Protein AF-0000000083413406 (afdb_homodimer)

Nearest PDB structures (foldseek):
  2nq2-assembly1_A  TM=9.320E-01  e=2.002E-16  Haemophilus influenzae
  5b57-assembly1_B  TM=9.297E-01  e=1.608E-15  Burkholderia cenocepacia J2315
  5b57-assembly1_A  TM=9.098E-01  e=1.404E-15  Burkholderia cenocepacia J2315
  5b58-assembly1_B  TM=9.219E-01  e=2.436E-14  Burkholderia cenocepacia J2315
  7lb8-assembly1_B  TM=8.048E-01  e=1.468E-09  Escherichia coli K-12

pLDDT: mean 87.47, std 10.91, range [39.56, 98.38]

Radius of gyration: 26.14 Å; Cα contacts (8 Å, |Δi|>4): 1148; chains: 2; bounding box: 87×70×66 Å

Organism: NCBI:txid2530390

Secondary structure (DSSP, 8-state):
-HHHHHHHHHHHHHHHHHH--SS---HHHHHHHHTT-----HHHHHHIIIIIHHHHHHHHHHHHHHHHHHHHHHHHTT-TT--TTTTTHHHHHHHHHHIIIIISTT-EEETTEEE-HHHHHHHHHHHHHHHHHHHHHHHHHH---HHHHHHHHHHHHHHHHHHHHHHHHTS-HHHHHHHHHHHT--STT--TTTHHHHHHHHHHHHHHHHHTHHHHHHHHT-HHHHHHTT--HHHHHHHHHHHHHHHHHHHHHHH----SHHHHHHHHHHHHH----HHHHHHHHHHHHHHHHHHHHHHHH-STT----GGGTHHHHHHHHHHHHHHHHHHHT-/-HHHHHHHHHHHHHHHHHH--SS---HHHHHHHHTT-----HHHHHHIIIIIHHHHHHHHHHHHHHHHHHHHHHHHTT-TT--TTTTTHHHHHHHHHHIIIIISTT-EEETTEEE-HHHHHHHHHHHHHHHHHHHHHHHHHH---HHHHHHHHHHHHHHHHHHHHHHHHHS-HHHHHHHHHHHT--STT--TTTHHHHHHHHHHHHHHHHHTHHHHHHHHT-HHHHHHTT--HHHHHHHHHHHHHHHHHHHHHHH----SHHHHHHHHHHHHH----HHHHHHHHHHHHHHHHHHHHHHHH-STT----GGGTHHHHHHHHHHHHHHHHHHHT-

Sequence (668 aa):
MRFIILTVTLLLLFVMNLYFGSVAISAADVTDILLGHDGDYGAARFIVTGSRLPQAVTALLAGAGLAVSGLMLQTAFRNPLAGPSILGINSGASLGVAIVMLFLGGTISAGGYSVGGYVAVMAAAFAGSMLIMGLLLLFSSWLKNDLMLLITGIMVGYMTSSVISLLNYMSSADGVHSYVMWGMGNFNGVSLSRLPLFALMTLAGIVMALLLIKPLNIILLGSNYARNLGISMRRVRNLLLLATGLLTAVITAYCGPISFIGLAVPHIARLVFRTDNHRVLMPATLISGAIVALGCNLVCVLPESTILPINAVTPLVGAPVILYVILRERRGRHMRFIILTVTLLLLFVMNLYFGSVAISAADVTDILLGHDGDYGAARFIVTGSRLPQAVTALLAGAGLAVSGLMLQTAFRNPLAGPSILGINSGASLGVAIVMLFLGGTISAGGYSVGGYVAVMAAAFAGSMLIMGLLLLFSSWLKNDLMLLITGIMVGYMTSSVISLLNYMSSADGVHSYVMWGMGNFNGVSLSRLPLFALMTLAGIVMALLLIKPLNIILLGSNYARNLGISMRRVRNLLLLATGLLTAVITAYCGPISFIGLAVPHIARLVFRTDNHRVLMPATLISGAIVALGCNLVCVLPESTILPINAVTPLVGAPVILYVILRERRGRH

Structure (mmCIF, N/CA/C/O backbone):
data_AF-0000000083413406-model_v1
#
loop_
_entity.id
_entity.type
_entity.pdbx_description
1 polymer 'Iron ABC transporter permease'
#
loop_
_atom_site.group_PDB
_atom_site.id
_atom_site.type_symbol
_atom_site.label_atom_id
_atom_site.label_alt_id
_atom_site.label_comp_id
_atom_site.label_asym_id
_atom_site.label_entity_id
_atom_site.label_seq_id
_atom_site.pdbx_PDB_ins_code
_atom_site.Cartn_x
_atom_site.Cartn_y
_atom_site.Cartn_z
_atom_site.occupancy
_atom_site.B_iso_or_equiv
_atom_site.auth_seq_id
_atom_site.auth_comp_id
_atom_site.auth_asym_id
_atom_site.auth_atom_id
_atom_site.pdbx_PDB_model_num
ATOM 1 N N . MET A 1 1 ? 37.656 -0.456 7.191 1 88.81 1 MET A N 1
ATOM 2 C CA . MET A 1 1 ? 37.312 -1.657 7.945 1 88.81 1 MET A CA 1
ATOM 3 C C . MET A 1 1 ? 35.844 -2.035 7.711 1 88.81 1 MET A C 1
ATOM 5 O O . MET A 1 1 ? 35.531 -3.18 7.363 1 88.81 1 MET A O 1
ATOM 9 N N . ARG A 1 2 ? 35.031 -1.144 7.625 1 93.12 2 ARG A N 1
ATOM 10 C CA . ARG A 1 2 ? 33.625 -1.452 7.453 1 93.12 2 ARG A CA 1
ATOM 11 C C . ARG A 1 2 ? 33.344 -2.018 6.062 1 93.12 2 ARG A C 1
ATOM 13 O O . ARG A 1 2 ? 32.594 -2.99 5.918 1 93.12 2 ARG A O 1
ATOM 20 N N . PHE A 1 3 ? 34 -1.474 5.074 1 95.62 3 PHE A N 1
ATOM 21 C CA . PHE A 1 3 ? 33.781 -1.945 3.713 1 95.62 3 PHE A CA 1
ATOM 22 C C . PHE A 1 3 ? 34.344 -3.354 3.533 1 95.62 3 PHE A C 1
ATOM 24 O O . PHE A 1 3 ? 33.781 -4.156 2.779 1 95.62 3 PHE A O 1
ATOM 31 N N . ILE A 1 4 ? 35.375 -3.611 4.219 1 95.81 4 ILE A N 1
ATOM 32 C CA . ILE A 1 4 ? 35.969 -4.945 4.148 1 95.81 4 ILE A CA 1
ATOM 33 C C . ILE A 1 4 ? 35 -5.965 4.75 1 95.81 4 ILE A C 1
ATOM 35 O O . ILE A 1 4 ? 34.781 -7.023 4.16 1 95.81 4 ILE A O 1
ATOM 39 N N . ILE A 1 5 ? 34.438 -5.633 5.828 1 96.06 5 ILE A N 1
ATOM 40 C CA . ILE A 1 5 ? 33.5 -6.516 6.5 1 96.06 5 ILE A CA 1
ATOM 41 C C . ILE A 1 5 ? 32.281 -6.742 5.602 1 96.06 5 ILE A C 1
ATOM 43 O O . ILE A 1 5 ? 31.812 -7.871 5.465 1 96.06 5 ILE A O 1
ATOM 47 N N . LEU A 1 6 ? 31.812 -5.707 5.012 1 96.62 6 LEU A N 1
ATOM 48 C CA . LEU A 1 6 ? 30.656 -5.805 4.125 1 96.62 6 LEU A CA 1
ATOM 49 C C . LEU A 1 6 ? 30.969 -6.691 2.924 1 96.62 6 LEU A C 1
ATOM 51 O O . LEU A 1 6 ? 30.156 -7.535 2.543 1 96.62 6 LEU A O 1
ATOM 55 N N . THR A 1 7 ? 32.156 -6.465 2.389 1 97.06 7 THR A N 1
ATOM 56 C CA . THR A 1 7 ? 32.531 -7.219 1.199 1 97.06 7 THR A CA 1
ATOM 57 C C . THR A 1 7 ? 32.719 -8.695 1.531 1 97.06 7 THR A C 1
ATOM 59 O O . THR A 1 7 ? 32.281 -9.57 0.762 1 97.06 7 THR A O 1
ATOM 62 N N . VAL A 1 8 ? 33.281 -8.992 2.629 1 97.38 8 VAL A N 1
ATOM 63 C CA . VAL A 1 8 ? 33.469 -10.367 3.059 1 97.38 8 VAL A CA 1
ATOM 64 C C . VAL A 1 8 ? 32.125 -11.023 3.316 1 97.38 8 VAL A C 1
ATOM 66 O O . VAL A 1 8 ? 31.906 -12.172 2.926 1 97.38 8 VAL A O 1
ATOM 69 N N . THR A 1 9 ? 31.281 -10.281 3.977 1 97.56 9 THR A N 1
ATOM 70 C CA . THR A 1 9 ? 29.938 -10.789 4.242 1 97.56 9 THR A CA 1
ATOM 71 C C . THR A 1 9 ? 29.188 -11.062 2.938 1 97.56 9 THR A C 1
ATOM 73 O O . THR A 1 9 ? 28.484 -12.062 2.816 1 97.56 9 THR A O 1
ATOM 76 N N . LEU A 1 10 ? 29.328 -10.125 2.014 1 97.88 10 LEU A N 1
ATOM 77 C CA . LEU A 1 10 ? 28.703 -10.273 0.707 1 97.88 10 LEU A CA 1
ATOM 78 C C . LEU A 1 10 ? 29.188 -11.539 0.013 1 97.88 10 LEU A C 1
ATOM 80 O O . LEU A 1 10 ? 28.375 -12.32 -0.5 1 97.88 10 LEU A O 1
ATOM 84 N N . LEU A 1 11 ? 30.484 -11.742 0.019 1 97.62 11 LEU A N 1
ATOM 85 C CA . LEU A 1 11 ? 31.062 -12.906 -0.635 1 97.62 11 LEU A CA 1
ATOM 86 C C . LEU A 1 11 ? 30.625 -14.195 0.058 1 97.62 11 LEU A C 1
ATOM 88 O O . LEU A 1 11 ? 30.312 -15.18 -0.604 1 97.62 11 LEU A O 1
ATOM 92 N N . LEU A 1 12 ? 30.609 -14.172 1.336 1 97.44 12 LEU A N 1
ATOM 93 C CA . LEU A 1 12 ? 30.188 -15.336 2.105 1 97.44 12 LEU A CA 1
ATOM 94 C C . LEU A 1 12 ? 28.734 -15.688 1.805 1 97.44 12 LEU A C 1
ATOM 96 O O . LEU A 1 12 ? 28.422 -16.859 1.598 1 97.44 12 LEU A O 1
ATOM 100 N N . LEU A 1 13 ? 27.906 -14.672 1.796 1 97.31 13 LEU A N 1
ATOM 101 C CA . LEU A 1 13 ? 26.5 -14.914 1.535 1 97.31 13 LEU A CA 1
ATOM 102 C C . LEU A 1 13 ? 26.281 -15.383 0.1 1 97.31 13 LEU A C 1
ATOM 104 O O . LEU A 1 13 ? 25.391 -16.203 -0.163 1 97.31 13 LEU A O 1
ATOM 108 N N . PHE A 1 14 ? 27.062 -14.773 -0.793 1 97.19 14 PHE A N 1
ATOM 109 C CA . PHE A 1 14 ? 26.969 -15.203 -2.184 1 97.19 14 PHE A CA 1
ATOM 110 C C . PHE A 1 14 ? 27.297 -16.688 -2.316 1 97.19 14 PHE A C 1
ATOM 112 O O . PHE A 1 14 ? 26.562 -17.438 -2.963 1 97.19 14 PHE A O 1
ATOM 119 N N . VAL A 1 15 ? 28.344 -17.125 -1.685 1 95.94 15 VAL A N 1
ATOM 120 C CA . VAL A 1 15 ? 28.766 -18.516 -1.721 1 95.94 15 VAL A CA 1
ATOM 121 C C . VAL A 1 15 ? 27.734 -19.391 -1.031 1 95.94 15 VAL A C 1
ATOM 123 O O . VAL A 1 15 ? 27.406 -20.469 -1.52 1 95.94 15 VAL A O 1
ATOM 126 N N . MET A 1 16 ? 27.203 -18.953 0.026 1 95.5 16 MET A N 1
ATOM 127 C CA . MET A 1 16 ? 26.188 -19.719 0.749 1 95.5 16 MET A CA 1
ATOM 128 C C . MET A 1 16 ? 24.969 -19.953 -0.123 1 95.5 16 MET A C 1
ATOM 130 O O . MET A 1 16 ? 24.328 -21 -0.032 1 95.5 16 MET A O 1
ATOM 134 N N . ASN A 1 17 ? 24.641 -18.969 -0.932 1 95.69 17 ASN A N 1
ATOM 135 C CA . ASN A 1 17 ? 23.484 -19.094 -1.818 1 95.69 17 ASN A CA 1
ATOM 136 C C . ASN A 1 17 ? 23.719 -20.141 -2.908 1 95.69 17 ASN A C 1
ATOM 138 O O . ASN A 1 17 ? 22.781 -20.625 -3.533 1 95.69 17 ASN A O 1
ATOM 142 N N . LEU A 1 18 ? 24.984 -20.469 -3.117 1 93.88 18 LEU A N 1
ATOM 143 C CA . LEU A 1 18 ? 25.312 -21.5 -4.094 1 93.88 18 LEU A CA 1
ATOM 144 C C . LEU A 1 18 ? 25.25 -22.875 -3.453 1 93.88 18 LEU A C 1
ATOM 146 O O . LEU A 1 18 ? 25 -23.875 -4.137 1 93.88 18 LEU A O 1
ATOM 150 N N . TYR A 1 19 ? 25.438 -22.938 -2.162 1 92.44 19 TYR A N 1
ATOM 151 C CA . TYR A 1 19 ? 25.516 -24.219 -1.466 1 92.44 19 TYR A CA 1
ATOM 152 C C . TYR A 1 19 ? 24.141 -24.625 -0.941 1 92.44 19 TYR A C 1
ATOM 154 O O . TYR A 1 19 ? 23.859 -25.828 -0.807 1 92.44 19 TYR A O 1
ATOM 162 N N . PHE A 1 20 ? 23.375 -23.625 -0.626 1 89.5 20 PHE A N 1
ATOM 163 C CA . PHE A 1 20 ? 22.062 -23.922 -0.054 1 89.5 20 PHE A CA 1
ATOM 164 C C . PHE A 1 20 ? 20.953 -23.672 -1.066 1 89.5 20 PHE A C 1
ATOM 166 O O . PHE A 1 20 ? 21.016 -22.688 -1.821 1 89.5 20 PHE A O 1
ATOM 173 N N . GLY A 1 21 ? 20.062 -24.625 -1.104 1 85.88 21 GLY A N 1
ATOM 174 C CA . GLY A 1 21 ? 18.906 -24.5 -1.988 1 85.88 21 GLY A CA 1
ATOM 175 C C . GLY A 1 21 ? 17.75 -25.406 -1.595 1 85.88 21 GLY A C 1
ATOM 176 O O . GLY A 1 21 ? 17.781 -26.047 -0.541 1 85.88 21 GLY A O 1
ATOM 177 N N . SER A 1 22 ? 16.734 -25.375 -2.395 1 81.56 22 SER A N 1
ATOM 178 C CA . SER A 1 22 ? 15.523 -26.141 -2.115 1 81.56 22 SER A CA 1
ATOM 179 C C . SER A 1 22 ? 15.781 -27.641 -2.236 1 81.56 22 SER A C 1
ATOM 181 O O . SER A 1 22 ? 15.055 -28.453 -1.659 1 81.56 22 SER A O 1
ATOM 183 N N . VAL A 1 23 ? 16.797 -27.969 -3.033 1 82.38 23 VAL A N 1
ATOM 184 C CA . VAL A 1 23 ? 17.203 -29.375 -3.18 1 82.38 23 VAL A CA 1
ATOM 185 C C . VAL A 1 23 ? 18.547 -29.594 -2.496 1 82.38 23 VAL A C 1
ATOM 187 O O . VAL A 1 23 ? 19.484 -28.828 -2.697 1 82.38 23 VAL A O 1
ATOM 190 N N . ALA A 1 24 ? 18.578 -30.609 -1.731 1 85 24 ALA A N 1
ATOM 191 C CA . ALA A 1 24 ? 19.812 -30.891 -0.989 1 85 24 ALA A CA 1
ATOM 192 C C . ALA A 1 24 ? 20.875 -31.484 -1.897 1 85 24 ALA A C 1
ATOM 194 O O . ALA A 1 24 ? 20.641 -32.5 -2.541 1 85 24 ALA A O 1
ATOM 195 N N . ILE A 1 25 ? 21.906 -30.797 -2.031 1 85.88 25 ILE A N 1
ATOM 196 C CA . ILE A 1 25 ? 23.078 -31.25 -2.756 1 85.88 25 ILE A CA 1
ATOM 197 C C . ILE A 1 25 ? 24.297 -31.219 -1.836 1 85.88 25 ILE A C 1
ATOM 199 O O . ILE A 1 25 ? 24.469 -30.281 -1.06 1 85.88 25 ILE A O 1
ATOM 203 N N . SER A 1 26 ? 25.062 -32.219 -1.855 1 88.62 26 SER A N 1
ATOM 204 C CA . SER A 1 26 ? 26.234 -32.312 -0.99 1 88.62 26 SER A CA 1
ATOM 205 C C . SER A 1 26 ? 27.203 -31.172 -1.288 1 88.62 26 SER A C 1
ATOM 207 O O . SER A 1 26 ? 27.375 -30.766 -2.443 1 88.62 26 SER A O 1
ATOM 209 N N . ALA A 1 27 ? 27.781 -30.703 -0.258 1 90.75 27 ALA A N 1
ATOM 210 C CA . ALA A 1 27 ? 28.734 -29.609 -0.379 1 90.75 27 ALA A CA 1
ATOM 211 C C . ALA A 1 27 ? 29.891 -29.984 -1.302 1 90.75 27 ALA A C 1
ATOM 213 O O . ALA A 1 27 ? 30.391 -29.141 -2.043 1 90.75 27 ALA A O 1
ATOM 214 N N . ALA A 1 28 ? 30.234 -31.188 -1.258 1 88.56 28 ALA A N 1
ATOM 215 C CA . ALA A 1 28 ? 31.328 -31.656 -2.104 1 88.56 28 ALA A CA 1
ATOM 216 C C . ALA A 1 28 ? 30.938 -31.594 -3.58 1 88.56 28 ALA A C 1
ATOM 218 O O . ALA A 1 28 ? 31.75 -31.172 -4.418 1 88.56 28 ALA A O 1
ATOM 219 N N . ASP A 1 29 ? 29.766 -31.984 -3.811 1 88.56 29 ASP A N 1
ATOM 220 C CA . ASP A 1 29 ? 29.281 -31.969 -5.188 1 88.56 29 ASP A CA 1
ATOM 221 C C . ASP A 1 29 ? 29.188 -30.531 -5.715 1 88.56 29 ASP A C 1
ATOM 223 O O . ASP A 1 29 ? 29.562 -30.266 -6.855 1 88.56 29 ASP A O 1
ATOM 227 N N . VAL A 1 30 ? 28.719 -29.641 -4.898 1 91.12 30 VAL A N 1
ATOM 228 C CA . VAL A 1 30 ? 28.594 -28.25 -5.297 1 91.12 30 VAL A CA 1
ATOM 229 C C . VAL A 1 30 ? 29.969 -27.672 -5.613 1 91.12 30 VAL A C 1
ATOM 231 O O . VAL A 1 30 ? 30.141 -26.969 -6.613 1 91.12 30 VAL A O 1
ATOM 234 N N . THR A 1 31 ? 30.938 -27.953 -4.762 1 90.25 31 THR A N 1
ATOM 235 C CA . THR A 1 31 ? 32.281 -27.469 -4.965 1 90.25 31 THR A CA 1
ATOM 236 C C . THR A 1 31 ? 32.875 -28.016 -6.262 1 90.25 31 THR A C 1
ATOM 238 O O . THR A 1 31 ? 33.531 -27.281 -7.012 1 90.25 31 THR A O 1
ATOM 241 N N . ASP A 1 32 ? 32.625 -29.266 -6.5 1 88.88 32 ASP A N 1
ATOM 242 C CA . ASP A 1 32 ? 33.125 -29.906 -7.719 1 88.88 32 ASP A CA 1
ATOM 243 C C . ASP A 1 32 ? 32.5 -29.266 -8.961 1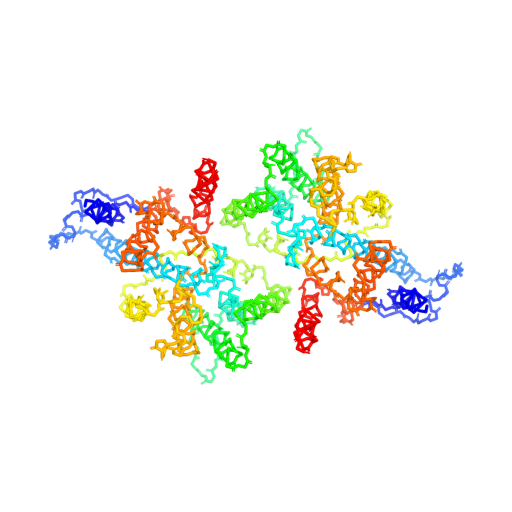 88.88 32 ASP A C 1
ATOM 245 O O . ASP A 1 32 ? 33.188 -29.047 -9.961 1 88.88 32 ASP A O 1
ATOM 249 N N . ILE A 1 33 ? 31.312 -29.062 -8.828 1 87.94 33 ILE A N 1
ATOM 250 C CA . ILE A 1 33 ? 30.578 -28.484 -9.953 1 87.94 33 ILE A CA 1
ATOM 251 C C . ILE A 1 33 ? 31.078 -27.062 -10.227 1 87.94 33 ILE A C 1
ATOM 253 O O . ILE A 1 33 ? 31.297 -26.688 -11.375 1 87.94 33 ILE A O 1
ATOM 257 N N . LEU A 1 34 ? 31.297 -26.312 -9.203 1 87.25 34 LEU A N 1
ATOM 258 C CA . LEU A 1 34 ? 31.719 -24.922 -9.336 1 87.25 34 LEU A CA 1
ATOM 259 C C . LEU A 1 34 ? 33.156 -24.828 -9.844 1 87.25 34 LEU A C 1
ATOM 261 O O . LEU A 1 34 ? 33.5 -23.875 -10.547 1 87.25 34 LEU A O 1
ATOM 265 N N . LEU A 1 35 ? 33.906 -25.781 -9.477 1 87.25 35 LEU A N 1
ATOM 266 C CA . LEU A 1 35 ? 35.281 -25.797 -9.914 1 87.25 35 LEU A CA 1
ATOM 267 C C . LEU A 1 35 ? 35.406 -26.375 -11.32 1 87.25 35 LEU A C 1
ATOM 269 O O . LEU A 1 35 ? 36.5 -26.359 -11.914 1 87.25 35 LEU A O 1
ATOM 273 N N . GLY A 1 36 ? 34.375 -26.812 -11.906 1 80.81 36 GLY A N 1
ATOM 274 C CA . GLY A 1 36 ? 34.375 -27.281 -13.281 1 80.81 36 GLY A CA 1
ATOM 275 C C . GLY A 1 36 ? 34.75 -28.734 -13.438 1 80.81 36 GLY A C 1
ATOM 276 O O . GLY A 1 36 ? 35.188 -29.156 -14.516 1 80.81 36 GLY A O 1
ATOM 277 N N . HIS A 1 37 ? 34.781 -29.406 -12.32 1 79.06 37 HIS A N 1
ATOM 278 C CA . HIS A 1 37 ? 35.188 -30.812 -12.43 1 79.06 37 HIS A CA 1
ATOM 279 C C . HIS A 1 37 ? 34.156 -31.609 -13.242 1 79.06 37 HIS A C 1
ATOM 281 O O . HIS A 1 37 ? 32.969 -31.328 -13.188 1 79.06 37 HIS A O 1
ATOM 287 N N . ASP A 1 38 ? 34.719 -32.406 -14.141 1 69.88 38 ASP A N 1
ATOM 288 C CA . ASP A 1 38 ? 33.938 -33.188 -15.109 1 69.88 38 ASP A CA 1
ATOM 289 C C . ASP A 1 38 ? 33.344 -34.438 -14.461 1 69.88 38 ASP A C 1
ATOM 291 O O . ASP A 1 38 ? 34.031 -35.25 -13.875 1 69.88 38 ASP A O 1
ATOM 295 N N . GLY A 1 39 ? 32.406 -34.312 -13.594 1 69.88 39 GLY A N 1
ATOM 296 C CA . GLY A 1 39 ? 31.719 -35.469 -13.094 1 69.88 39 GLY A CA 1
ATOM 297 C C . GLY A 1 39 ? 30.266 -35.531 -13.484 1 69.88 39 GLY A C 1
ATOM 298 O O . GLY A 1 39 ? 29.734 -34.594 -14.094 1 69.88 39 GLY A O 1
ATOM 299 N N . ASP A 1 40 ? 29.688 -36.75 -13.508 1 71.12 40 ASP A N 1
ATOM 300 C CA . ASP A 1 40 ? 28.281 -36.938 -13.836 1 71.12 40 ASP A CA 1
ATOM 301 C C . ASP A 1 40 ? 27.375 -36.438 -12.719 1 71.12 40 ASP A C 1
ATOM 303 O O . ASP A 1 40 ? 27.016 -37.188 -11.82 1 71.12 40 ASP A O 1
ATOM 307 N N . TYR A 1 41 ? 27.297 -35.156 -12.672 1 77.5 41 TYR A N 1
ATOM 308 C CA . TYR A 1 41 ? 26.516 -34.562 -11.602 1 77.5 41 TYR A CA 1
ATOM 309 C C . TYR A 1 41 ? 25.062 -34.344 -12.047 1 77.5 41 TYR A C 1
ATOM 311 O O . TYR A 1 41 ? 24.234 -33.906 -11.258 1 77.5 41 TYR A O 1
ATOM 319 N N . GLY A 1 42 ? 24.797 -34.844 -13.305 1 79.06 42 GLY A N 1
ATOM 320 C CA . GLY A 1 42 ? 23.453 -34.844 -13.859 1 79.06 42 GLY A CA 1
ATOM 321 C C . GLY A 1 42 ? 22.625 -33.656 -13.453 1 79.06 42 GLY A C 1
ATOM 322 O O . GLY A 1 42 ? 23.016 -32.5 -13.742 1 79.06 42 GLY A O 1
ATOM 323 N N . ALA A 1 43 ? 21.609 -33.906 -12.656 1 82.69 43 ALA A N 1
ATOM 324 C CA . ALA A 1 43 ? 20.594 -32.938 -12.211 1 82.69 43 ALA A CA 1
ATOM 325 C C . ALA A 1 43 ? 21.203 -31.906 -11.273 1 82.69 43 ALA A C 1
ATOM 327 O O . ALA A 1 43 ? 20.781 -30.75 -11.281 1 82.69 43 ALA A O 1
ATOM 328 N N . ALA A 1 44 ? 22.266 -32.312 -10.602 1 86.38 44 ALA A N 1
ATOM 329 C CA . ALA A 1 44 ? 22.875 -31.406 -9.625 1 86.38 44 ALA A CA 1
ATOM 330 C C . ALA A 1 44 ? 23.594 -30.25 -10.312 1 86.38 44 ALA A C 1
ATOM 332 O O . ALA A 1 44 ? 23.531 -29.109 -9.828 1 86.38 44 ALA A O 1
ATOM 333 N N . ARG A 1 45 ? 24.234 -30.516 -11.391 1 86.44 45 ARG A N 1
ATOM 334 C CA . ARG A 1 45 ? 24.906 -29.469 -12.133 1 86.44 45 ARG A CA 1
ATOM 335 C C . ARG A 1 45 ? 23.922 -28.453 -12.688 1 86.44 45 ARG A C 1
ATOM 337 O O . ARG A 1 45 ? 24.156 -27.25 -12.633 1 86.44 45 ARG A O 1
ATOM 344 N N . PHE A 1 46 ? 22.859 -29 -13.125 1 85.25 46 PHE A N 1
ATOM 345 C CA . PHE A 1 46 ? 21.828 -28.125 -13.672 1 85.25 46 PHE A CA 1
ATOM 346 C C . PHE A 1 46 ? 21.219 -27.25 -12.578 1 85.25 46 PHE A C 1
ATOM 348 O O . PHE A 1 46 ? 20.938 -26.078 -12.797 1 85.25 46 PHE A O 1
ATOM 355 N N . ILE A 1 47 ? 21.078 -27.781 -11.469 1 88.44 47 ILE A N 1
ATOM 356 C CA . ILE A 1 47 ? 20.469 -27.047 -10.359 1 88.44 47 ILE A CA 1
ATOM 357 C C . ILE A 1 47 ? 21.422 -25.953 -9.883 1 88.44 47 ILE A C 1
ATOM 359 O O . ILE A 1 47 ? 21 -24.797 -9.711 1 88.44 47 ILE A O 1
ATOM 363 N N . VAL A 1 48 ? 22.641 -26.234 -9.734 1 90.25 48 VAL A N 1
ATOM 364 C CA . VAL A 1 48 ? 23.609 -25.297 -9.188 1 90.25 48 VAL A CA 1
ATOM 365 C C . VAL A 1 48 ? 23.891 -24.188 -10.203 1 90.25 48 VAL A C 1
ATOM 367 O O . VAL A 1 48 ? 23.828 -23 -9.883 1 90.25 48 VAL A O 1
ATOM 370 N N . THR A 1 49 ? 24.141 -24.5 -11.422 1 87.69 49 THR A N 1
ATOM 371 C CA . THR A 1 49 ? 24.516 -23.516 -12.438 1 87.69 49 THR A CA 1
ATOM 372 C C . THR A 1 49 ? 23.281 -22.906 -13.086 1 87.69 49 THR A C 1
ATOM 374 O O . THR A 1 49 ? 23.312 -21.75 -13.508 1 87.69 49 THR A O 1
ATOM 377 N N . GLY A 1 50 ? 22.234 -23.672 -13.156 1 87.62 50 GLY A N 1
ATOM 378 C CA . GLY A 1 50 ? 21.047 -23.219 -13.875 1 87.62 50 GLY A CA 1
ATOM 379 C C . GLY A 1 50 ? 20.031 -22.547 -12.977 1 87.62 50 GLY A C 1
ATOM 380 O O . GLY A 1 50 ? 19.172 -21.797 -13.453 1 87.62 50 GLY A O 1
ATOM 381 N N . SER A 1 51 ? 20.109 -22.75 -11.75 1 89.44 51 SER A N 1
ATOM 382 C CA . SER A 1 51 ? 19.078 -22.203 -10.867 1 89.44 51 SER A CA 1
ATOM 383 C C . SER A 1 51 ? 19.703 -21.406 -9.727 1 89.44 51 SER A C 1
ATOM 385 O O . SER A 1 51 ? 19.516 -20.188 -9.633 1 89.44 51 SER A O 1
ATOM 387 N N . ARG A 1 52 ? 20.656 -22 -9.016 1 93.5 52 ARG A N 1
ATOM 388 C CA . ARG A 1 52 ? 21.188 -21.344 -7.824 1 93.5 52 ARG A CA 1
ATOM 389 C C . ARG A 1 52 ? 22.062 -20.156 -8.195 1 93.5 52 ARG A C 1
ATOM 391 O O . ARG A 1 52 ? 21.969 -19.094 -7.57 1 93.5 52 ARG A O 1
ATOM 398 N N . LEU A 1 53 ? 22.875 -20.359 -9.211 1 94.12 53 LEU A N 1
ATOM 399 C CA . LEU A 1 53 ? 23.781 -19.281 -9.609 1 94.12 53 LEU A CA 1
ATOM 400 C C . LEU A 1 53 ? 23 -18.078 -10.133 1 94.12 53 LEU A C 1
ATOM 402 O O . LEU A 1 53 ? 23.188 -16.969 -9.656 1 94.12 53 LEU A O 1
ATOM 406 N N . PRO A 1 54 ? 22.094 -18.297 -11.125 1 95.25 54 PRO A N 1
ATOM 407 C CA . PRO A 1 54 ? 21.312 -17.156 -11.586 1 95.25 54 PRO A CA 1
ATOM 408 C C . PRO A 1 54 ? 20.5 -16.5 -10.461 1 95.25 54 PRO A C 1
ATOM 410 O O . PRO A 1 54 ? 20.375 -15.281 -10.422 1 95.25 54 PRO A O 1
ATOM 413 N N . GLN A 1 55 ? 19.984 -17.312 -9.672 1 95.62 55 GLN A N 1
ATOM 414 C CA . GLN A 1 55 ? 19.203 -16.812 -8.547 1 95.62 55 GLN A CA 1
ATOM 415 C C . GLN A 1 55 ? 20.047 -15.945 -7.621 1 95.62 55 GLN A C 1
ATOM 417 O O . GLN A 1 55 ? 19.609 -14.883 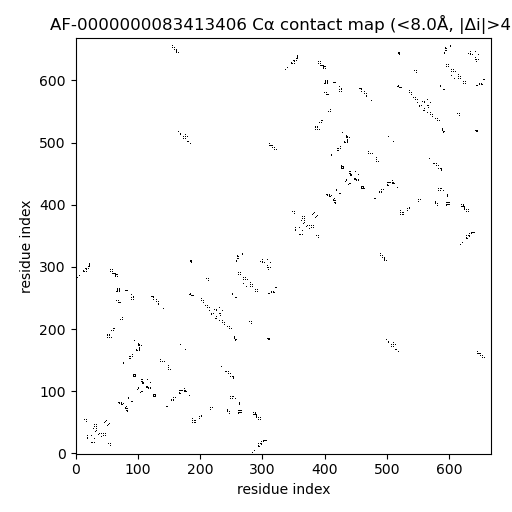-7.18 1 95.62 55 GLN A O 1
ATOM 422 N N . ALA A 1 56 ? 21.234 -16.359 -7.344 1 96.62 56 ALA A N 1
ATOM 423 C CA . ALA A 1 56 ? 22.141 -15.617 -6.477 1 96.62 56 ALA A CA 1
ATOM 424 C C . ALA A 1 56 ? 22.547 -14.297 -7.121 1 96.62 56 ALA A C 1
ATOM 426 O O . ALA A 1 56 ? 22.562 -13.25 -6.457 1 96.62 56 ALA A O 1
ATOM 427 N N . VAL A 1 57 ? 22.844 -14.336 -8.344 1 97.5 57 VAL A N 1
ATOM 428 C CA . VAL A 1 57 ? 23.234 -13.125 -9.055 1 97.5 57 VAL A CA 1
ATOM 429 C C . VAL A 1 57 ? 22.062 -12.156 -9.141 1 97.5 57 VAL A C 1
ATOM 431 O O . VAL A 1 57 ? 22.234 -10.953 -8.969 1 97.5 57 VAL A O 1
ATOM 434 N N . THR A 1 58 ? 20.938 -12.695 -9.406 1 97.69 58 THR A N 1
ATOM 435 C CA . THR A 1 58 ? 19.734 -11.883 -9.477 1 97.69 58 THR A CA 1
ATOM 436 C C . THR A 1 58 ? 19.469 -11.195 -8.141 1 97.69 58 THR A C 1
ATOM 438 O O . THR A 1 58 ? 19.203 -9.992 -8.094 1 97.69 58 THR A O 1
ATOM 441 N N . ALA A 1 59 ? 19.547 -11.945 -7.086 1 97.94 59 ALA A N 1
ATOM 442 C CA . ALA A 1 59 ? 19.344 -11.391 -5.754 1 97.94 59 ALA A CA 1
ATOM 443 C C . ALA A 1 59 ? 20.344 -10.281 -5.457 1 97.94 59 ALA A C 1
ATOM 445 O O . ALA A 1 59 ? 19.984 -9.219 -4.945 1 97.94 59 ALA A O 1
ATOM 446 N N . LEU A 1 60 ? 21.547 -10.539 -5.809 1 98.19 60 LEU A N 1
ATOM 447 C CA . LEU A 1 60 ? 22.625 -9.594 -5.582 1 98.19 60 LEU A CA 1
ATOM 448 C C . LEU A 1 60 ? 22.359 -8.273 -6.312 1 98.19 60 LEU A C 1
ATOM 450 O O . LEU A 1 60 ? 22.375 -7.207 -5.699 1 98.19 60 LEU A O 1
ATOM 454 N N . LEU A 1 61 ? 22.062 -8.375 -7.531 1 98.38 61 LEU A N 1
ATOM 455 C CA . LEU A 1 61 ? 21.875 -7.184 -8.359 1 98.38 61 LEU A CA 1
ATOM 456 C C . LEU A 1 61 ? 20.562 -6.48 -8.016 1 98.38 61 LEU A C 1
ATOM 458 O O . LEU A 1 61 ? 20.516 -5.25 -7.961 1 98.38 61 LEU A O 1
ATOM 462 N N . ALA A 1 62 ? 19.5 -7.266 -7.828 1 97.81 62 ALA A N 1
ATOM 463 C CA . ALA A 1 62 ? 18.219 -6.688 -7.469 1 97.81 62 ALA A CA 1
ATOM 464 C C . ALA A 1 62 ? 18.297 -5.949 -6.137 1 97.81 62 ALA A C 1
ATOM 466 O O . ALA A 1 62 ? 17.797 -4.828 -6.012 1 97.81 62 ALA A O 1
ATOM 467 N N . GLY A 1 63 ? 18.953 -6.57 -5.184 1 97.75 63 GLY A N 1
ATOM 468 C CA . GLY A 1 63 ? 19.125 -5.938 -3.889 1 97.75 63 GLY A CA 1
ATOM 469 C C . GLY A 1 63 ? 19.906 -4.641 -3.959 1 97.75 63 GLY A C 1
ATOM 470 O O . GLY A 1 63 ? 19.516 -3.633 -3.375 1 97.75 63 GLY A O 1
ATOM 471 N N . ALA A 1 64 ? 20.969 -4.727 -4.664 1 98.12 64 ALA A N 1
ATOM 472 C CA . ALA A 1 64 ? 21.797 -3.539 -4.848 1 98.12 64 ALA A CA 1
ATOM 473 C C . ALA A 1 64 ? 21.016 -2.43 -5.547 1 98.12 64 ALA A C 1
ATOM 475 O O . ALA A 1 64 ? 21.031 -1.278 -5.105 1 98.12 64 ALA A O 1
ATOM 476 N N . GLY A 1 65 ? 20.359 -2.822 -6.602 1 97.62 65 GLY A N 1
ATOM 477 C CA . GLY A 1 65 ? 19.609 -1.853 -7.383 1 97.62 65 GLY A CA 1
ATOM 478 C C . GLY A 1 65 ? 18.5 -1.195 -6.602 1 97.62 65 GLY A C 1
ATOM 479 O O . GLY A 1 65 ? 18.344 0.027 -6.633 1 97.62 65 GLY A O 1
ATOM 480 N N . LEU A 1 66 ? 17.719 -1.954 -5.91 1 96.12 66 LEU A N 1
ATOM 481 C CA . LEU A 1 66 ? 16.609 -1.422 -5.133 1 96.12 66 LEU A CA 1
ATOM 482 C C . LEU A 1 66 ? 17.109 -0.538 -3.996 1 96.12 66 LEU A C 1
ATOM 484 O O . LEU A 1 66 ? 16.516 0.501 -3.703 1 96.12 66 LEU A O 1
ATOM 488 N N . ALA A 1 67 ? 18.172 -0.943 -3.383 1 96.81 67 ALA A N 1
ATOM 489 C CA . ALA A 1 67 ? 18.719 -0.182 -2.27 1 96.81 67 ALA A CA 1
ATOM 490 C C . ALA A 1 67 ? 19.188 1.199 -2.727 1 96.81 67 ALA A C 1
ATOM 492 O O . ALA A 1 67 ? 18.891 2.207 -2.08 1 96.81 67 ALA A O 1
ATOM 493 N N . VAL A 1 68 ? 19.859 1.229 -3.795 1 96.75 68 VAL A N 1
ATOM 494 C CA . VAL A 1 68 ? 20.375 2.506 -4.281 1 96.75 68 VAL A CA 1
ATOM 495 C C . VAL A 1 68 ? 19.203 3.381 -4.75 1 96.75 68 VAL A C 1
ATOM 497 O O . VAL A 1 68 ? 19.25 4.605 -4.598 1 96.75 68 VAL A O 1
ATOM 500 N N . SER A 1 69 ? 18.219 2.754 -5.363 1 95.56 69 SER A N 1
ATOM 501 C CA . SER A 1 69 ? 17.031 3.498 -5.746 1 95.56 69 SER A CA 1
ATOM 502 C C . SER A 1 69 ? 16.375 4.152 -4.535 1 95.56 69 SER A C 1
ATOM 504 O O . SER A 1 69 ? 16.016 5.328 -4.574 1 95.56 69 SER A O 1
ATOM 506 N N . GLY A 1 70 ? 16.266 3.379 -3.521 1 93.56 70 GLY A N 1
ATOM 507 C CA . GLY A 1 70 ? 15.719 3.92 -2.287 1 93.56 70 GLY A CA 1
ATOM 508 C C . GLY A 1 70 ? 16.531 5.086 -1.737 1 93.56 70 GLY A C 1
ATOM 509 O O . GLY A 1 70 ? 15.953 6.105 -1.348 1 93.56 70 GLY A O 1
ATOM 510 N N . LEU A 1 71 ? 17.812 4.965 -1.69 1 94.94 71 LEU A N 1
ATOM 511 C CA . LEU A 1 71 ? 18.688 6.008 -1.183 1 94.94 71 LEU A CA 1
ATOM 512 C C . LEU A 1 71 ? 18.516 7.297 -1.978 1 94.94 71 LEU A C 1
ATOM 514 O O . LEU A 1 71 ? 18.406 8.383 -1.396 1 94.94 71 LEU A O 1
ATOM 518 N N . MET A 1 72 ? 18.5 7.148 -3.266 1 94.38 72 MET A N 1
ATOM 519 C CA . MET A 1 72 ? 18.375 8.32 -4.133 1 94.38 72 MET A CA 1
ATOM 520 C C . MET A 1 72 ? 17.047 9.023 -3.902 1 94.38 72 MET A C 1
ATOM 522 O O . MET A 1 72 ? 17 10.25 -3.805 1 94.38 72 MET A O 1
ATOM 526 N N . LEU A 1 73 ? 16.047 8.25 -3.777 1 90.56 73 LEU A N 1
ATOM 527 C CA . LEU A 1 73 ? 14.719 8.828 -3.594 1 90.56 73 LEU A CA 1
ATOM 528 C C . LEU A 1 73 ? 14.594 9.492 -2.227 1 90.56 73 LEU A C 1
ATOM 530 O O . LEU A 1 73 ? 14.023 10.578 -2.105 1 90.56 73 LEU A O 1
ATOM 534 N N . GLN A 1 74 ? 15.094 8.844 -1.228 1 88.5 74 GLN A N 1
ATOM 535 C CA . GLN A 1 74 ? 15.078 9.43 0.11 1 88.5 74 GLN A CA 1
ATOM 536 C C . GLN A 1 74 ? 15.828 10.758 0.143 1 88.5 74 GLN A C 1
ATOM 538 O O . GLN A 1 74 ? 15.406 11.695 0.817 1 88.5 74 GLN A O 1
ATOM 543 N N . THR A 1 75 ? 16.906 10.82 -0.521 1 89.19 75 THR A N 1
ATOM 544 C CA . THR A 1 75 ? 17.719 12.039 -0.565 1 89.19 75 THR A CA 1
ATOM 545 C C . THR A 1 75 ? 17.016 13.117 -1.385 1 89.19 75 THR A C 1
ATOM 547 O O . THR A 1 75 ? 16.906 14.266 -0.941 1 89.19 75 THR A O 1
ATOM 550 N N . ALA A 1 76 ? 16.578 12.734 -2.502 1 85.81 76 ALA A N 1
ATOM 551 C CA . ALA A 1 76 ? 15.961 13.695 -3.416 1 85.81 76 ALA A CA 1
ATOM 552 C C . ALA A 1 76 ? 14.695 14.297 -2.811 1 85.81 76 ALA A C 1
ATOM 554 O O . ALA A 1 76 ? 14.43 15.492 -2.973 1 85.81 76 ALA A O 1
ATOM 555 N N . PHE A 1 77 ? 13.938 13.523 -2.117 1 81.06 77 PHE A N 1
ATOM 556 C CA . PHE A 1 77 ? 12.656 13.992 -1.591 1 81.06 77 PHE A CA 1
ATOM 557 C C . PHE A 1 77 ? 12.789 14.391 -0.126 1 81.06 77 PHE A C 1
ATOM 559 O O . PHE A 1 77 ? 11.82 14.82 0.498 1 81.06 77 PHE A O 1
ATOM 566 N N . ARG A 1 78 ? 13.93 14.266 0.393 1 83.31 78 ARG A N 1
ATOM 567 C CA . ARG A 1 78 ? 14.172 14.578 1.797 1 83.31 78 ARG A CA 1
ATOM 568 C C . ARG A 1 78 ? 13.125 13.93 2.693 1 83.31 78 ARG A C 1
ATOM 570 O O . ARG A 1 78 ? 12.562 14.586 3.574 1 83.31 78 ARG A O 1
ATOM 577 N N . ASN A 1 79 ? 12.828 12.711 2.354 1 78.81 79 ASN A N 1
ATOM 578 C CA . ASN A 1 79 ? 11.836 11.906 3.051 1 78.81 79 ASN A CA 1
ATOM 579 C C . ASN A 1 79 ? 12.359 10.5 3.336 1 78.81 79 ASN A C 1
ATOM 581 O O . ASN A 1 79 ? 12.555 9.703 2.414 1 78.81 79 ASN A O 1
ATOM 585 N N . PRO A 1 80 ? 12.555 10.234 4.531 1 79.31 80 PRO A N 1
ATOM 586 C CA . PRO A 1 80 ? 13.133 8.938 4.879 1 79.31 80 PRO A CA 1
ATOM 587 C C . PRO A 1 80 ? 12.195 7.77 4.555 1 79.31 80 PRO A C 1
ATOM 589 O O . PRO A 1 80 ? 12.633 6.617 4.531 1 79.31 80 PRO A O 1
ATOM 592 N N . LEU A 1 81 ? 10.953 8.07 4.27 1 73.38 81 LEU A N 1
ATOM 593 C CA . LEU A 1 81 ? 10 7.004 3.988 1 73.38 81 LEU A CA 1
ATOM 594 C C . LEU A 1 81 ? 9.781 6.848 2.486 1 73.38 81 LEU A C 1
ATOM 596 O O . LEU A 1 81 ? 8.938 6.055 2.055 1 73.38 81 LEU A O 1
ATOM 600 N N . ALA A 1 82 ? 10.617 7.578 1.759 1 78.19 82 ALA A N 1
ATOM 601 C CA . ALA A 1 82 ? 10.484 7.484 0.308 1 78.19 82 ALA A CA 1
ATOM 602 C C . ALA A 1 82 ? 11.109 6.199 -0.221 1 78.19 82 ALA A C 1
ATOM 604 O O . ALA A 1 82 ? 12.18 5.789 0.237 1 78.19 82 ALA A O 1
ATOM 605 N N . GLY A 1 83 ? 10.344 5.402 -1.045 1 78.75 83 GLY A N 1
ATOM 606 C CA . GLY A 1 83 ? 10.836 4.203 -1.706 1 78.75 83 GLY A CA 1
ATOM 607 C C . GLY A 1 83 ? 10.32 4.051 -3.125 1 78.75 83 GLY A C 1
ATOM 608 O O . GLY A 1 83 ? 9.461 4.82 -3.562 1 78.75 83 GLY A O 1
ATOM 609 N N . PRO A 1 84 ? 10.953 3.154 -3.795 1 74.88 84 PRO A N 1
ATOM 610 C CA . PRO A 1 84 ? 10.578 2.971 -5.199 1 74.88 84 PRO A CA 1
ATOM 611 C C . PRO A 1 84 ? 9.102 2.629 -5.371 1 74.88 84 PRO A C 1
ATOM 613 O O . PRO A 1 84 ? 8.523 2.891 -6.43 1 74.88 84 PRO A O 1
ATOM 616 N N . SER A 1 85 ? 8.555 2.146 -4.367 1 72.12 85 SER A N 1
ATOM 617 C CA . SER A 1 85 ? 7.156 1.738 -4.449 1 72.12 85 SER A CA 1
ATOM 618 C C . SER A 1 85 ? 6.223 2.941 -4.363 1 72.12 85 SER A C 1
ATOM 620 O O . SER A 1 85 ? 5.082 2.885 -4.828 1 72.12 85 SER A O 1
ATOM 622 N N . ILE A 1 86 ? 6.715 3.99 -3.852 1 66.69 86 ILE A N 1
ATOM 623 C CA . ILE A 1 86 ? 5.859 5.137 -3.564 1 66.69 86 ILE A CA 1
ATOM 624 C C . ILE A 1 86 ? 5.629 5.941 -4.84 1 66.69 86 ILE A C 1
ATOM 626 O O . ILE A 1 86 ? 4.602 6.605 -4.984 1 66.69 86 ILE A O 1
ATOM 630 N N . LEU A 1 87 ? 6.516 5.883 -5.832 1 75.5 87 LEU A N 1
ATOM 631 C CA . LEU A 1 87 ? 6.395 6.688 -7.039 1 75.5 87 LEU A CA 1
ATOM 632 C C . LEU A 1 87 ? 5.441 6.035 -8.039 1 75.5 87 LEU A C 1
ATOM 634 O O . LEU A 1 87 ? 5.184 6.586 -9.109 1 75.5 87 LEU A O 1
ATOM 638 N N . GLY A 1 88 ? 4.902 4.938 -7.66 1 80.12 88 GLY A N 1
ATOM 639 C CA . GLY A 1 88 ? 3.898 4.332 -8.523 1 80.12 88 GLY A CA 1
ATOM 640 C C . GLY A 1 88 ? 4.496 3.455 -9.609 1 80.12 88 GLY A C 1
ATOM 641 O O . GLY A 1 88 ? 3.768 2.893 -10.43 1 80.12 88 GLY A O 1
ATOM 642 N N . ILE A 1 89 ? 5.781 3.367 -9.68 1 85.81 89 ILE A N 1
ATOM 643 C CA . ILE A 1 89 ? 6.422 2.572 -10.719 1 85.81 89 ILE A CA 1
ATOM 644 C C . ILE A 1 89 ? 6.023 1.105 -10.57 1 85.81 89 ILE A C 1
ATOM 646 O O . ILE A 1 89 ? 5.68 0.446 -11.555 1 85.81 89 ILE A O 1
ATOM 650 N N . ASN A 1 90 ? 5.988 0.613 -9.359 1 89.94 90 ASN A N 1
ATOM 651 C CA . ASN A 1 90 ? 5.535 -0.75 -9.102 1 89.94 90 ASN A CA 1
ATOM 652 C C . ASN A 1 90 ? 4.074 -0.936 -9.492 1 89.94 90 ASN A C 1
ATOM 654 O O . ASN A 1 90 ? 3.686 -2 -9.977 1 89.94 90 ASN A O 1
ATOM 658 N N . SER A 1 91 ? 3.316 0.13 -9.258 1 91.06 91 SER A N 1
ATOM 659 C CA . SER A 1 91 ? 1.91 0.074 -9.641 1 91.06 91 SER A CA 1
ATOM 660 C C . SER A 1 91 ? 1.759 -0.042 -11.156 1 91.06 91 SER A C 1
ATOM 662 O O . SER A 1 91 ? 0.854 -0.721 -11.648 1 91.06 91 SER A O 1
ATOM 664 N N . GLY A 1 92 ? 2.635 0.687 -11.836 1 93.25 92 GLY A N 1
ATOM 665 C CA . GLY A 1 92 ? 2.639 0.556 -13.281 1 93.25 92 GLY A CA 1
ATOM 666 C C . GLY A 1 92 ? 2.943 -0.854 -13.75 1 93.25 92 GLY A C 1
ATOM 667 O O . GLY A 1 92 ? 2.283 -1.367 -14.656 1 93.25 92 GLY A O 1
ATOM 668 N N . ALA A 1 93 ? 3.932 -1.417 -13.156 1 94.06 93 ALA A N 1
ATOM 669 C CA . ALA A 1 93 ? 4.266 -2.803 -13.469 1 94.06 93 ALA A CA 1
ATOM 670 C C . ALA A 1 93 ? 3.09 -3.732 -13.188 1 94.06 93 ALA A C 1
ATOM 672 O O . ALA A 1 93 ? 2.75 -4.582 -14.016 1 94.06 93 ALA A O 1
ATOM 673 N N . SER A 1 94 ? 2.49 -3.557 -12.07 1 94.31 94 SER A N 1
ATOM 674 C CA . SER A 1 94 ? 1.352 -4.379 -11.672 1 94.31 94 SER A CA 1
ATOM 675 C C . SER A 1 94 ? 0.194 -4.234 -12.656 1 94.31 94 SER A C 1
ATOM 677 O O . SER A 1 94 ? -0.498 -5.211 -12.953 1 94.31 94 SER A O 1
ATOM 679 N N . LEU A 1 95 ? 0.029 -3.035 -13.078 1 95.06 95 LEU A N 1
ATOM 680 C CA . LEU A 1 95 ? -1.03 -2.805 -14.055 1 95.06 95 LEU A CA 1
ATOM 681 C C . LEU A 1 95 ? -0.74 -3.545 -15.359 1 95.06 95 LEU A C 1
ATOM 683 O O . LEU A 1 95 ? -1.625 -4.195 -15.914 1 95.06 95 LEU A O 1
ATOM 687 N N . GLY A 1 96 ? 0.458 -3.371 -15.836 1 94.56 96 GLY A N 1
ATOM 688 C CA . GLY A 1 96 ? 0.845 -4.102 -17.031 1 94.56 96 GLY A CA 1
ATOM 689 C C . GLY A 1 96 ? 0.607 -5.594 -16.922 1 94.56 96 GLY A C 1
ATOM 690 O O . GLY A 1 96 ? 0.043 -6.207 -17.828 1 94.56 96 GLY A O 1
ATOM 691 N N . VAL A 1 97 ? 0.987 -6.176 -15.828 1 93.06 97 VAL A N 1
ATOM 692 C CA . VAL A 1 97 ? 0.841 -7.609 -15.594 1 93.06 97 VAL A CA 1
ATOM 693 C C . VAL A 1 97 ? -0.638 -7.961 -15.469 1 93.06 97 VAL A C 1
ATOM 695 O O . VAL A 1 97 ? -1.081 -8.992 -15.977 1 93.06 97 VAL A O 1
ATOM 698 N N . ALA A 1 98 ? -1.381 -7.129 -14.805 1 94.25 98 ALA A N 1
ATOM 699 C CA . ALA A 1 98 ? -2.812 -7.363 -14.633 1 94.25 98 ALA A CA 1
ATOM 700 C C . ALA A 1 98 ? -3.521 -7.418 -15.984 1 94.25 98 ALA A C 1
ATOM 702 O O . ALA A 1 98 ? -4.402 -8.258 -16.203 1 94.25 98 ALA A O 1
ATOM 703 N N . ILE A 1 99 ? -3.152 -6.559 -16.875 1 92.94 99 ILE A N 1
ATOM 704 C CA . ILE A 1 99 ? -3.771 -6.523 -18.203 1 92.94 99 ILE A CA 1
ATOM 705 C C . ILE A 1 99 ? -3.504 -7.84 -18.922 1 92.94 99 ILE A C 1
ATOM 707 O O . ILE A 1 99 ? -4.41 -8.414 -19.531 1 92.94 99 ILE A O 1
ATOM 711 N N . VAL A 1 100 ? -2.309 -8.367 -18.797 1 89.38 100 VAL A N 1
ATOM 712 C CA . VAL A 1 100 ? -1.92 -9.578 -19.516 1 89.38 100 VAL A CA 1
ATOM 713 C C . VAL A 1 100 ? -2.496 -10.805 -18.828 1 89.38 100 VAL A C 1
ATOM 715 O O . VAL A 1 100 ? -3.078 -11.68 -19.469 1 89.38 100 VAL A O 1
ATOM 718 N N . MET A 1 101 ? -2.432 -10.93 -17.516 1 88.12 101 MET A N 1
ATOM 719 C CA . MET A 1 101 ? -2.789 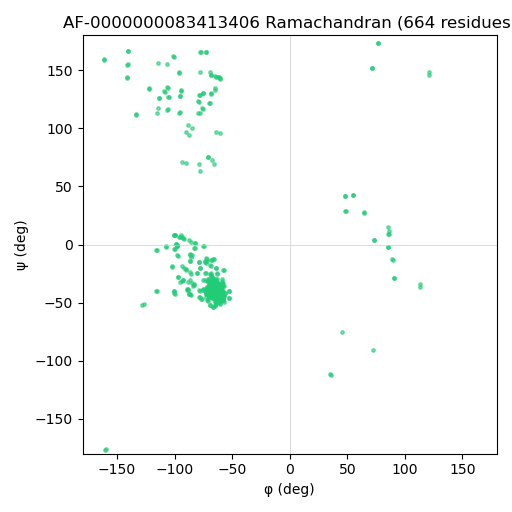-12.141 -16.766 1 88.12 101 MET A CA 1
ATOM 720 C C . MET A 1 101 ? -4.293 -12.203 -16.531 1 88.12 101 MET A C 1
ATOM 722 O O . MET A 1 101 ? -4.883 -13.289 -16.547 1 88.12 101 MET A O 1
ATOM 726 N N . LEU A 1 102 ? -4.871 -11.07 -16.344 1 88.31 102 LEU A N 1
ATOM 727 C CA . LEU A 1 102 ? -6.266 -11.062 -15.93 1 88.31 102 LEU A CA 1
ATOM 728 C C . LEU A 1 102 ? -7.191 -10.789 -17.109 1 88.31 102 LEU A C 1
ATOM 730 O O . LEU A 1 102 ? -8.266 -11.375 -17.203 1 88.31 102 LEU A O 1
ATOM 734 N N . PHE A 1 103 ? -6.82 -9.883 -17.922 1 82.38 103 PHE A N 1
ATOM 735 C CA . PHE A 1 103 ? -7.695 -9.508 -19.016 1 82.38 103 PHE A CA 1
ATOM 736 C C . PHE A 1 103 ? -7.469 -10.414 -20.219 1 82.38 103 PHE A C 1
ATOM 738 O O . PHE A 1 103 ? -8.43 -10.898 -20.828 1 82.38 103 PHE A O 1
ATOM 745 N N . LEU A 1 104 ? -6.148 -10.719 -20.547 1 77.25 104 LEU A N 1
ATOM 746 C CA . LEU A 1 104 ? -5.836 -11.445 -21.781 1 77.25 104 LEU A CA 1
ATOM 747 C C . LEU A 1 104 ? -5.605 -12.922 -21.5 1 77.25 104 LEU A C 1
ATOM 749 O O . LEU A 1 104 ? -5.34 -13.703 -22.406 1 77.25 104 LEU A O 1
ATOM 753 N N . GLY A 1 105 ? -5.891 -13.328 -20.25 1 71.31 105 GLY A N 1
ATOM 754 C CA . GLY A 1 105 ? -5.773 -14.734 -19.891 1 71.31 105 GLY A CA 1
ATOM 755 C C . GLY A 1 105 ? -4.348 -15.25 -19.969 1 71.31 105 GLY A C 1
ATOM 756 O O . GLY A 1 105 ? -4.125 -16.422 -20.25 1 71.31 105 GLY A O 1
ATOM 757 N N . GLY A 1 106 ? -3.393 -14.414 -19.797 1 65.88 106 GLY A N 1
ATOM 758 C CA . GLY A 1 106 ? -1.999 -14.82 -19.703 1 65.88 106 GLY A CA 1
ATOM 759 C C . GLY A 1 106 ? -1.309 -14.859 -21.062 1 65.88 106 GLY A C 1
ATOM 760 O O . GLY A 1 106 ? -0.097 -15.078 -21.141 1 65.88 106 GLY A O 1
ATOM 761 N N . THR A 1 107 ? -2.049 -14.805 -22.172 1 63.88 107 THR A N 1
ATOM 762 C CA . THR A 1 107 ? -1.458 -14.867 -23.5 1 63.88 107 THR A CA 1
ATOM 763 C C . THR A 1 107 ? -1.678 -13.562 -24.25 1 63.88 107 THR A C 1
ATOM 765 O O . THR A 1 107 ? -2.725 -12.922 -24.109 1 63.88 107 THR A O 1
ATOM 768 N N . ILE A 1 108 ? -0.631 -12.828 -24.531 1 54.81 108 ILE A N 1
ATOM 769 C CA . ILE A 1 108 ? -0.807 -11.68 -25.406 1 54.81 108 ILE A CA 1
ATOM 770 C C . ILE A 1 108 ? -0.713 -12.125 -26.859 1 54.81 108 ILE A C 1
ATOM 772 O O . ILE A 1 108 ? 0.271 -12.758 -27.266 1 54.81 108 ILE A O 1
ATOM 776 N N . SER A 1 109 ? -1.815 -12.312 -27.594 1 48.59 109 SER A N 1
ATOM 777 C CA . SER A 1 109 ? -1.754 -12.625 -29.016 1 48.59 109 SER A CA 1
ATOM 778 C C . SER A 1 109 ? -1.772 -11.359 -29.875 1 48.59 109 SER A C 1
ATOM 780 O O . SER A 1 109 ? -2.748 -10.609 -29.844 1 48.59 109 SER A O 1
ATOM 782 N N . ALA A 1 110 ? -0.807 -10.617 -29.891 1 42.06 110 ALA A N 1
ATOM 783 C CA . ALA A 1 110 ? -0.901 -9.5 -30.828 1 42.06 110 ALA A CA 1
ATOM 784 C C . ALA A 1 110 ? -0.238 -9.844 -32.156 1 42.06 110 ALA A C 1
ATOM 786 O O . ALA A 1 110 ? 0.942 -10.195 -32.188 1 42.06 110 ALA A O 1
ATOM 787 N N . GLY A 1 111 ? -0.994 -9.547 -33.375 1 39.56 111 GLY A N 1
ATOM 788 C CA . GLY A 1 111 ? -0.592 -9.562 -34.781 1 39.56 111 GLY A CA 1
ATOM 789 C C . GLY A 1 111 ? 0.14 -10.828 -35.188 1 39.56 111 GLY A C 1
ATOM 790 O O . GLY A 1 111 ? 1.086 -10.781 -35.969 1 39.56 111 GLY A O 1
ATOM 791 N N . GLY A 1 112 ? -0.007 -11.914 -34.688 1 42.56 112 GLY A N 1
ATOM 792 C CA . GLY A 1 112 ? 0.559 -13.172 -35.125 1 42.56 112 GLY A CA 1
ATOM 793 C C . GLY A 1 112 ? 1.564 -13.758 -34.156 1 42.56 112 GLY A C 1
ATOM 794 O O . GLY A 1 112 ? 1.996 -14.898 -34.312 1 42.56 112 GLY A O 1
ATOM 795 N N . TYR A 1 113 ? 2.369 -12.945 -33.5 1 42.44 113 TYR A N 1
ATOM 796 C CA . TYR A 1 113 ? 3.41 -13.5 -32.625 1 42.44 113 TYR A CA 1
ATOM 797 C C . TYR A 1 113 ? 2.875 -13.758 -31.219 1 42.44 113 TYR A C 1
ATOM 799 O O . TYR A 1 113 ? 2.248 -12.883 -30.625 1 42.44 113 TYR A O 1
ATOM 807 N N . SER A 1 114 ? 2.439 -14.898 -30.922 1 48.25 114 SER A N 1
ATOM 808 C CA . SER A 1 114 ? 2.018 -15.352 -29.609 1 48.25 114 SER A CA 1
ATOM 809 C C . SER A 1 114 ? 3.191 -15.398 -28.641 1 48.25 114 SER A C 1
ATOM 811 O O . SER A 1 114 ? 4.164 -16.125 -28.859 1 48.25 114 SER A O 1
ATOM 813 N N . VAL A 1 115 ? 3.748 -14.312 -28.219 1 51.5 115 VAL A N 1
ATOM 814 C CA . VAL A 1 115 ? 4.773 -14.367 -27.172 1 51.5 115 VAL A CA 1
ATOM 815 C C . VAL A 1 115 ? 4.184 -14.969 -25.906 1 51.5 115 VAL A C 1
ATOM 817 O O . VAL A 1 115 ? 3.223 -14.438 -25.344 1 51.5 115 VAL A O 1
ATOM 820 N N . GLY A 1 116 ? 4.312 -16.109 -25.672 1 57.66 116 GLY A N 1
ATOM 821 C CA . GLY A 1 116 ? 3.746 -16.938 -24.609 1 57.66 116 GLY A CA 1
ATOM 822 C C . GLY A 1 116 ? 4.305 -16.609 -23.234 1 57.66 116 GLY A C 1
ATOM 823 O O . GLY A 1 116 ? 5.383 -16.031 -23.125 1 57.66 116 GLY A O 1
ATOM 824 N N . GLY A 1 117 ? 3.598 -16.734 -22.031 1 73.88 117 GLY A N 1
ATOM 825 C CA . GLY A 1 117 ? 3.387 -16.875 -20.609 1 73.88 117 GLY A CA 1
ATOM 826 C C . GLY A 1 117 ? 4.254 -15.945 -19.781 1 73.88 117 GLY A C 1
ATOM 827 O O . GLY A 1 117 ? 3.797 -14.891 -19.344 1 73.88 117 GLY A O 1
ATOM 828 N N . TYR A 1 118 ? 5.582 -16.328 -19.703 1 78.12 118 TYR A N 1
ATOM 829 C CA . TYR A 1 118 ? 6.473 -15.633 -18.781 1 78.12 118 TYR A CA 1
ATOM 830 C C . TYR A 1 118 ? 7.023 -14.359 -19.406 1 78.12 118 TYR A C 1
ATOM 832 O O . TYR A 1 118 ? 7.07 -13.312 -18.766 1 78.12 118 TYR A O 1
ATOM 840 N N . VAL A 1 119 ? 7.305 -14.344 -20.75 1 83 119 VAL A N 1
ATOM 841 C CA . VAL A 1 119 ? 7.887 -13.203 -21.453 1 83 119 VAL A CA 1
ATOM 842 C C . VAL A 1 119 ? 6.848 -12.094 -21.578 1 83 119 VAL A C 1
ATOM 844 O O . VAL A 1 119 ? 7.176 -10.906 -21.469 1 83 119 VAL A O 1
ATOM 847 N N . ALA A 1 120 ? 5.668 -12.531 -21.812 1 85.81 120 ALA A N 1
ATOM 848 C CA . ALA A 1 120 ? 4.59 -11.555 -21.922 1 85.81 120 ALA A CA 1
ATOM 849 C C . ALA A 1 120 ? 4.402 -10.797 -20.625 1 85.81 120 ALA A C 1
ATOM 851 O O . ALA A 1 120 ? 4.234 -9.57 -20.625 1 85.81 120 ALA A O 1
ATOM 852 N N . VAL A 1 121 ? 4.461 -11.539 -19.625 1 88.62 121 VAL A N 1
ATOM 853 C CA . VAL A 1 121 ? 4.277 -10.938 -18.297 1 88.62 121 VAL A CA 1
ATOM 854 C C . VAL A 1 121 ? 5.438 -9.992 -18 1 88.62 121 VAL A C 1
ATOM 856 O O . VAL A 1 121 ? 5.223 -8.875 -17.531 1 88.62 121 VAL A O 1
ATOM 859 N N . MET A 1 122 ? 6.641 -10.391 -18.344 1 91.12 122 MET A N 1
ATOM 860 C CA . MET A 1 122 ? 7.828 -9.57 -18.109 1 91.12 122 MET A CA 1
ATOM 861 C C . MET A 1 122 ? 7.781 -8.289 -18.938 1 91.12 122 MET A C 1
ATOM 863 O O . MET A 1 122 ? 8.039 -7.203 -18.422 1 91.12 122 MET A O 1
ATOM 867 N N . ALA A 1 123 ? 7.422 -8.414 -20.109 1 91.19 123 ALA A N 1
ATOM 868 C CA . ALA A 1 123 ? 7.336 -7.27 -21.016 1 91.19 123 ALA A CA 1
ATOM 869 C C . ALA A 1 123 ? 6.242 -6.305 -20.562 1 91.19 123 ALA A C 1
ATOM 871 O O . ALA A 1 123 ? 6.422 -5.086 -20.625 1 91.19 123 ALA A O 1
ATOM 872 N N . ALA A 1 124 ? 5.195 -6.875 -20.156 1 93.19 124 ALA A N 1
ATOM 873 C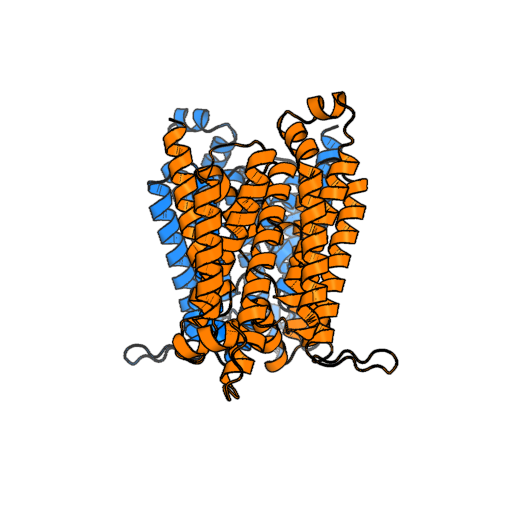 CA . ALA A 1 124 ? 4.082 -6.051 -19.688 1 93.19 124 ALA A CA 1
ATOM 874 C C . ALA A 1 124 ? 4.457 -5.281 -18.438 1 93.19 124 ALA A C 1
ATOM 876 O O . ALA A 1 124 ? 4.141 -4.098 -18.297 1 93.19 124 ALA A O 1
ATOM 877 N N . ALA A 1 125 ? 5.059 -6.012 -17.531 1 93.56 125 ALA A N 1
ATOM 878 C CA . ALA A 1 125 ? 5.504 -5.359 -16.312 1 93.56 125 ALA A CA 1
ATOM 879 C C . ALA A 1 125 ? 6.473 -4.223 -16.609 1 93.56 125 ALA A C 1
ATOM 881 O O . ALA A 1 125 ? 6.352 -3.127 -16.047 1 93.56 125 ALA A O 1
ATOM 882 N N . PHE A 1 126 ? 7.398 -4.473 -17.484 1 93.81 126 PHE A N 1
ATOM 883 C CA . PHE A 1 126 ? 8.391 -3.473 -17.844 1 93.81 126 PHE A CA 1
ATOM 884 C C . PHE A 1 126 ? 7.727 -2.289 -18.547 1 93.81 126 PHE A C 1
ATOM 886 O O . PHE A 1 126 ? 7.977 -1.135 -18.188 1 93.81 126 PHE A O 1
ATOM 893 N N . ALA A 1 127 ? 6.879 -2.609 -19.469 1 94.44 127 ALA A N 1
ATOM 894 C CA . ALA A 1 127 ? 6.191 -1.562 -20.219 1 94.44 127 ALA A CA 1
ATOM 895 C C . ALA A 1 127 ? 5.32 -0.712 -19.297 1 94.44 127 ALA A C 1
ATOM 897 O O . ALA A 1 127 ? 5.312 0.517 -19.391 1 94.44 127 ALA A O 1
ATOM 898 N N . GLY A 1 128 ? 4.602 -1.352 -18.484 1 94.56 128 GLY A N 1
ATOM 899 C CA . GLY A 1 128 ? 3.779 -0.625 -17.531 1 94.56 128 GLY A CA 1
ATOM 900 C C . GLY A 1 128 ? 4.582 0.286 -16.625 1 94.56 128 GLY A C 1
ATOM 901 O O . GLY A 1 128 ? 4.207 1.439 -16.406 1 94.56 128 GLY A O 1
ATOM 902 N N . SER A 1 129 ? 5.664 -0.225 -16.125 1 93.44 129 SER A N 1
ATOM 903 C CA . SER A 1 129 ? 6.535 0.575 -15.273 1 93.44 129 SER A CA 1
ATOM 904 C C . SER A 1 129 ? 7.109 1.767 -16.031 1 93.44 129 SER A C 1
ATOM 906 O O . SER A 1 129 ? 7.156 2.881 -15.508 1 93.44 129 SER A O 1
ATOM 908 N N . MET A 1 130 ? 7.48 1.509 -17.219 1 91.88 130 MET A N 1
ATOM 909 C CA . MET A 1 130 ? 8.07 2.566 -18.031 1 91.88 130 MET A CA 1
ATOM 910 C C . MET A 1 130 ? 7.031 3.633 -18.375 1 91.88 130 MET A C 1
ATOM 912 O O . MET A 1 130 ? 7.363 4.816 -18.469 1 91.88 130 MET A O 1
ATOM 916 N N . LEU A 1 131 ? 5.898 3.199 -18.531 1 93.75 131 LEU A N 1
ATOM 917 C CA . LEU A 1 131 ? 4.82 4.145 -18.812 1 93.75 131 LEU A CA 1
ATOM 918 C C . LEU A 1 131 ? 4.617 5.098 -17.641 1 93.75 131 LEU A C 1
ATOM 920 O O . LEU A 1 131 ? 4.535 6.312 -17.828 1 93.75 131 LEU A O 1
ATOM 924 N N . ILE A 1 132 ? 4.555 4.578 -16.453 1 91.38 132 ILE A N 1
ATOM 925 C CA . ILE A 1 132 ? 4.355 5.41 -15.273 1 91.38 132 ILE A CA 1
ATOM 926 C C . ILE A 1 132 ? 5.582 6.289 -15.047 1 91.38 132 ILE A C 1
ATOM 928 O O . ILE A 1 132 ? 5.453 7.469 -14.711 1 91.38 132 ILE A O 1
ATOM 932 N N . MET A 1 133 ? 6.762 5.715 -15.297 1 89.81 133 MET A N 1
ATOM 933 C CA . MET A 1 133 ? 7.98 6.512 -15.211 1 89.81 133 MET A CA 1
ATOM 934 C C . MET A 1 133 ? 7.945 7.672 -16.203 1 89.81 133 MET A C 1
ATOM 936 O O . MET A 1 133 ? 8.312 8.797 -15.859 1 89.81 133 MET A O 1
ATOM 940 N N . GLY A 1 134 ? 7.551 7.363 -17.391 1 91.12 134 GLY A N 1
ATOM 941 C CA . GLY A 1 134 ? 7.422 8.398 -18.406 1 91.12 134 GLY A CA 1
ATOM 942 C C . GLY A 1 134 ? 6.441 9.492 -18.016 1 91.12 134 GLY A C 1
ATOM 943 O O . GLY A 1 134 ? 6.715 10.68 -18.203 1 91.12 134 GLY A O 1
ATOM 944 N N . LEU A 1 135 ? 5.348 9.117 -17.469 1 90.38 135 LEU A N 1
ATOM 945 C CA . LEU A 1 135 ? 4.355 10.07 -16.984 1 90.38 135 LEU A CA 1
ATOM 946 C C . LEU A 1 135 ? 4.93 10.953 -15.883 1 90.38 135 LEU A C 1
ATOM 948 O O . LEU A 1 135 ? 4.711 12.172 -15.875 1 90.38 135 LEU A O 1
ATOM 952 N N . LEU A 1 136 ? 5.637 10.367 -14.992 1 87.44 136 LEU A N 1
ATOM 953 C CA . LEU A 1 136 ? 6.234 11.117 -13.898 1 87.44 136 LEU A CA 1
ATOM 954 C C . LEU A 1 136 ? 7.285 12.102 -14.422 1 87.44 136 LEU A C 1
ATOM 956 O O . LEU A 1 136 ? 7.406 13.211 -13.914 1 87.44 136 LEU A O 1
ATOM 960 N N . LEU A 1 137 ? 8.016 11.656 -15.438 1 87.62 137 LEU A N 1
ATOM 961 C CA . LEU A 1 137 ? 9 12.547 -16.047 1 87.62 137 LEU A CA 1
ATOM 962 C C . LEU A 1 137 ? 8.32 13.734 -16.703 1 87.62 137 LEU A C 1
ATOM 964 O O . LEU A 1 137 ? 8.812 14.867 -16.625 1 87.62 137 LEU A O 1
ATOM 968 N N . LEU A 1 138 ? 7.258 13.398 -17.344 1 88.06 138 LEU A N 1
ATOM 969 C CA . LEU A 1 138 ? 6.492 14.469 -17.984 1 88.06 138 LEU A CA 1
ATOM 970 C C . LEU A 1 138 ? 5.984 15.461 -16.938 1 88.06 138 LEU A C 1
ATOM 972 O O . LEU A 1 138 ? 6.082 16.672 -17.141 1 88.06 138 LEU A O 1
ATOM 976 N N . PHE A 1 139 ? 5.465 14.953 -15.859 1 85.25 139 PHE A N 1
ATOM 977 C CA . PHE A 1 139 ? 4.938 15.812 -14.805 1 85.25 139 PHE A CA 1
ATOM 978 C C . PHE A 1 139 ? 6.062 16.547 -14.086 1 85.25 139 PHE A C 1
ATOM 980 O O . PHE A 1 139 ? 5.867 17.656 -13.578 1 85.25 139 PHE A O 1
ATOM 987 N N . SER A 1 140 ? 7.195 15.883 -13.969 1 83.44 140 SER A N 1
ATOM 988 C CA . SER A 1 140 ? 8.344 16.484 -13.281 1 83.44 140 SER A CA 1
ATOM 989 C C . SER A 1 140 ? 8.766 17.781 -13.953 1 83.44 140 SER A C 1
ATOM 991 O O . SER A 1 140 ? 9.289 18.688 -13.297 1 83.44 140 SER A O 1
ATOM 993 N N . SER A 1 141 ? 8.555 17.891 -15.25 1 81.75 141 SER A N 1
ATOM 994 C CA . SER A 1 141 ? 8.914 19.094 -15.984 1 81.75 141 SER A CA 1
ATOM 995 C C . SER A 1 141 ? 7.949 20.234 -15.68 1 81.75 141 SER A C 1
ATOM 997 O O . SER A 1 141 ? 8.312 21.406 -15.797 1 81.75 141 SER A O 1
ATOM 999 N N . TRP A 1 142 ? 6.859 19.797 -15.305 1 80.75 142 TRP A N 1
ATOM 1000 C CA . TRP A 1 142 ? 5.828 20.797 -15.07 1 80.75 142 TRP A CA 1
ATOM 1001 C C . TRP A 1 142 ? 5.746 21.156 -13.594 1 80.75 142 TRP A C 1
ATOM 1003 O O . TRP A 1 142 ? 5.359 22.281 -13.242 1 80.75 142 TRP A O 1
ATOM 1013 N N . LEU A 1 143 ? 6.098 20.25 -12.781 1 77.81 143 LEU A N 1
ATOM 1014 C CA . LEU A 1 143 ? 5.953 20.438 -11.344 1 77.81 143 LEU A CA 1
ATOM 1015 C C . LEU A 1 143 ? 7.258 20.953 -10.734 1 77.81 143 LEU A C 1
ATOM 1017 O O . LEU A 1 143 ? 8.336 20.438 -11.039 1 77.81 143 LEU A O 1
ATOM 1021 N N . LYS A 1 144 ? 7.191 22.016 -10 1 71.69 144 LYS A N 1
ATOM 1022 C CA . LYS A 1 144 ? 8.391 22.625 -9.43 1 71.69 144 LYS A CA 1
ATOM 1023 C C . LYS A 1 144 ? 8.688 22.047 -8.047 1 71.69 144 LYS A C 1
ATOM 1025 O O . LYS A 1 144 ? 9.82 22.125 -7.562 1 71.69 144 LYS A O 1
ATOM 1030 N N . ASN A 1 145 ? 7.715 21.484 -7.418 1 76.75 145 ASN A N 1
ATOM 1031 C CA . ASN A 1 145 ? 7.859 21.031 -6.039 1 76.75 145 ASN A CA 1
ATOM 1032 C C . ASN A 1 145 ? 7.965 19.5 -5.965 1 76.75 145 ASN A C 1
ATOM 1034 O O . ASN A 1 145 ? 7.129 18.797 -6.52 1 76.75 145 ASN A O 1
ATOM 1038 N N . ASP A 1 146 ? 9 18.984 -5.312 1 77.19 146 ASP A N 1
ATOM 1039 C CA . ASP A 1 146 ? 9.258 17.547 -5.152 1 77.19 146 ASP A CA 1
ATOM 1040 C C . ASP A 1 146 ? 8.086 16.859 -4.453 1 77.19 146 ASP A C 1
ATOM 1042 O O . ASP A 1 146 ? 7.75 15.719 -4.781 1 77.19 146 ASP A O 1
ATOM 1046 N N . LEU A 1 147 ? 7.5 17.609 -3.604 1 74.12 147 LEU A N 1
ATOM 1047 C CA . LEU A 1 147 ? 6.375 17.031 -2.871 1 74.12 147 LEU A CA 1
ATOM 1048 C C . LEU A 1 147 ? 5.199 16.766 -3.805 1 74.12 147 LEU A C 1
ATOM 1050 O O . LEU A 1 147 ? 4.508 15.758 -3.668 1 74.12 147 LEU A O 1
ATOM 1054 N N . MET A 1 148 ? 5.031 17.625 -4.707 1 80.69 148 MET A N 1
ATOM 1055 C CA . MET A 1 148 ? 3.938 17.453 -5.664 1 80.69 148 MET A CA 1
ATOM 1056 C C . MET A 1 148 ? 4.176 16.25 -6.559 1 80.69 148 MET A C 1
ATOM 1058 O O . MET A 1 148 ? 3.229 15.555 -6.941 1 80.69 148 MET A O 1
ATOM 1062 N N . LEU A 1 149 ? 5.379 16.109 -6.867 1 81.75 149 LEU A N 1
ATOM 1063 C CA . LEU A 1 149 ? 5.715 14.945 -7.684 1 81.75 149 LEU A CA 1
ATOM 1064 C C . LEU A 1 149 ? 5.441 13.648 -6.926 1 81.75 149 LEU A C 1
ATOM 1066 O O . LEU A 1 149 ? 4.918 12.688 -7.5 1 81.75 149 LEU A O 1
ATOM 1070 N N . LEU A 1 150 ? 5.781 13.68 -5.664 1 80.06 150 LEU A N 1
ATOM 1071 C CA . LEU A 1 150 ? 5.523 12.516 -4.82 1 80.06 150 LEU A CA 1
ATOM 1072 C C . LEU A 1 150 ? 4.027 12.227 -4.738 1 80.06 150 LEU A C 1
ATOM 1074 O O . LEU A 1 150 ? 3.604 11.078 -4.891 1 80.06 150 LEU A O 1
ATOM 1078 N N . ILE A 1 151 ? 3.244 13.227 -4.551 1 79.56 151 ILE A N 1
ATOM 1079 C CA . ILE A 1 151 ? 1.797 13.094 -4.438 1 79.56 151 ILE A CA 1
ATOM 1080 C C . ILE A 1 151 ? 1.222 12.578 -5.754 1 79.56 151 ILE A C 1
ATOM 1082 O O . ILE A 1 151 ? 0.338 11.719 -5.762 1 79.56 151 ILE A O 1
ATOM 1086 N N . THR A 1 152 ? 1.741 13.109 -6.801 1 83.94 152 THR A N 1
ATOM 1087 C CA . THR A 1 152 ? 1.298 12.648 -8.117 1 83.94 152 THR A CA 1
ATOM 1088 C C . THR A 1 152 ? 1.559 11.156 -8.281 1 83.94 152 THR A C 1
ATOM 1090 O O . THR A 1 152 ? 0.706 10.422 -8.789 1 83.94 152 THR A O 1
ATOM 1093 N N . GLY A 1 153 ? 2.723 10.742 -7.906 1 84.19 153 GLY A N 1
ATOM 1094 C CA . GLY A 1 153 ? 3.041 9.328 -7.961 1 84.19 153 GLY A CA 1
ATOM 1095 C C . GLY A 1 153 ? 2.084 8.469 -7.156 1 84.19 153 GLY A C 1
ATOM 1096 O O . GLY A 1 153 ? 1.605 7.441 -7.645 1 84.19 153 GLY A O 1
ATOM 1097 N N . ILE A 1 154 ? 1.768 8.898 -5.984 1 82.62 154 ILE A N 1
ATOM 1098 C CA . ILE A 1 154 ? 0.855 8.172 -5.105 1 82.62 154 ILE A CA 1
ATOM 1099 C C . ILE A 1 154 ? -0.53 8.102 -5.742 1 82.62 154 ILE A C 1
ATOM 1101 O O . ILE A 1 154 ? -1.171 7.051 -5.738 1 82.62 154 ILE A O 1
ATOM 1105 N N . MET A 1 155 ? -1.02 9.195 -6.297 1 85.5 155 MET A N 1
ATOM 1106 C CA . MET A 1 155 ? -2.338 9.25 -6.926 1 85.5 155 MET A CA 1
ATOM 1107 C C . MET A 1 155 ? -2.41 8.312 -8.125 1 85.5 155 MET A C 1
ATOM 1109 O O . MET A 1 155 ? -3.414 7.625 -8.32 1 85.5 155 MET A O 1
ATOM 1113 N N . VAL A 1 156 ? -1.344 8.375 -8.875 1 86.56 156 VAL A N 1
ATOM 1114 C CA . VAL A 1 156 ? -1.287 7.473 -10.016 1 86.56 156 VAL A CA 1
ATOM 1115 C C . VAL A 1 156 ? -1.337 6.023 -9.539 1 86.56 156 VAL A C 1
ATOM 1117 O O . VAL A 1 156 ? -1.99 5.184 -10.156 1 86.56 156 VAL A O 1
ATOM 1120 N N . GLY A 1 157 ? -0.639 5.75 -8.492 1 88.62 157 GLY A N 1
ATOM 1121 C CA . GLY A 1 157 ? -0.687 4.426 -7.895 1 88.62 157 GLY A CA 1
ATOM 1122 C C . GLY A 1 157 ? -2.09 3.994 -7.512 1 88.62 157 GLY A C 1
ATOM 1123 O O . GLY A 1 157 ? -2.494 2.863 -7.789 1 88.62 157 GLY A O 1
ATOM 1124 N N . TYR A 1 158 ? -2.846 4.871 -6.965 1 85.12 158 TYR A N 1
ATOM 1125 C CA . TYR A 1 158 ? -4.215 4.57 -6.559 1 85.12 158 TYR A CA 1
ATOM 1126 C C . TYR A 1 158 ? -5.105 4.336 -7.777 1 85.12 158 TYR A C 1
ATOM 1128 O O . TYR A 1 158 ? -5.961 3.449 -7.762 1 85.12 158 TYR A O 1
ATOM 1136 N N . MET A 1 159 ? -4.906 5.133 -8.766 1 89.5 159 MET A N 1
ATOM 1137 C CA . MET A 1 159 ? -5.695 4.973 -9.984 1 89.5 159 MET A CA 1
ATOM 1138 C C . MET A 1 159 ? -5.426 3.615 -10.633 1 89.5 159 MET A C 1
ATOM 1140 O O . MET A 1 159 ? -6.359 2.934 -11.062 1 89.5 159 MET A O 1
ATOM 1144 N N . THR A 1 160 ? -4.188 3.326 -10.719 1 91.44 160 THR A N 1
ATOM 1145 C CA . THR A 1 160 ? -3.828 2.027 -11.273 1 91.44 160 THR A CA 1
ATOM 1146 C C . THR A 1 160 ? -4.41 0.896 -10.438 1 91.44 160 THR A C 1
ATOM 1148 O O . THR A 1 160 ? -4.859 -0.118 -10.977 1 91.44 160 THR A O 1
ATOM 1151 N N . SER A 1 161 ? -4.402 1.058 -9.148 1 90.19 161 SER A N 1
ATOM 1152 C CA . SER A 1 161 ? -4.945 0.042 -8.258 1 90.19 161 SER A CA 1
ATOM 1153 C C . SER A 1 161 ? -6.441 -0.151 -8.484 1 90.19 161 SER A C 1
ATOM 1155 O O . SER A 1 161 ? -6.957 -1.261 -8.344 1 90.19 161 SER A O 1
ATOM 1157 N N . SER A 1 162 ? -7.098 0.946 -8.812 1 92.94 162 SER A N 1
ATOM 1158 C CA . SER A 1 162 ? -8.523 0.878 -9.125 1 92.94 162 SER A CA 1
ATOM 1159 C C . SER A 1 162 ? -8.773 0.029 -10.367 1 92.94 162 SER A C 1
ATOM 1161 O O . SER A 1 162 ? -9.664 -0.824 -10.375 1 92.94 162 SER A O 1
ATOM 1163 N N . VAL A 1 163 ? -7.988 0.217 -11.359 1 93.31 163 VAL A N 1
ATOM 1164 C CA . VAL A 1 163 ? -8.117 -0.543 -12.602 1 93.31 163 VAL A CA 1
ATOM 1165 C C . VAL A 1 163 ? -7.805 -2.016 -12.336 1 93.31 163 VAL A C 1
ATOM 1167 O O . VAL A 1 163 ? -8.508 -2.902 -12.828 1 93.31 163 VAL A O 1
ATOM 1170 N N . ILE A 1 164 ? -6.785 -2.219 -11.547 1 93.81 164 ILE A N 1
ATOM 1171 C CA . ILE A 1 164 ? -6.391 -3.58 -11.203 1 93.81 164 ILE A CA 1
ATOM 1172 C C . ILE A 1 164 ? -7.52 -4.266 -10.438 1 93.81 164 ILE A C 1
ATOM 1174 O O . ILE A 1 164 ? -7.801 -5.445 -10.656 1 93.81 164 ILE A O 1
ATOM 1178 N N . SER A 1 165 ? -8.164 -3.512 -9.594 1 92.69 165 SER A N 1
ATOM 1179 C CA . SER A 1 165 ? -9.305 -4.047 -8.852 1 92.69 165 SER A CA 1
ATOM 1180 C C . SER A 1 165 ? -10.414 -4.484 -9.797 1 92.69 165 SER A C 1
ATOM 1182 O O . SER A 1 165 ? -10.992 -5.562 -9.625 1 92.69 165 SER A O 1
ATOM 1184 N N . LEU A 1 166 ? -10.703 -3.723 -10.773 1 91.81 166 LEU A N 1
ATOM 1185 C CA . LEU A 1 166 ? -11.727 -4.043 -11.758 1 91.81 166 LEU A CA 1
ATOM 1186 C C . LEU A 1 166 ? -11.344 -5.277 -12.562 1 91.81 166 LEU A C 1
ATOM 1188 O O . LEU A 1 166 ? -12.172 -6.16 -12.797 1 91.81 166 LEU A O 1
ATOM 1192 N N . LEU A 1 167 ? -10.086 -5.352 -12.945 1 92.75 167 LEU A N 1
ATOM 1193 C CA . LEU A 1 167 ? -9.609 -6.496 -13.711 1 92.75 167 LEU A CA 1
ATOM 1194 C C . LEU A 1 167 ? -9.68 -7.777 -12.883 1 92.75 167 LEU A C 1
ATOM 1196 O O . LEU A 1 167 ? -10.062 -8.828 -13.391 1 92.75 167 LEU A O 1
ATOM 1200 N N . ASN A 1 168 ? -9.289 -7.691 -11.625 1 92.44 168 ASN A N 1
ATOM 1201 C CA . ASN A 1 168 ? -9.391 -8.836 -10.727 1 92.44 168 ASN A CA 1
ATOM 1202 C C . ASN A 1 168 ? -10.836 -9.32 -10.602 1 92.44 168 ASN A C 1
ATOM 1204 O O . ASN A 1 168 ? -11.094 -10.523 -10.602 1 92.44 168 ASN A O 1
ATOM 1208 N N . TYR A 1 169 ? -11.719 -8.336 -10.531 1 89.75 169 TYR A N 1
ATOM 1209 C CA . TYR A 1 169 ? -13.133 -8.641 -10.344 1 89.75 169 TYR A CA 1
ATOM 1210 C C . TYR A 1 169 ? -13.688 -9.414 -11.531 1 89.75 169 TYR A C 1
ATOM 1212 O O . TYR A 1 169 ? -14.547 -10.289 -11.359 1 89.75 169 TYR A O 1
ATOM 1220 N N . MET A 1 170 ? -13.164 -9.219 -12.695 1 90.19 170 MET A N 1
ATOM 1221 C CA . MET A 1 170 ? -13.68 -9.805 -13.922 1 90.19 170 MET A CA 1
ATOM 1222 C C . MET A 1 170 ? -12.898 -11.062 -14.297 1 90.19 170 MET A C 1
ATOM 1224 O O . MET A 1 170 ? -13.203 -11.719 -15.289 1 90.19 170 MET A O 1
ATOM 1228 N N . SER A 1 171 ? -11.922 -11.422 -13.516 1 90.56 171 SER A N 1
ATOM 1229 C CA . SER A 1 171 ? -11.016 -12.5 -13.898 1 90.56 171 SER A CA 1
ATOM 1230 C C . SER A 1 171 ? -11.383 -13.805 -13.195 1 90.56 171 SER A C 1
ATOM 1232 O O . SER A 1 171 ? -12.133 -13.797 -12.219 1 90.56 171 SER A O 1
ATOM 1234 N N . SER A 1 172 ? -10.906 -14.867 -13.719 1 90.19 172 SER A N 1
ATOM 1235 C CA . SER A 1 172 ? -11.086 -16.188 -13.117 1 90.19 172 SER A CA 1
ATOM 1236 C C . SER A 1 172 ? -10.234 -16.344 -11.867 1 90.19 172 SER A C 1
ATOM 1238 O O . SER A 1 172 ? -9.297 -15.578 -11.641 1 90.19 172 SER A O 1
ATOM 1240 N N . ALA A 1 173 ? -10.555 -17.359 -11.117 1 90.44 173 ALA A N 1
ATOM 1241 C CA . ALA A 1 173 ? -9.797 -17.641 -9.898 1 90.44 173 ALA A CA 1
ATOM 1242 C C . ALA A 1 173 ? -8.336 -17.938 -10.219 1 90.44 173 ALA A C 1
ATOM 1244 O O . ALA A 1 173 ? -7.438 -17.5 -9.5 1 90.44 173 ALA A O 1
ATOM 1245 N N . ASP A 1 174 ? -8.109 -18.641 -11.297 1 89.75 174 ASP A N 1
ATOM 1246 C CA . ASP A 1 174 ? -6.742 -18.984 -11.664 1 89.75 174 ASP A CA 1
ATOM 1247 C C . ASP A 1 174 ? -5.957 -17.75 -12.086 1 89.75 174 ASP A C 1
ATOM 1249 O O . ASP A 1 174 ? -4.77 -17.625 -11.773 1 89.75 174 ASP A O 1
ATOM 1253 N N . GLY A 1 175 ? -6.641 -16.906 -12.805 1 89.88 175 GLY A N 1
ATOM 1254 C CA . GLY A 1 175 ? -5.996 -15.656 -13.188 1 89.88 175 GLY A CA 1
ATOM 1255 C C . GLY A 1 175 ? -5.598 -14.805 -12 1 89.88 175 GLY A C 1
ATOM 1256 O O . GLY A 1 175 ? -4.465 -14.32 -11.93 1 89.88 175 GLY A O 1
ATOM 1257 N N . VAL A 1 176 ? -6.508 -14.727 -11.086 1 91 176 VAL A N 1
ATOM 1258 C CA . VAL A 1 176 ? -6.254 -13.93 -9.891 1 91 176 VAL A CA 1
ATOM 1259 C C . VAL A 1 176 ? -5.133 -14.57 -9.078 1 91 176 VAL A C 1
ATOM 1261 O O . VAL A 1 176 ? -4.25 -13.875 -8.562 1 91 176 VAL A O 1
ATOM 1264 N N . HIS A 1 177 ? -5.18 -15.828 -8.977 1 91.25 177 HIS A N 1
ATOM 1265 C CA . HIS A 1 177 ? -4.148 -16.547 -8.242 1 91.25 177 HIS A CA 1
ATOM 1266 C C . HIS A 1 177 ? -2.77 -16.297 -8.844 1 91.25 177 HIS A C 1
ATOM 1268 O O . HIS A 1 177 ? -1.819 -15.984 -8.125 1 91.25 177 HIS A O 1
ATOM 1274 N N . SER A 1 178 ? -2.715 -16.391 -10.164 1 90.12 178 SER A N 1
ATOM 1275 C CA . SER A 1 178 ? -1.443 -16.188 -10.844 1 90.12 178 SER A CA 1
ATOM 1276 C C . SER A 1 178 ? -0.939 -14.758 -10.648 1 90.12 178 SER A C 1
ATOM 1278 O O . SER A 1 178 ? 0.259 -14.539 -10.453 1 90.12 178 SER A O 1
ATOM 1280 N N . TYR A 1 179 ? -1.794 -13.859 -10.664 1 91.38 179 TYR A N 1
ATOM 1281 C CA . TYR A 1 179 ? -1.435 -12.461 -10.477 1 91.38 179 TYR A CA 1
ATOM 1282 C C . TYR A 1 179 ? -0.903 -12.219 -9.062 1 91.38 179 TYR A C 1
ATOM 1284 O O . TYR A 1 179 ? 0.102 -11.523 -8.883 1 91.38 179 TYR A O 1
ATOM 1292 N N . VAL A 1 180 ? -1.604 -12.797 -8.148 1 91.62 180 VAL A N 1
ATOM 1293 C CA . VAL A 1 180 ? -1.203 -12.633 -6.75 1 91.62 180 VAL A CA 1
ATOM 1294 C C . VAL A 1 180 ? 0.154 -13.289 -6.52 1 91.62 180 VAL A C 1
ATOM 1296 O O . VAL A 1 180 ? 1.012 -12.734 -5.828 1 91.62 180 VAL A O 1
ATOM 1299 N N . MET A 1 181 ? 0.365 -14.445 -7.105 1 90.88 181 MET A N 1
ATOM 1300 C CA . MET A 1 181 ? 1.644 -15.133 -6.961 1 90.88 181 MET A CA 1
ATOM 1301 C C . MET A 1 181 ? 2.779 -14.312 -7.555 1 90.88 181 MET A C 1
ATOM 1303 O O . MET A 1 181 ? 3.852 -14.203 -6.961 1 90.88 181 MET A O 1
ATOM 1307 N N . TRP A 1 182 ? 2.523 -13.711 -8.664 1 89.62 182 TRP A N 1
ATOM 1308 C CA . TRP A 1 182 ? 3.518 -12.828 -9.273 1 89.62 182 TRP A CA 1
ATOM 1309 C C . TRP A 1 182 ? 3.85 -11.664 -8.352 1 89.62 182 TRP A C 1
ATOM 1311 O O . TRP A 1 182 ? 5.016 -11.289 -8.203 1 89.62 182 TRP A O 1
ATOM 1321 N N . GLY A 1 183 ? 2.879 -11.141 -7.734 1 92.5 183 GLY A N 1
ATOM 1322 C CA . GLY A 1 183 ? 3.027 -9.969 -6.887 1 92.5 183 GLY A CA 1
ATOM 1323 C C . GLY A 1 183 ? 3.846 -10.234 -5.637 1 92.5 183 GLY A C 1
ATOM 1324 O O . GLY A 1 183 ? 4.301 -9.297 -4.973 1 92.5 183 GLY A O 1
ATOM 1325 N N . MET A 1 184 ? 4.07 -11.438 -5.34 1 93.38 184 MET A N 1
ATOM 1326 C CA . MET A 1 184 ? 4.824 -11.773 -4.137 1 93.38 184 MET A CA 1
ATOM 1327 C C . MET A 1 184 ? 6.32 -11.773 -4.414 1 93.38 184 MET A C 1
ATOM 1329 O O . MET A 1 184 ? 7.129 -11.742 -3.486 1 93.38 184 MET A O 1
ATOM 1333 N N . GLY A 1 185 ? 6.699 -11.766 -5.648 1 91.44 185 GLY A N 1
ATOM 1334 C CA . GLY A 1 185 ? 8.086 -11.609 -6.059 1 91.44 185 GLY A CA 1
ATOM 1335 C C . GLY A 1 185 ? 8.938 -12.836 -5.766 1 91.44 185 GLY A C 1
ATOM 1336 O O . GLY A 1 185 ? 8.625 -13.609 -4.859 1 91.44 185 GLY A O 1
ATOM 1337 N N . ASN A 1 186 ? 9.93 -13.062 -6.504 1 92 186 ASN A N 1
ATOM 1338 C CA . ASN A 1 186 ? 10.914 -14.117 -6.316 1 92 186 ASN A CA 1
ATOM 1339 C C . ASN A 1 186 ? 12.195 -13.836 -7.086 1 92 186 ASN A C 1
ATOM 1341 O O . ASN A 1 186 ? 12.219 -12.977 -7.973 1 92 186 ASN A O 1
ATOM 1345 N N . PHE A 1 187 ? 13.289 -14.469 -6.68 1 94.19 187 PHE A N 1
ATOM 1346 C CA . PHE A 1 187 ? 14.562 -14.281 -7.359 1 94.19 187 PHE A CA 1
ATOM 1347 C C . PHE A 1 187 ? 14.844 -15.438 -8.312 1 94.19 187 PHE A C 1
ATOM 1349 O O . PHE A 1 187 ? 15.859 -15.438 -9.016 1 94.19 187 PHE A O 1
ATOM 1356 N N . ASN A 1 188 ? 14.016 -16.422 -8.344 1 88.5 188 ASN A N 1
ATOM 1357 C CA . ASN A 1 188 ? 14.281 -17.625 -9.125 1 88.5 188 ASN A CA 1
ATOM 1358 C C . ASN A 1 188 ? 13.656 -17.547 -10.516 1 88.5 188 ASN A C 1
ATOM 1360 O O . ASN A 1 188 ? 13.711 -18.5 -11.289 1 88.5 188 ASN A O 1
ATOM 1364 N N . GLY A 1 189 ? 13.125 -16.422 -10.844 1 84.69 189 GLY A N 1
ATOM 1365 C CA . GLY A 1 189 ? 12.438 -16.281 -12.117 1 84.69 189 GLY A CA 1
ATOM 1366 C C . GLY A 1 189 ? 13.367 -15.945 -13.273 1 84.69 189 GLY A C 1
ATOM 1367 O O . GLY A 1 189 ? 12.969 -16 -14.438 1 84.69 189 GLY A O 1
ATOM 1368 N N . VAL A 1 190 ? 14.625 -15.633 -12.984 1 88.69 190 VAL A N 1
ATOM 1369 C CA . VAL A 1 190 ? 15.562 -15.242 -14.031 1 88.69 190 VAL A CA 1
ATOM 1370 C C . VAL A 1 190 ? 16.391 -16.438 -14.469 1 88.69 190 VAL A C 1
ATOM 1372 O O . VAL A 1 190 ? 17.203 -16.953 -13.695 1 88.69 190 VAL A O 1
ATOM 1375 N N . SER A 1 191 ? 16.172 -16.844 -15.688 1 88.5 191 SER A N 1
ATOM 1376 C CA . SER A 1 191 ? 16.938 -17.969 -16.234 1 88.5 191 SER A CA 1
ATOM 1377 C C . SER A 1 191 ? 18.344 -17.531 -16.641 1 88.5 191 SER A C 1
ATOM 1379 O O . SER A 1 191 ? 18.641 -16.344 -16.719 1 88.5 191 SER A O 1
ATOM 1381 N N . LEU A 1 192 ? 19.156 -18.516 -16.844 1 90.38 192 LEU A N 1
ATOM 1382 C CA . LEU A 1 192 ? 20.531 -18.266 -17.25 1 90.38 192 LEU A CA 1
ATOM 1383 C C . LEU A 1 192 ? 20.578 -17.516 -18.578 1 90.38 192 LEU A C 1
ATOM 1385 O O . LEU A 1 192 ? 21.453 -16.672 -18.781 1 90.38 192 LEU A O 1
ATOM 1389 N N . SER A 1 193 ? 19.641 -17.812 -19.422 1 90.12 193 SER A N 1
ATOM 1390 C CA . SER A 1 193 ? 19.594 -17.188 -20.734 1 90.12 193 SER A CA 1
ATOM 1391 C C . SER A 1 193 ? 19.219 -15.719 -20.641 1 90.12 193 SER A C 1
ATOM 1393 O O . SER A 1 193 ? 19.672 -14.898 -21.438 1 90.12 193 SER A O 1
ATOM 1395 N N . ARG A 1 194 ? 18.438 -15.352 -19.641 1 91.69 194 ARG A N 1
ATOM 1396 C CA . ARG A 1 194 ? 17.938 -13.984 -19.516 1 91.69 194 ARG A CA 1
ATOM 1397 C C . ARG A 1 194 ? 18.781 -13.18 -18.547 1 91.69 194 ARG A C 1
ATOM 1399 O O . ARG A 1 194 ? 18.672 -11.961 -18.469 1 91.69 194 ARG A O 1
ATOM 1406 N N . LEU A 1 195 ? 19.672 -13.82 -17.859 1 95.38 195 LEU A N 1
ATOM 1407 C CA . LEU A 1 195 ? 20.469 -13.211 -16.812 1 95.38 195 LEU A CA 1
ATOM 1408 C C . LEU A 1 195 ? 21.359 -12.102 -17.375 1 95.38 195 LEU A C 1
ATOM 1410 O O . LEU A 1 195 ? 21.469 -11.031 -16.781 1 95.38 195 LEU A O 1
ATOM 1414 N N . PRO A 1 196 ? 21.953 -12.297 -18.547 1 95.94 196 PRO A N 1
ATOM 1415 C CA . PRO A 1 196 ? 22.828 -11.227 -19.047 1 95.94 196 PRO A CA 1
ATOM 1416 C C . PRO A 1 196 ? 22.062 -9.938 -19.344 1 95.94 196 PRO A C 1
ATOM 1418 O O . PRO A 1 196 ? 22.562 -8.844 -19.047 1 95.94 196 PRO A O 1
ATOM 1421 N N . LEU A 1 197 ? 20.938 -10.055 -19.906 1 94.62 197 LEU A N 1
ATOM 1422 C CA . LEU A 1 197 ? 20.141 -8.867 -20.172 1 94.62 197 LEU A CA 1
ATOM 1423 C C . LEU A 1 197 ? 19.703 -8.195 -18.891 1 94.62 197 LEU A C 1
ATOM 1425 O O . LEU A 1 197 ? 19.766 -6.969 -18.766 1 94.62 197 LEU A O 1
ATOM 1429 N N . PHE A 1 198 ? 19.266 -9.008 -17.984 1 96.44 198 PHE A N 1
ATOM 1430 C CA . PHE A 1 198 ? 18.906 -8.492 -16.672 1 96.44 198 PHE A CA 1
ATOM 1431 C C . PHE A 1 198 ? 20.078 -7.766 -16.031 1 96.44 198 PHE A C 1
ATOM 1433 O O . PHE A 1 198 ? 19.922 -6.652 -15.523 1 96.44 198 PHE A O 1
ATOM 1440 N N . ALA A 1 199 ? 21.172 -8.383 -16.031 1 98 199 ALA A N 1
ATOM 1441 C CA . ALA A 1 199 ? 22.375 -7.824 -15.422 1 98 199 ALA A CA 1
ATOM 1442 C C . ALA A 1 199 ? 22.797 -6.527 -16.109 1 98 199 ALA A C 1
ATOM 1444 O O . ALA A 1 199 ? 23.141 -5.547 -15.445 1 98 199 ALA A O 1
ATOM 1445 N N . LEU A 1 200 ? 22.734 -6.516 -17.344 1 97.81 200 LEU A N 1
ATOM 1446 C CA . LEU A 1 200 ? 23.141 -5.348 -18.109 1 97.81 200 LEU A CA 1
ATOM 1447 C C . LEU A 1 200 ? 22.266 -4.145 -17.797 1 97.81 200 LEU A C 1
ATOM 1449 O O . LEU A 1 200 ? 22.766 -3.045 -17.547 1 97.81 200 LEU A O 1
ATOM 1453 N N . MET A 1 201 ? 21.016 -4.375 -17.797 1 97 201 MET A N 1
ATOM 1454 C CA . MET A 1 201 ? 20.078 -3.283 -17.531 1 97 201 MET A CA 1
ATOM 1455 C C . MET A 1 201 ? 20.203 -2.801 -16.094 1 97 201 MET A C 1
ATOM 1457 O O . MET A 1 201 ? 20.156 -1.599 -15.828 1 97 201 MET A O 1
ATOM 1461 N N . THR A 1 202 ? 20.312 -3.701 -15.211 1 97.94 202 THR A N 1
ATOM 1462 C CA . THR A 1 202 ? 20.438 -3.34 -13.805 1 97.94 202 THR A CA 1
ATOM 1463 C C . THR A 1 202 ? 21.75 -2.6 -13.562 1 97.94 202 THR A C 1
ATOM 1465 O O . THR A 1 202 ? 21.781 -1.59 -12.852 1 97.94 202 THR A O 1
ATOM 1468 N N . LEU A 1 203 ? 22.828 -3.105 -14.156 1 98.25 203 LEU A N 1
ATOM 1469 C CA . LEU A 1 203 ? 24.125 -2.457 -14.008 1 98.25 203 LEU A CA 1
ATOM 1470 C C . LEU A 1 203 ? 24.109 -1.06 -14.617 1 98.25 203 LEU A C 1
ATOM 1472 O O . LEU A 1 203 ? 24.75 -0.141 -14.102 1 98.25 203 LEU A O 1
ATOM 1476 N N . ALA A 1 204 ? 23.422 -0.96 -15.719 1 97.75 204 ALA A N 1
ATOM 1477 C CA . ALA A 1 204 ? 23.266 0.361 -16.328 1 97.75 204 ALA A CA 1
ATOM 1478 C C . ALA A 1 204 ? 22.609 1.338 -15.359 1 97.75 204 ALA A C 1
ATOM 1480 O O . ALA A 1 204 ? 23.047 2.484 -15.227 1 97.75 204 ALA A O 1
ATOM 1481 N N . GLY A 1 205 ? 21.531 0.87 -14.719 1 97.31 205 GLY A N 1
ATOM 1482 C CA . GLY A 1 205 ? 20.875 1.696 -13.719 1 97.31 205 GLY A CA 1
ATOM 1483 C C . GLY A 1 205 ? 21.781 2.033 -12.539 1 97.31 205 GLY A C 1
ATOM 1484 O O . GLY A 1 205 ? 21.766 3.162 -12.047 1 97.31 205 GLY A O 1
ATOM 1485 N N . ILE A 1 206 ? 22.562 1.104 -12.109 1 97.94 206 ILE A N 1
ATOM 1486 C CA . ILE A 1 206 ? 23.469 1.309 -10.992 1 97.94 206 ILE A CA 1
ATOM 1487 C C . ILE A 1 206 ? 24.547 2.324 -11.375 1 97.94 206 ILE A C 1
ATOM 1489 O O . ILE A 1 206 ? 24.891 3.199 -10.578 1 97.94 206 ILE A O 1
ATOM 1493 N N . VAL A 1 207 ? 25.047 2.189 -12.562 1 97.56 207 VAL A N 1
ATOM 1494 C CA . VAL A 1 207 ? 26.062 3.125 -13.039 1 97.56 207 VAL A CA 1
ATOM 1495 C C . VAL A 1 207 ? 25.484 4.539 -13.078 1 97.56 207 VAL A C 1
ATOM 1497 O O . VAL A 1 207 ? 26.141 5.496 -12.656 1 97.56 207 VAL A O 1
ATOM 1500 N N . MET A 1 208 ? 24.297 4.652 -13.547 1 96.38 208 MET A N 1
ATOM 1501 C CA . MET A 1 208 ? 23.625 5.953 -13.555 1 96.38 208 MET A CA 1
ATOM 1502 C C . MET A 1 208 ? 23.484 6.5 -12.133 1 96.38 208 MET A C 1
ATOM 1504 O O . MET A 1 208 ? 23.656 7.703 -11.914 1 96.38 208 MET A O 1
ATOM 1508 N N . ALA A 1 209 ? 23.172 5.617 -11.25 1 96.44 209 ALA A N 1
ATOM 1509 C CA . ALA A 1 209 ? 23.047 6.02 -9.852 1 96.44 209 ALA A CA 1
ATOM 1510 C C . ALA A 1 209 ? 24.375 6.531 -9.305 1 96.44 209 ALA A C 1
ATOM 1512 O O . ALA A 1 209 ? 24.406 7.531 -8.586 1 96.44 209 ALA A O 1
ATOM 1513 N N . LEU A 1 210 ? 25.453 5.871 -9.672 1 96.44 210 LEU A N 1
ATOM 1514 C CA . LEU A 1 210 ? 26.781 6.242 -9.188 1 96.44 210 LEU A CA 1
ATOM 1515 C C . LEU A 1 210 ? 27.203 7.598 -9.75 1 96.44 210 LEU A C 1
ATOM 1517 O O . LEU A 1 210 ? 27.922 8.344 -9.086 1 96.44 210 LEU A O 1
ATOM 1521 N N . LEU A 1 211 ? 26.719 7.938 -10.883 1 94.75 211 LEU A N 1
ATOM 1522 C CA . LEU A 1 211 ? 27.062 9.211 -11.508 1 94.75 211 LEU A CA 1
ATOM 1523 C C . LEU A 1 211 ? 26.359 10.367 -10.789 1 94.75 211 LEU A C 1
ATOM 1525 O O . LEU A 1 211 ? 26.734 11.523 -10.961 1 94.75 211 LEU A O 1
ATOM 1529 N N . LEU A 1 212 ? 25.391 10.062 -9.984 1 95.62 212 LEU A N 1
ATOM 1530 C CA . LEU A 1 212 ? 24.609 11.094 -9.32 1 95.62 212 LEU A CA 1
ATOM 1531 C C . LEU A 1 212 ? 25.156 11.367 -7.918 1 95.62 212 LEU A C 1
ATOM 1533 O O . LEU A 1 212 ? 24.578 12.148 -7.168 1 95.62 212 LEU A O 1
ATOM 1537 N N . ILE A 1 213 ? 26.266 10.781 -7.543 1 96.5 213 ILE A N 1
ATOM 1538 C CA . ILE A 1 213 ? 26.859 10.922 -6.215 1 96.5 213 ILE A CA 1
ATOM 1539 C C . ILE A 1 213 ? 27.156 12.391 -5.934 1 96.5 213 ILE A C 1
ATOM 1541 O O . ILE A 1 213 ? 26.734 12.93 -4.902 1 96.5 213 ILE A O 1
ATOM 1545 N N . LYS A 1 214 ? 27.766 13.102 -6.832 1 94 214 LYS A N 1
ATOM 1546 C CA . LYS A 1 214 ? 28.172 14.484 -6.625 1 94 214 LYS A CA 1
ATOM 1547 C C . LYS A 1 214 ? 26.953 15.414 -6.539 1 94 214 LYS A C 1
ATOM 1549 O O . LYS A 1 214 ? 26.797 16.141 -5.562 1 94 214 LYS A O 1
ATOM 1554 N N . PRO A 1 215 ? 26.109 15.32 -7.52 1 93 215 PRO A N 1
ATOM 1555 C CA . PRO A 1 215 ? 24.938 16.188 -7.418 1 93 215 PRO A CA 1
ATOM 1556 C C . PRO A 1 215 ? 24.094 15.922 -6.164 1 93 215 PRO A C 1
ATOM 1558 O O . PRO A 1 215 ? 23.531 16.844 -5.586 1 93 215 PRO A O 1
ATOM 1561 N N . LEU A 1 216 ? 23.953 14.703 -5.727 1 93.38 216 LEU A N 1
ATOM 1562 C CA . LEU A 1 216 ? 23.172 14.375 -4.543 1 93.38 216 LEU A CA 1
ATOM 1563 C C . LEU A 1 216 ? 23.797 14.961 -3.289 1 93.38 216 LEU A C 1
ATOM 1565 O O . LEU A 1 216 ? 23.094 15.422 -2.389 1 93.38 216 LEU A O 1
ATOM 1569 N N . ASN A 1 217 ? 25.062 14.984 -3.252 1 93.56 217 ASN A N 1
ATOM 1570 C CA . ASN A 1 217 ? 25.766 15.602 -2.125 1 93.56 217 ASN A CA 1
ATOM 1571 C C . ASN A 1 217 ? 25.547 17.109 -2.092 1 93.56 217 ASN A C 1
ATOM 1573 O O . ASN A 1 217 ? 25.422 17.703 -1.019 1 93.56 217 ASN A O 1
ATOM 1577 N N . ILE A 1 218 ? 25.469 17.625 -3.234 1 90.31 218 ILE A N 1
ATOM 1578 C CA . ILE A 1 218 ? 25.281 19.078 -3.32 1 90.31 218 ILE A CA 1
ATOM 1579 C C . ILE A 1 218 ? 23.875 19.438 -2.887 1 90.31 218 ILE A C 1
ATOM 1581 O O . ILE A 1 218 ? 23.656 20.453 -2.221 1 90.31 218 ILE A O 1
ATOM 1585 N N . ILE A 1 219 ? 22.938 18.609 -3.211 1 87.31 219 ILE A N 1
ATOM 1586 C CA . ILE A 1 219 ? 21.547 18.844 -2.842 1 87.31 219 ILE A CA 1
ATOM 1587 C C . ILE A 1 219 ? 21.406 18.812 -1.323 1 87.31 219 ILE A C 1
ATOM 1589 O O . ILE A 1 219 ? 20.594 19.547 -0.75 1 87.31 219 ILE A O 1
ATOM 1593 N N . LEU A 1 220 ? 22.188 18 -0.664 1 86.44 220 LEU A N 1
ATOM 1594 C CA . LEU A 1 220 ? 22.141 17.891 0.791 1 86.44 220 LEU A CA 1
ATOM 1595 C C . LEU A 1 220 ? 22.547 19.219 1.447 1 86.44 220 LEU A C 1
ATOM 1597 O O . LEU A 1 220 ? 22.172 19.484 2.592 1 86.44 220 LEU A O 1
ATOM 1601 N N . LEU A 1 221 ? 23.219 20 0.686 1 83.81 221 LEU A N 1
ATOM 1602 C CA . LEU A 1 221 ? 23.672 21.297 1.218 1 83.81 221 LEU A CA 1
ATOM 1603 C C . LEU A 1 221 ? 22.594 22.359 1.034 1 83.81 221 LEU A C 1
ATOM 1605 O O . LEU A 1 221 ? 22.703 23.453 1.598 1 83.81 221 LEU A O 1
ATOM 1609 N N . GLY A 1 222 ? 21.594 22.078 0.348 1 81.62 222 GLY A N 1
ATOM 1610 C CA . GLY A 1 222 ? 20.484 23 0.165 1 81.62 222 GLY A CA 1
ATOM 1611 C C . GLY A 1 222 ? 20.234 23.344 -1.29 1 81.62 222 GLY A C 1
ATOM 1612 O O . GLY A 1 222 ? 21.156 23.375 -2.1 1 81.62 222 GLY A O 1
ATOM 1613 N N . SER A 1 223 ? 18.984 23.578 -1.581 1 77.12 223 SER A N 1
ATOM 1614 C CA . SER A 1 223 ? 18.594 23.859 -2.959 1 77.12 223 SER A CA 1
ATOM 1615 C C . SER A 1 223 ? 19.219 25.156 -3.461 1 77.12 223 SER A C 1
ATOM 1617 O O . SER A 1 223 ? 19.656 25.234 -4.613 1 77.12 223 SER A O 1
ATOM 1619 N N . ASN A 1 224 ? 19.25 26.109 -2.584 1 80.06 224 ASN A N 1
ATOM 1620 C CA . ASN A 1 224 ? 19.828 27.391 -2.969 1 80.06 224 ASN A CA 1
ATOM 1621 C C . ASN A 1 224 ? 21.328 27.266 -3.254 1 80.06 224 ASN A C 1
ATOM 1623 O O . ASN A 1 224 ? 21.828 27.844 -4.219 1 80.06 224 ASN A O 1
ATOM 1627 N N . TYR A 1 225 ? 21.906 26.516 -2.402 1 83 225 TYR A N 1
ATOM 1628 C CA . TYR A 1 225 ? 23.344 26.281 -2.584 1 83 225 TYR A CA 1
ATOM 1629 C C . TYR A 1 225 ? 23.609 25.547 -3.895 1 83 225 TYR A C 1
ATOM 1631 O O . TYR A 1 225 ? 24.531 25.906 -4.629 1 83 225 TYR A O 1
ATOM 1639 N N . ALA A 1 226 ? 22.828 24.641 -4.18 1 83.5 226 ALA A N 1
ATOM 1640 C CA . ALA A 1 226 ? 22.984 23.859 -5.402 1 83.5 226 ALA A CA 1
ATOM 1641 C C . ALA A 1 226 ? 22.797 24.734 -6.641 1 83.5 226 ALA A C 1
ATOM 1643 O O . ALA A 1 226 ? 23.578 24.641 -7.59 1 83.5 226 ALA A O 1
ATOM 1644 N N . ARG A 1 227 ? 21.781 25.531 -6.586 1 83 227 ARG A N 1
ATOM 1645 C CA . ARG A 1 227 ? 21.531 26.438 -7.703 1 83 227 ARG A CA 1
ATOM 1646 C C . ARG A 1 227 ? 22.703 27.375 -7.926 1 83 227 ARG A C 1
ATOM 1648 O O . ARG A 1 227 ? 23.047 27.688 -9.07 1 83 227 ARG A O 1
ATOM 1655 N N . ASN A 1 228 ? 23.297 27.781 -6.902 1 85 228 ASN A N 1
ATOM 1656 C CA . ASN A 1 228 ? 24.422 28.688 -6.98 1 85 228 ASN A CA 1
ATOM 1657 C C . ASN A 1 228 ? 25.641 28.031 -7.617 1 85 228 ASN A C 1
ATOM 1659 O O . ASN A 1 228 ? 26.453 28.688 -8.258 1 85 228 ASN A O 1
ATOM 1663 N N . LEU A 1 229 ? 25.766 26.766 -7.496 1 88.56 229 LEU A N 1
ATOM 1664 C CA . LEU A 1 229 ? 26.875 26.031 -8.062 1 88.56 229 LEU A CA 1
ATOM 1665 C C . LEU A 1 229 ? 26.594 25.609 -9.5 1 88.56 229 LEU A C 1
ATOM 1667 O O . LEU A 1 229 ? 27.391 24.922 -10.125 1 88.56 229 LEU A O 1
ATOM 1671 N N . GLY A 1 230 ? 25.422 26.047 -10.031 1 84.62 230 GLY A N 1
ATOM 1672 C CA . GLY A 1 230 ? 25.078 25.797 -11.43 1 84.62 230 GLY A CA 1
ATOM 1673 C C . GLY A 1 230 ? 24.438 24.453 -11.656 1 84.62 230 GLY A C 1
ATOM 1674 O O . GLY A 1 230 ? 24.328 23.984 -12.797 1 84.62 230 GLY A O 1
ATOM 1675 N N . ILE A 1 231 ? 24.125 23.812 -10.688 1 84.81 231 ILE A N 1
ATOM 1676 C CA . ILE A 1 231 ? 23.484 22.516 -10.844 1 84.81 231 ILE A CA 1
ATOM 1677 C C . ILE A 1 231 ? 22 22.703 -11.156 1 84.81 231 ILE A C 1
ATOM 1679 O O . ILE A 1 231 ? 21.297 23.438 -10.453 1 84.81 231 ILE A O 1
ATOM 1683 N N . SER A 1 232 ? 21.609 22.125 -12.273 1 87 232 SER A N 1
ATOM 1684 C CA . SER A 1 232 ? 20.188 22.172 -12.633 1 87 232 SER A CA 1
ATOM 1685 C C . SER A 1 232 ? 19.391 21.125 -11.859 1 87 232 SER A C 1
ATOM 1687 O O . SER A 1 232 ? 19.547 19.922 -12.102 1 87 232 SER A O 1
ATOM 1689 N N . MET A 1 233 ? 18.594 21.625 -11.062 1 84.19 233 MET A N 1
ATOM 1690 C CA . MET A 1 233 ? 17.766 20.734 -10.25 1 84.19 233 MET A CA 1
ATOM 1691 C C . MET A 1 233 ? 16.859 19.891 -11.133 1 84.19 233 MET A C 1
ATOM 1693 O O . MET A 1 233 ? 16.609 18.719 -10.828 1 84.19 233 MET A O 1
ATOM 1697 N N . ARG A 1 234 ? 16.484 20.484 -12.133 1 84.5 234 ARG A N 1
ATOM 1698 C CA . ARG A 1 234 ? 15.625 19.766 -13.062 1 84.5 234 ARG A CA 1
ATOM 1699 C C . ARG A 1 234 ? 16.359 18.578 -13.695 1 84.5 234 ARG A C 1
ATOM 1701 O O . ARG A 1 234 ? 15.805 17.484 -13.812 1 84.5 234 ARG A O 1
ATOM 1708 N N . ARG A 1 235 ? 17.5 18.781 -14.086 1 87.94 235 ARG A N 1
ATOM 1709 C CA . ARG A 1 235 ? 18.297 17.719 -14.711 1 87.94 235 ARG A CA 1
ATOM 1710 C C . ARG A 1 235 ? 18.594 16.609 -13.719 1 87.94 235 ARG A C 1
ATOM 1712 O O . ARG A 1 235 ? 18.531 15.43 -14.062 1 87.94 235 ARG A O 1
ATOM 1719 N N . VAL A 1 236 ? 18.969 16.984 -12.539 1 89.25 236 VAL A N 1
ATOM 1720 C CA . VAL A 1 236 ? 19.281 16.016 -11.508 1 89.25 236 VAL A CA 1
ATOM 1721 C C . VAL A 1 236 ? 18.031 15.172 -11.195 1 89.25 236 VAL A C 1
ATOM 1723 O O . VAL A 1 236 ? 18.109 13.945 -11.102 1 89.25 236 VAL A O 1
ATOM 1726 N N . ARG A 1 237 ? 16.969 15.828 -11.086 1 87.81 237 ARG A N 1
ATOM 1727 C CA . ARG A 1 237 ? 15.711 15.156 -10.805 1 87.81 237 ARG A CA 1
ATOM 1728 C C . ARG A 1 237 ? 15.359 14.164 -11.906 1 87.81 237 ARG A C 1
ATOM 1730 O O . ARG A 1 237 ? 14.961 13.031 -11.633 1 87.81 237 ARG A O 1
ATOM 1737 N N . ASN A 1 238 ? 15.492 14.586 -13.125 1 89.12 238 ASN A N 1
ATOM 1738 C CA . ASN A 1 238 ? 15.172 13.727 -14.258 1 89.12 238 ASN A CA 1
ATOM 1739 C C . ASN A 1 238 ? 16.109 12.516 -14.312 1 89.12 238 ASN A C 1
ATOM 1741 O O . ASN A 1 238 ? 15.664 11.398 -14.602 1 89.12 238 ASN A O 1
ATOM 1745 N N . LEU A 1 239 ? 17.328 12.773 -14.062 1 92.06 239 LEU A N 1
ATOM 1746 C CA . LEU A 1 239 ? 18.297 11.68 -14.078 1 92.06 239 LEU A CA 1
ATOM 1747 C C . LEU A 1 239 ? 18.016 10.695 -12.945 1 92.06 239 LEU A C 1
ATOM 1749 O O . LEU A 1 239 ? 18.188 9.484 -13.109 1 92.06 239 LEU A O 1
ATOM 1753 N N . LEU A 1 240 ? 17.656 11.25 -11.883 1 91.88 240 LEU A N 1
ATOM 1754 C CA . LEU A 1 240 ? 17.297 10.422 -10.742 1 91.88 240 LEU A CA 1
ATOM 1755 C C . LEU A 1 240 ? 16.094 9.539 -11.062 1 91.88 240 LEU A C 1
ATOM 1757 O O . LEU A 1 240 ? 16.109 8.336 -10.773 1 91.88 240 LEU A O 1
ATOM 1761 N N . LEU A 1 241 ? 15.117 10.148 -11.656 1 89.56 241 LEU A N 1
ATOM 1762 C CA . LEU A 1 241 ? 13.914 9.414 -12.023 1 89.56 241 LEU A CA 1
ATOM 1763 C C . LEU A 1 241 ? 14.227 8.344 -13.062 1 89.56 241 LEU A C 1
ATOM 1765 O O . LEU A 1 241 ? 13.68 7.238 -13 1 89.56 241 LEU A O 1
ATOM 1769 N N . LEU A 1 242 ? 15.086 8.664 -13.922 1 92.81 242 LEU A N 1
ATOM 1770 C CA . LEU A 1 242 ? 15.469 7.703 -14.961 1 92.81 242 LEU A CA 1
ATOM 1771 C C . LEU A 1 242 ? 16.203 6.516 -14.352 1 92.81 242 LEU A C 1
ATOM 1773 O O . LEU A 1 242 ? 15.93 5.363 -14.688 1 92.81 242 LEU A O 1
ATOM 1777 N N . ALA A 1 243 ? 17.141 6.809 -13.484 1 94.94 243 ALA A N 1
ATOM 1778 C CA . ALA A 1 243 ? 17.922 5.75 -12.844 1 94.94 243 ALA A CA 1
ATOM 1779 C C . ALA A 1 243 ? 17.031 4.863 -11.977 1 94.94 243 ALA A C 1
ATOM 1781 O O . ALA A 1 243 ? 17.047 3.637 -12.109 1 94.94 243 ALA A O 1
ATOM 1782 N N . THR A 1 244 ? 16.281 5.48 -11.141 1 93.06 244 THR A N 1
ATOM 1783 C CA . THR A 1 244 ? 15.406 4.73 -10.234 1 93.06 244 THR A CA 1
ATOM 1784 C C . THR A 1 244 ? 14.312 4.008 -11.008 1 93.06 244 THR A C 1
ATOM 1786 O O . THR A 1 244 ? 13.961 2.875 -10.68 1 93.06 244 THR A O 1
ATOM 1789 N N . GLY A 1 245 ? 13.781 4.715 -11.977 1 92.69 245 GLY A N 1
ATOM 1790 C CA . GLY A 1 245 ? 12.758 4.105 -12.805 1 92.69 245 GLY A CA 1
ATOM 1791 C C . GLY A 1 245 ? 13.234 2.875 -13.547 1 92.69 245 GLY A C 1
ATOM 1792 O O . GLY A 1 245 ? 12.547 1.853 -13.578 1 92.69 245 GLY A O 1
ATOM 1793 N N . LEU A 1 246 ? 14.398 2.996 -14.109 1 94.44 246 LEU A N 1
ATOM 1794 C CA . LEU A 1 246 ? 14.969 1.872 -14.852 1 94.44 246 LEU A CA 1
ATOM 1795 C C . LEU A 1 246 ? 15.242 0.696 -13.914 1 94.44 246 LEU A C 1
ATOM 1797 O O . LEU A 1 246 ? 14.883 -0.442 -14.227 1 94.44 246 LEU A O 1
ATOM 1801 N N . LEU A 1 247 ? 15.859 0.984 -12.852 1 96.5 247 LEU A N 1
ATOM 1802 C CA . LEU A 1 247 ? 16.188 -0.057 -11.891 1 96.5 247 LEU A CA 1
ATOM 1803 C C . LEU A 1 247 ? 14.93 -0.752 -11.383 1 96.5 247 LEU A C 1
ATOM 1805 O O . LEU A 1 247 ? 14.852 -1.982 -11.391 1 96.5 247 LEU A O 1
ATOM 1809 N N . THR A 1 248 ? 13.938 0.012 -11.016 1 93.88 248 THR A N 1
ATOM 1810 C CA . THR A 1 248 ? 12.703 -0.547 -10.477 1 93.88 248 THR A CA 1
ATOM 1811 C C . THR A 1 248 ? 11.945 -1.314 -11.547 1 93.88 248 THR A C 1
ATOM 1813 O O . THR A 1 248 ? 11.406 -2.393 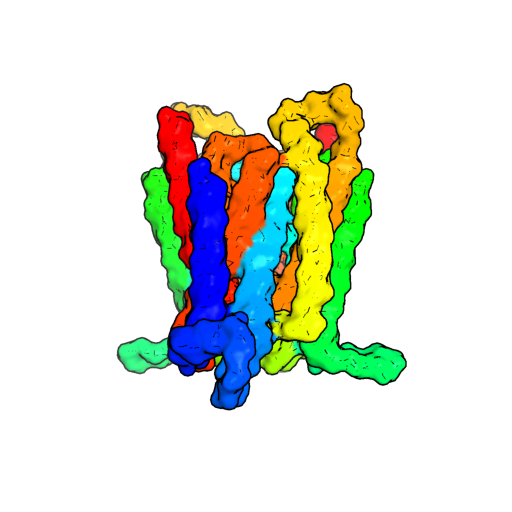-11.289 1 93.88 248 THR A O 1
ATOM 1816 N N . ALA A 1 249 ? 11.953 -0.774 -12.727 1 94.12 249 ALA A N 1
ATOM 1817 C CA . ALA A 1 249 ? 11.227 -1.403 -13.828 1 94.12 249 ALA A CA 1
ATOM 1818 C C . ALA A 1 249 ? 11.828 -2.762 -14.18 1 94.12 249 ALA A C 1
ATOM 1820 O O . ALA A 1 249 ? 11.102 -3.756 -14.289 1 94.12 249 ALA A O 1
ATOM 1821 N N . VAL A 1 250 ? 13.125 -2.762 -14.297 1 95.38 250 VAL A N 1
ATOM 1822 C CA . VAL A 1 250 ? 13.805 -3.988 -14.703 1 95.38 250 VAL A CA 1
ATOM 1823 C C . VAL A 1 250 ? 13.672 -5.039 -13.602 1 95.38 250 VAL A C 1
ATOM 1825 O O . VAL A 1 250 ? 13.328 -6.191 -13.867 1 95.38 250 VAL A O 1
ATOM 1828 N N . ILE A 1 251 ? 13.891 -4.68 -12.398 1 96.31 251 ILE A N 1
ATOM 1829 C CA . ILE A 1 251 ? 13.852 -5.621 -11.281 1 96.31 251 ILE A CA 1
ATOM 1830 C C . ILE A 1 251 ? 12.43 -6.129 -11.086 1 96.31 251 ILE A C 1
ATOM 1832 O O . ILE A 1 251 ? 12.211 -7.332 -10.906 1 96.31 251 ILE A O 1
ATOM 1836 N N . THR A 1 252 ? 11.469 -5.246 -11.156 1 94 252 THR A N 1
ATOM 1837 C CA . THR A 1 252 ? 10.078 -5.652 -10.977 1 94 252 THR A CA 1
ATOM 1838 C C . THR A 1 252 ? 9.625 -6.539 -12.133 1 94 252 THR A C 1
ATOM 1840 O O . THR A 1 252 ? 8.852 -7.477 -11.93 1 94 252 THR A O 1
ATOM 1843 N N . ALA A 1 253 ? 10.094 -6.25 -13.289 1 93.5 253 ALA A N 1
ATOM 1844 C CA . ALA A 1 253 ? 9.711 -7.035 -14.461 1 93.5 253 ALA A CA 1
ATOM 1845 C C . ALA A 1 253 ? 10.203 -8.477 -14.336 1 93.5 253 ALA A C 1
ATOM 1847 O O . ALA A 1 253 ? 9.477 -9.414 -14.68 1 93.5 253 ALA A O 1
ATOM 1848 N N . TYR A 1 254 ? 11.383 -8.617 -13.781 1 94 254 TYR A N 1
ATOM 1849 C CA . TYR A 1 254 ? 11.984 -9.945 -13.734 1 94 254 TYR A CA 1
ATOM 1850 C C . TYR A 1 254 ? 11.664 -10.648 -12.422 1 94 254 TYR A C 1
ATOM 1852 O O . TYR A 1 254 ? 11.555 -11.875 -12.375 1 94 254 TYR A O 1
ATOM 1860 N N . CYS A 1 255 ? 11.516 -9.906 -11.352 1 94.81 255 CYS A N 1
ATOM 1861 C CA . CYS A 1 255 ? 11.43 -10.523 -10.031 1 94.81 255 CYS A CA 1
ATOM 1862 C C . CYS A 1 255 ? 10.062 -10.266 -9.398 1 94.81 255 CYS A C 1
ATOM 1864 O O . CYS A 1 255 ? 9.742 -10.836 -8.359 1 94.81 255 CYS A O 1
ATOM 1866 N N . GLY A 1 256 ? 9.227 -9.453 -10.094 1 92.81 256 GLY A N 1
ATOM 1867 C CA . GLY A 1 256 ? 8.055 -8.938 -9.398 1 92.81 256 GLY A CA 1
ATOM 1868 C C . GLY A 1 256 ? 8.383 -7.812 -8.438 1 92.81 256 GLY A C 1
ATOM 1869 O O . GLY A 1 256 ? 9.555 -7.488 -8.227 1 92.81 256 GLY A O 1
ATOM 1870 N N . PRO A 1 257 ? 7.336 -7.215 -7.887 1 92.19 257 PRO A N 1
ATOM 1871 C CA . PRO A 1 257 ? 7.594 -6.152 -6.914 1 92.19 257 PRO A CA 1
ATOM 1872 C C . PRO A 1 257 ? 8.211 -6.672 -5.621 1 92.19 257 PRO A C 1
ATOM 1874 O O . PRO A 1 257 ? 7.781 -7.703 -5.098 1 92.19 257 PRO A O 1
ATOM 1877 N N . ILE A 1 258 ? 9.273 -6.047 -5.219 1 92.81 258 ILE A N 1
ATOM 1878 C CA . ILE A 1 258 ? 9.93 -6.402 -3.967 1 92.81 258 ILE A CA 1
ATOM 1879 C C . ILE A 1 258 ? 9.797 -5.258 -2.965 1 92.81 258 ILE A C 1
ATOM 1881 O O . ILE A 1 258 ? 10.172 -4.121 -3.258 1 92.81 258 ILE A O 1
ATOM 1885 N N . SER A 1 259 ? 9.289 -5.609 -1.841 1 86.5 259 SER A N 1
ATOM 1886 C CA . SER A 1 259 ? 9 -4.586 -0.844 1 86.5 259 SER A CA 1
ATOM 1887 C C . SER A 1 259 ? 10.133 -4.457 0.167 1 86.5 259 SER A C 1
ATOM 1889 O O . SER A 1 259 ? 10.875 -5.414 0.395 1 86.5 259 SER A O 1
ATOM 1891 N N . PHE A 1 260 ? 10.359 -3.246 0.684 1 85.94 260 PHE A N 1
ATOM 1892 C CA . PHE A 1 260 ? 11.031 -2.947 1.944 1 85.94 260 PHE A CA 1
ATOM 1893 C C . PHE A 1 260 ? 12.531 -2.773 1.732 1 85.94 260 PHE A C 1
ATOM 1895 O O . PHE A 1 260 ? 13.188 -2.055 2.484 1 85.94 260 PHE A O 1
ATOM 1902 N N . ILE A 1 261 ? 13.125 -3.457 0.694 1 91.12 261 ILE A N 1
ATOM 1903 C CA . ILE A 1 261 ? 14.57 -3.371 0.533 1 91.12 261 ILE A CA 1
ATOM 1904 C C . ILE A 1 261 ? 14.969 -1.921 0.273 1 91.12 261 ILE A C 1
ATOM 1906 O O . ILE A 1 261 ? 15.867 -1.392 0.934 1 91.12 261 ILE A O 1
ATOM 1910 N N . GLY A 1 262 ? 14.32 -1.317 -0.623 1 90.69 262 GLY A N 1
ATOM 1911 C CA . GLY A 1 262 ? 14.617 0.064 -0.965 1 90.69 262 GLY A CA 1
ATOM 1912 C C . GLY A 1 262 ? 14.375 1.028 0.18 1 90.69 262 GLY A C 1
ATOM 1913 O O . GLY A 1 262 ? 15.016 2.076 0.266 1 90.69 262 GLY A O 1
ATOM 1914 N N . LEU A 1 263 ? 13.539 0.689 1.062 1 85.94 263 LEU A N 1
ATOM 1915 C CA . LEU A 1 263 ? 13.188 1.547 2.189 1 85.94 263 LEU A CA 1
ATOM 1916 C C . LEU A 1 263 ? 14.148 1.333 3.354 1 85.94 263 LEU A C 1
ATOM 1918 O O . LEU A 1 263 ? 14.625 2.299 3.959 1 85.94 263 LEU A O 1
ATOM 1922 N N . ALA A 1 264 ? 14.516 0.16 3.674 1 88 264 ALA A N 1
ATOM 1923 C CA . ALA A 1 264 ? 15.195 -0.207 4.91 1 88 264 ALA A CA 1
ATOM 1924 C C . ALA A 1 264 ? 16.703 -0.1 4.754 1 88 264 ALA A C 1
ATOM 1926 O O . ALA A 1 264 ? 17.406 0.343 5.672 1 88 264 ALA A O 1
ATOM 1927 N N . VAL A 1 265 ? 17.234 -0.461 3.615 1 93.31 265 VAL A N 1
ATOM 1928 C CA . VAL A 1 265 ? 18.672 -0.673 3.447 1 93.31 265 VAL A CA 1
ATOM 1929 C C . VAL A 1 265 ? 19.406 0.657 3.58 1 93.31 265 VAL A C 1
ATOM 1931 O O . VAL A 1 265 ? 20.453 0.728 4.219 1 93.31 265 VAL A O 1
ATOM 1934 N N . PRO A 1 266 ? 18.844 1.719 2.957 1 92.12 266 PRO A N 1
ATOM 1935 C CA . PRO A 1 266 ? 19.531 2.994 3.152 1 92.12 266 PRO A CA 1
ATOM 1936 C C . PRO A 1 266 ? 19.672 3.375 4.625 1 92.12 266 PRO A C 1
ATOM 1938 O O . PRO A 1 266 ? 20.688 3.938 5.035 1 92.12 266 PRO A O 1
ATOM 1941 N N . HIS A 1 267 ? 18.703 3.057 5.395 1 86.75 267 HIS A N 1
ATOM 1942 C CA . HIS A 1 267 ? 18.75 3.34 6.824 1 86.75 267 HIS A CA 1
ATOM 1943 C C . HIS A 1 267 ? 19.812 2.492 7.52 1 86.75 267 HIS A C 1
ATOM 1945 O O . HIS A 1 267 ? 20.516 2.975 8.414 1 86.75 267 HIS A O 1
ATOM 1951 N N . ILE A 1 268 ? 19.891 1.313 7.117 1 88.75 268 ILE A N 1
ATOM 1952 C CA . ILE A 1 268 ? 20.906 0.424 7.672 1 88.75 268 ILE A CA 1
ATOM 1953 C C . ILE A 1 268 ? 22.297 0.962 7.344 1 88.75 268 ILE A C 1
ATOM 1955 O O . ILE A 1 268 ? 23.172 1.017 8.211 1 88.75 268 ILE A O 1
ATOM 1959 N N . ALA A 1 269 ? 22.469 1.344 6.137 1 93.06 269 ALA A N 1
ATOM 1960 C CA . ALA A 1 269 ? 23.75 1.873 5.699 1 93.06 269 ALA A CA 1
ATOM 1961 C C . ALA A 1 269 ? 24.125 3.135 6.473 1 93.06 269 ALA A C 1
ATOM 1963 O O . ALA A 1 269 ? 25.266 3.311 6.879 1 93.06 269 ALA A O 1
ATOM 1964 N N . ARG A 1 270 ? 23.172 3.986 6.664 1 88.94 270 ARG A N 1
ATOM 1965 C CA . ARG A 1 270 ? 23.422 5.207 7.426 1 88.94 270 ARG A CA 1
ATOM 1966 C C . ARG A 1 270 ? 23.797 4.891 8.867 1 88.94 270 ARG A C 1
ATOM 1968 O O . ARG A 1 270 ? 24.641 5.578 9.453 1 88.94 270 ARG A O 1
ATOM 1975 N N . LEU A 1 271 ? 23.172 3.93 9.398 1 84.94 271 LEU A N 1
ATOM 1976 C CA . LEU A 1 271 ? 23.453 3.541 10.773 1 84.94 271 LEU A CA 1
ATOM 1977 C C . LEU A 1 271 ? 24.859 2.961 10.898 1 84.94 271 LEU A C 1
ATOM 1979 O O . LEU A 1 271 ? 25.547 3.186 11.906 1 84.94 271 LEU A O 1
ATOM 1983 N N . VAL A 1 272 ? 25.234 2.213 9.969 1 89.06 272 VAL A N 1
ATOM 1984 C CA . VAL A 1 272 ? 26.516 1.519 10.023 1 89.06 272 VAL A CA 1
ATOM 1985 C C . VAL A 1 272 ? 27.641 2.504 9.742 1 89.06 272 VAL A C 1
ATOM 1987 O O . VAL A 1 272 ? 28.688 2.473 10.414 1 89.06 272 VAL A O 1
ATOM 1990 N N . PHE A 1 273 ? 27.438 3.404 8.844 1 93.75 273 PHE A N 1
ATOM 1991 C CA . PHE A 1 273 ? 28.531 4.273 8.422 1 93.75 273 PHE A CA 1
ATOM 1992 C C . PHE A 1 273 ? 28.406 5.652 9.055 1 93.75 273 PHE A C 1
ATOM 1994 O O . PHE A 1 273 ? 29.359 6.422 9.086 1 93.75 273 PHE A O 1
ATOM 2001 N N . ARG A 1 274 ? 27.297 6.008 9.523 1 89.81 274 ARG A N 1
ATOM 2002 C CA . ARG A 1 274 ? 27.031 7.246 10.25 1 89.81 274 ARG A CA 1
ATOM 2003 C C . ARG A 1 274 ? 27.469 8.461 9.438 1 89.81 274 ARG A C 1
ATOM 2005 O O . ARG A 1 274 ? 28.172 9.336 9.945 1 89.81 274 ARG A O 1
ATOM 2012 N N . THR A 1 275 ? 27.172 8.438 8.141 1 92.12 275 THR A N 1
ATOM 2013 C CA . THR A 1 275 ? 27.5 9.555 7.266 1 92.12 275 THR A CA 1
ATOM 2014 C C . THR A 1 275 ? 26.391 9.797 6.25 1 92.12 275 THR A C 1
ATOM 2016 O O . THR A 1 275 ? 25.625 8.883 5.93 1 92.12 275 THR A O 1
ATOM 2019 N N . ASP A 1 276 ? 26.328 11.008 5.816 1 91.62 276 ASP A N 1
ATOM 2020 C CA . ASP A 1 276 ? 25.359 11.359 4.777 1 91.62 276 ASP A CA 1
ATOM 2021 C C . ASP A 1 276 ? 26.062 11.609 3.443 1 91.62 276 ASP A C 1
ATOM 2023 O O . ASP A 1 276 ? 25.406 11.906 2.439 1 91.62 276 ASP A O 1
ATOM 2027 N N . ASN A 1 277 ? 27.391 11.492 3.48 1 95 277 ASN A N 1
ATOM 2028 C CA . ASN A 1 277 ? 28.156 11.68 2.254 1 95 277 ASN A CA 1
ATOM 2029 C C . ASN A 1 277 ? 27.922 10.531 1.272 1 95 277 ASN A C 1
ATOM 2031 O O . ASN A 1 277 ? 28.281 9.383 1.556 1 95 277 ASN A O 1
ATOM 2035 N N . HIS A 1 278 ? 27.469 10.836 0.124 1 96.69 278 HIS A N 1
ATOM 2036 C CA . HIS A 1 278 ? 27.062 9.828 -0.841 1 96.69 278 HIS A CA 1
ATOM 2037 C C . HIS A 1 278 ? 28.266 9.117 -1.442 1 96.69 278 HIS A C 1
ATOM 2039 O O . HIS A 1 278 ? 28.125 8.055 -2.047 1 96.69 278 HIS A O 1
ATOM 2045 N N . ARG A 1 279 ? 29.438 9.695 -1.287 1 96.62 279 ARG A N 1
ATOM 2046 C CA . ARG A 1 279 ? 30.641 9.008 -1.742 1 96.62 279 ARG A CA 1
ATOM 2047 C C . ARG A 1 279 ? 30.859 7.711 -0.972 1 96.62 279 ARG A C 1
ATOM 2049 O O . ARG A 1 279 ? 31.406 6.746 -1.512 1 96.62 279 ARG A O 1
ATOM 2056 N N . VAL A 1 280 ? 30.469 7.723 0.209 1 97.06 280 VAL A N 1
ATOM 2057 C CA . VAL A 1 280 ? 30.594 6.547 1.064 1 97.06 280 VAL A CA 1
ATOM 2058 C C . VAL A 1 280 ? 29.25 5.824 1.151 1 97.06 280 VAL A C 1
ATOM 2060 O O . VAL A 1 280 ? 29.203 4.594 1.052 1 97.06 280 VAL A O 1
ATOM 2063 N N . LEU A 1 281 ? 28.219 6.516 1.247 1 96.81 281 LEU A N 1
ATOM 2064 C CA . LEU A 1 281 ? 26.891 5.977 1.516 1 96.81 281 LEU A CA 1
ATOM 2065 C C . LEU A 1 281 ? 26.375 5.184 0.319 1 96.81 281 LEU A C 1
ATOM 2067 O O . LEU A 1 281 ? 25.734 4.145 0.488 1 96.81 281 LEU A O 1
ATOM 2071 N N . MET A 1 282 ? 26.672 5.656 -0.84 1 97.56 282 MET A N 1
ATOM 2072 C CA . MET A 1 282 ? 26.156 5 -2.037 1 97.56 282 MET A CA 1
ATOM 2073 C C . MET A 1 282 ? 26.766 3.607 -2.193 1 97.56 282 MET A C 1
ATOM 2075 O O . MET A 1 282 ? 26.031 2.619 -2.283 1 97.56 282 MET A O 1
ATOM 2079 N N . PRO A 1 283 ? 28.078 3.506 -2.174 1 97 283 PRO A N 1
ATOM 2080 C CA . PRO A 1 283 ? 28.641 2.156 -2.236 1 97 283 PRO A CA 1
ATOM 2081 C C . PRO A 1 283 ? 28.234 1.292 -1.045 1 97 283 PRO A C 1
ATOM 2083 O O . PRO A 1 283 ? 28.031 0.087 -1.196 1 97 283 PRO A O 1
ATOM 2086 N N . ALA A 1 284 ? 28.156 1.894 0.071 1 97.56 284 ALA A N 1
ATOM 2087 C CA . ALA A 1 284 ? 27.719 1.165 1.261 1 97.56 284 ALA A CA 1
ATOM 2088 C C . ALA A 1 284 ? 26.312 0.615 1.086 1 97.56 284 ALA A C 1
ATOM 2090 O O . ALA A 1 284 ? 26.031 -0.532 1.446 1 97.56 284 ALA A O 1
ATOM 2091 N N . THR A 1 285 ? 25.469 1.401 0.546 1 97.5 285 THR A N 1
ATOM 2092 C CA . THR A 1 285 ? 24.094 1.01 0.315 1 97.5 285 THR A CA 1
ATOM 2093 C C . THR A 1 285 ? 24 -0.08 -0.75 1 97.5 285 THR A C 1
ATOM 2095 O O . THR A 1 285 ? 23.219 -1.022 -0.621 1 97.5 285 THR A O 1
ATOM 2098 N N . LEU A 1 286 ? 24.812 0.084 -1.732 1 97.94 286 LEU A N 1
ATOM 2099 C CA . LEU A 1 286 ? 24.859 -0.912 -2.797 1 97.94 286 LEU A CA 1
ATOM 2100 C C . LEU A 1 286 ? 25.219 -2.285 -2.24 1 97.94 286 LEU A C 1
ATOM 2102 O O . LEU A 1 286 ? 24.516 -3.268 -2.504 1 97.94 286 LEU A O 1
ATOM 2106 N N . ILE A 1 287 ? 26.188 -2.346 -1.465 1 98.06 287 ILE A N 1
ATOM 2107 C CA . ILE A 1 287 ? 26.688 -3.605 -0.922 1 98.06 287 ILE A CA 1
ATOM 2108 C C . ILE A 1 287 ? 25.719 -4.129 0.134 1 98.06 287 ILE A C 1
ATOM 2110 O O . ILE A 1 287 ? 25.422 -5.324 0.17 1 98.06 287 ILE A O 1
ATOM 2114 N N . SER A 1 288 ? 25.219 -3.271 0.906 1 96.81 288 SER A N 1
ATOM 2115 C CA . SER A 1 288 ? 24.266 -3.676 1.935 1 96.81 288 SER A CA 1
ATOM 2116 C C . SER A 1 288 ? 22.984 -4.238 1.315 1 96.81 288 SER A C 1
ATOM 2118 O O . SER A 1 288 ? 22.406 -5.188 1.843 1 96.81 288 SER A O 1
ATOM 2120 N N . GLY A 1 289 ? 22.578 -3.562 0.249 1 97.12 289 GLY A N 1
ATOM 2121 C CA . GLY A 1 289 ? 21.422 -4.074 -0.454 1 97.12 289 GLY A CA 1
ATOM 2122 C C . GLY A 1 289 ? 21.609 -5.48 -0.988 1 97.12 289 GLY A C 1
ATOM 2123 O O . GLY A 1 289 ? 20.719 -6.324 -0.865 1 97.12 289 GLY A O 1
ATOM 2124 N N . ALA A 1 290 ? 22.75 -5.664 -1.541 1 98.25 290 ALA A N 1
ATOM 2125 C CA . ALA A 1 290 ? 23.094 -6.996 -2.033 1 98.25 290 ALA A CA 1
ATOM 2126 C C . ALA A 1 290 ? 23.109 -8.016 -0.896 1 98.25 290 ALA A C 1
ATOM 2128 O O . ALA A 1 290 ? 22.594 -9.125 -1.04 1 98.25 290 ALA A O 1
ATOM 2129 N N . ILE A 1 291 ? 23.656 -7.629 0.183 1 97.44 291 ILE A N 1
ATOM 2130 C CA . ILE A 1 291 ? 23.766 -8.5 1.347 1 97.44 291 ILE A CA 1
ATOM 2131 C C . ILE A 1 291 ? 22.375 -8.867 1.86 1 97.44 291 ILE A C 1
ATOM 2133 O O . ILE A 1 291 ? 22.078 -10.039 2.098 1 97.44 291 ILE A O 1
ATOM 2137 N N . VAL A 1 292 ? 21.547 -7.902 1.984 1 95.88 292 VAL A N 1
ATOM 2138 C CA . VAL A 1 292 ? 20.203 -8.125 2.52 1 95.88 292 VAL A CA 1
ATOM 2139 C C . VAL A 1 292 ? 19.422 -9.031 1.578 1 95.88 292 VAL A C 1
ATOM 2141 O O . VAL A 1 292 ? 18.766 -9.977 2.02 1 95.88 292 VAL A O 1
ATOM 2144 N N . ALA A 1 293 ? 19.484 -8.734 0.311 1 97.25 293 ALA A N 1
ATOM 2145 C CA . ALA A 1 293 ? 18.75 -9.531 -0.667 1 97.25 293 ALA A CA 1
ATOM 2146 C C . ALA A 1 293 ? 19.25 -10.977 -0.689 1 97.25 293 ALA A C 1
ATOM 2148 O O . ALA A 1 293 ? 18.453 -11.914 -0.75 1 97.25 293 ALA A O 1
ATOM 2149 N N . LEU A 1 294 ? 20.547 -11.148 -0.644 1 97.44 294 LEU A N 1
ATOM 2150 C CA . LEU A 1 294 ? 21.109 -12.492 -0.612 1 97.44 294 LEU A CA 1
ATOM 2151 C C . LEU A 1 294 ? 20.703 -13.227 0.662 1 97.44 294 LEU A C 1
ATOM 2153 O O . LEU A 1 294 ? 20.406 -14.422 0.628 1 97.44 294 LEU A O 1
ATOM 2157 N N . GLY A 1 295 ? 20.75 -12.531 1.733 1 96.06 295 GLY A N 1
ATOM 2158 C CA . GLY A 1 295 ? 20.281 -13.117 2.98 1 96.06 295 GLY A CA 1
ATOM 2159 C C . GLY A 1 295 ? 18.828 -13.547 2.93 1 96.06 295 GLY A C 1
ATOM 2160 O O . GLY A 1 295 ? 18.484 -14.641 3.383 1 96.06 295 GLY A O 1
ATOM 2161 N N . CYS A 1 296 ? 18.016 -12.664 2.434 1 95.25 296 CYS A N 1
ATOM 2162 C CA . CYS A 1 296 ? 16.594 -13 2.291 1 95.25 296 CYS A CA 1
ATOM 2163 C C . CYS A 1 296 ? 16.422 -14.203 1.369 1 95.25 296 CYS A C 1
ATOM 2165 O O . CYS A 1 296 ? 15.562 -15.055 1.62 1 95.25 296 CYS A O 1
ATOM 2167 N N . ASN A 1 297 ? 17.203 -14.203 0.284 1 95.5 297 ASN A N 1
ATOM 2168 C CA . ASN A 1 297 ? 17.109 -15.328 -0.634 1 95.5 297 ASN A CA 1
ATOM 2169 C C . ASN A 1 297 ? 17.453 -16.641 0.059 1 95.5 297 ASN A C 1
ATOM 2171 O O . ASN A 1 297 ? 16.828 -17.672 -0.198 1 95.5 297 ASN A O 1
ATOM 2175 N N . LEU A 1 298 ? 18.438 -16.609 0.897 1 94.44 298 LEU A N 1
ATOM 2176 C CA . LEU A 1 298 ? 18.812 -17.812 1.645 1 94.44 298 LEU A CA 1
ATOM 2177 C C . LEU A 1 298 ? 17.656 -18.297 2.504 1 94.44 298 LEU A C 1
ATOM 2179 O O . LEU A 1 298 ? 17.406 -19.5 2.588 1 94.44 298 LEU A O 1
ATOM 2183 N N . VAL A 1 299 ? 17 -17.422 3.113 1 93.06 299 VAL A N 1
ATOM 2184 C CA . VAL A 1 299 ? 15.852 -17.766 3.951 1 93.06 299 VAL A CA 1
ATOM 2185 C C . VAL A 1 299 ? 14.734 -18.359 3.09 1 93.06 299 VAL A C 1
ATOM 2187 O O . VAL A 1 299 ? 14.055 -19.297 3.506 1 93.06 299 VAL A O 1
ATOM 2190 N N . CYS A 1 300 ? 14.539 -17.828 1.939 1 93 300 CYS A N 1
ATOM 2191 C CA . CYS A 1 300 ? 13.484 -18.266 1.035 1 93 300 CYS A CA 1
ATOM 2192 C C . CYS A 1 300 ? 13.711 -19.703 0.595 1 93 300 CYS A C 1
ATOM 2194 O O . CYS A 1 300 ? 12.758 -20.438 0.334 1 93 300 CYS A O 1
ATOM 2196 N N . VAL A 1 301 ? 14.953 -20.141 0.488 1 91.69 301 VAL A N 1
ATOM 2197 C CA . VAL A 1 301 ? 15.25 -21.438 -0.106 1 91.69 301 VAL A CA 1
ATOM 2198 C C . VAL A 1 301 ? 15.453 -22.469 0.996 1 91.69 301 VAL A C 1
ATOM 2200 O O . VAL A 1 301 ? 15.586 -23.672 0.717 1 91.69 301 VAL A O 1
ATOM 2203 N N . LEU A 1 302 ? 15.367 -22.047 2.219 1 86.56 302 LEU A N 1
ATOM 2204 C CA . LEU A 1 302 ? 15.664 -22.922 3.344 1 86.56 302 LEU A CA 1
ATOM 2205 C C . LEU A 1 302 ? 14.633 -24.047 3.441 1 86.56 302 LEU A C 1
ATOM 2207 O O . LEU A 1 302 ? 14.984 -25.203 3.699 1 86.56 302 LEU A O 1
ATOM 2211 N N . PRO A 1 303 ? 13.359 -23.672 3.283 1 83.25 303 PRO A N 1
ATOM 2212 C CA . PRO A 1 303 ? 12.383 -24.766 3.354 1 83.25 303 PRO A CA 1
ATOM 2213 C C . PRO A 1 303 ? 12.586 -25.797 2.256 1 83.25 303 PRO A C 1
ATOM 2215 O O . PRO A 1 303 ? 12.953 -25.453 1.132 1 83.25 303 PRO A O 1
ATOM 2218 N N . GLU A 1 304 ? 12.312 -27.016 2.705 1 78.25 304 GLU A N 1
ATOM 2219 C CA . GLU A 1 304 ? 12.531 -28.109 1.765 1 78.25 304 GLU A CA 1
ATOM 2220 C C . GLU A 1 304 ? 11.422 -28.156 0.711 1 78.25 304 GLU A C 1
ATOM 2222 O O . GLU A 1 304 ? 10.242 -28.031 1.036 1 78.25 304 GLU A O 1
ATOM 2227 N N . SER A 1 305 ? 11.828 -28.234 -0.556 1 78.56 305 SER A N 1
ATOM 2228 C CA . SER A 1 305 ? 10.984 -28.516 -1.716 1 78.56 305 SER A CA 1
ATOM 2229 C C . SER A 1 305 ? 10.109 -27.312 -2.068 1 78.56 305 SER A C 1
ATOM 2231 O O . SER A 1 305 ? 9.133 -27.438 -2.811 1 78.56 305 SER A O 1
ATOM 2233 N N . THR A 1 306 ? 10.344 -26.203 -1.292 1 82.38 306 THR A N 1
ATOM 2234 C CA . THR A 1 306 ? 9.586 -25.016 -1.679 1 82.38 306 THR A CA 1
ATOM 2235 C C . THR A 1 306 ? 10.438 -23.766 -1.53 1 82.38 306 THR A C 1
ATOM 2237 O O . THR A 1 306 ? 11.367 -23.734 -0.719 1 82.38 306 THR A O 1
ATOM 2240 N N . ILE A 1 307 ? 10.258 -22.859 -2.396 1 88.44 307 ILE A N 1
ATOM 2241 C CA . ILE A 1 307 ? 10.891 -21.547 -2.301 1 88.44 307 ILE A CA 1
ATOM 2242 C C . ILE A 1 307 ? 9.859 -20.5 -1.894 1 88.44 307 ILE A C 1
ATOM 2244 O O . ILE A 1 307 ? 8.875 -20.281 -2.607 1 88.44 307 ILE A O 1
ATOM 2248 N N . LEU A 1 308 ? 10.047 -19.938 -0.771 1 91.88 308 LEU A N 1
ATOM 2249 C CA . LEU A 1 308 ? 9.133 -18.922 -0.272 1 91.88 308 LEU A CA 1
ATOM 2250 C C . LEU A 1 308 ? 9.219 -17.656 -1.116 1 91.88 308 LEU A C 1
ATOM 2252 O O . LEU A 1 308 ? 10.289 -17.328 -1.644 1 91.88 308 LEU A O 1
ATOM 2256 N N . PRO A 1 309 ? 8.078 -17 -1.249 1 93.56 309 PRO A N 1
ATOM 2257 C CA . PRO A 1 309 ? 8.133 -15.695 -1.924 1 93.56 309 PRO A CA 1
ATOM 2258 C C . PRO A 1 309 ? 8.945 -14.664 -1.151 1 93.56 309 PRO A C 1
ATOM 2260 O O . PRO A 1 309 ? 8.945 -14.664 0.083 1 93.56 309 PRO A O 1
ATOM 2263 N N . ILE A 1 310 ? 9.602 -13.852 -1.868 1 94.56 310 ILE A N 1
ATOM 2264 C CA . ILE A 1 310 ? 10.547 -12.906 -1.279 1 94.56 310 ILE A CA 1
ATOM 2265 C C . ILE A 1 310 ? 9.797 -11.93 -0.377 1 94.56 310 ILE A C 1
ATOM 2267 O O . ILE A 1 310 ? 10.312 -11.523 0.667 1 94.56 310 ILE A O 1
ATOM 2271 N N . ASN A 1 311 ? 8.57 -11.531 -0.714 1 93.81 311 ASN A N 1
ATOM 2272 C CA . ASN A 1 311 ? 7.805 -10.562 0.066 1 93.81 311 ASN A CA 1
ATOM 2273 C C . ASN A 1 311 ? 7.305 -11.164 1.374 1 93.81 311 ASN A C 1
ATOM 2275 O O . ASN A 1 311 ? 6.848 -10.445 2.262 1 93.81 311 ASN A O 1
ATOM 2279 N N . ALA A 1 312 ? 7.414 -12.469 1.48 1 93.75 312 ALA A N 1
ATOM 2280 C CA . ALA A 1 312 ? 7.113 -13.133 2.75 1 93.75 312 ALA A CA 1
ATOM 2281 C C . ALA A 1 312 ? 8.281 -12.992 3.727 1 93.75 312 ALA A C 1
ATOM 2283 O O . ALA A 1 312 ? 8.102 -13.156 4.938 1 93.75 312 ALA A O 1
ATOM 2284 N N . VAL A 1 313 ? 9.406 -12.617 3.268 1 93.75 313 VAL A N 1
ATOM 2285 C CA . VAL A 1 313 ? 10.609 -12.664 4.102 1 93.75 313 VAL A CA 1
ATOM 2286 C C . VAL A 1 313 ? 11.141 -11.25 4.316 1 93.75 313 VAL A C 1
ATOM 2288 O O . VAL A 1 313 ? 11.453 -10.859 5.441 1 93.75 313 VAL A O 1
ATOM 2291 N N . THR A 1 314 ? 11.125 -10.398 3.34 1 92.44 314 THR A N 1
ATOM 2292 C CA . THR A 1 314 ? 11.805 -9.117 3.363 1 92.44 314 THR A CA 1
ATOM 2293 C C . THR A 1 314 ? 11.219 -8.211 4.441 1 92.44 314 THR A C 1
ATOM 2295 O O . THR A 1 314 ? 11.961 -7.598 5.215 1 92.44 314 THR A O 1
ATOM 2298 N N . PRO A 1 315 ? 9.867 -8.125 4.559 1 89.88 315 PRO A N 1
ATOM 2299 C CA . PRO A 1 315 ? 9.359 -7.234 5.609 1 89.88 315 PRO A CA 1
ATOM 2300 C C . PRO A 1 315 ? 9.664 -7.754 7.012 1 89.88 315 PRO A C 1
ATOM 2302 O O . PRO A 1 315 ? 9.836 -6.961 7.941 1 89.88 315 PRO A O 1
ATOM 2305 N N . LEU A 1 316 ? 9.711 -9.008 7.145 1 87.38 316 LEU A N 1
ATOM 2306 C CA . LEU A 1 316 ? 9.992 -9.602 8.445 1 87.38 316 LEU A CA 1
ATOM 2307 C C . LEU A 1 316 ? 11.414 -9.281 8.898 1 87.38 316 LEU A C 1
ATOM 2309 O O . LEU A 1 316 ? 11.672 -9.109 10.094 1 87.38 316 LEU A O 1
ATOM 2313 N N . VAL A 1 317 ? 12.242 -9.117 7.988 1 82.31 317 VAL A N 1
ATOM 2314 C CA . VAL A 1 317 ? 13.633 -8.797 8.281 1 82.31 317 VAL A CA 1
ATOM 2315 C C . VAL A 1 317 ? 13.805 -7.281 8.375 1 82.31 317 VAL A C 1
ATOM 2317 O O . VAL A 1 317 ? 14.469 -6.781 9.289 1 82.31 317 VAL A O 1
ATOM 2320 N N . GLY A 1 318 ? 13.18 -6.617 7.566 1 80.31 318 GLY A N 1
ATOM 2321 C CA . GLY A 1 318 ? 13.391 -5.184 7.441 1 80.31 318 GLY A CA 1
ATOM 2322 C C . GLY A 1 318 ? 12.703 -4.383 8.523 1 80.31 318 GLY A C 1
ATOM 2323 O O . GLY A 1 318 ? 13.266 -3.42 9.047 1 80.31 318 GLY A O 1
ATOM 2324 N N . ALA A 1 319 ? 11.484 -4.801 8.875 1 82.19 319 ALA A N 1
ATOM 2325 C CA . ALA A 1 319 ? 10.672 -4.016 9.797 1 82.19 319 ALA A CA 1
ATOM 2326 C C . ALA A 1 319 ? 11.352 -3.9 11.156 1 82.19 319 ALA A C 1
ATOM 2328 O O . ALA A 1 319 ? 11.477 -2.805 11.711 1 82.19 319 ALA A O 1
ATOM 2329 N N . PRO A 1 320 ? 11.828 -4.887 11.688 1 77.44 320 PRO A N 1
ATOM 2330 C CA . PRO A 1 320 ? 12.523 -4.77 12.977 1 77.44 320 PRO A CA 1
ATOM 2331 C C . PRO A 1 320 ? 13.766 -3.885 12.898 1 77.44 320 PRO A C 1
ATOM 2333 O O . PRO A 1 320 ? 14.062 -3.15 13.844 1 77.44 320 PRO A O 1
ATOM 2336 N N . VAL A 1 321 ? 14.391 -3.906 11.828 1 74.88 321 VAL A N 1
ATOM 2337 C CA . VAL A 1 321 ? 15.602 -3.107 11.656 1 74.88 321 VAL A CA 1
ATOM 2338 C C . VAL A 1 321 ? 15.234 -1.624 11.633 1 74.88 321 VAL A C 1
ATOM 2340 O O . VAL A 1 321 ? 15.883 -0.813 12.305 1 74.88 321 VAL A O 1
ATOM 2343 N N . ILE A 1 322 ? 14.18 -1.296 10.922 1 76 322 ILE A N 1
ATOM 2344 C CA . ILE A 1 322 ? 13.75 0.096 10.836 1 76 322 ILE A CA 1
ATOM 2345 C C . ILE A 1 322 ? 13.297 0.585 12.211 1 76 322 ILE A C 1
ATOM 2347 O O . ILE A 1 322 ? 13.617 1.707 12.609 1 76 322 ILE A O 1
ATOM 2351 N N . LEU A 1 323 ? 12.57 -0.251 12.852 1 75.25 323 LEU A N 1
ATOM 2352 C CA . LEU A 1 323 ? 12.102 0.106 14.188 1 75.25 323 LEU A CA 1
ATOM 2353 C C . LEU A 1 323 ? 13.281 0.348 15.125 1 75.25 323 LEU A C 1
ATOM 2355 O O . LEU A 1 323 ? 13.266 1.297 15.914 1 75.25 323 LEU A O 1
ATOM 2359 N N . TYR A 1 324 ? 14.266 -0.393 15.055 1 75 324 TYR A N 1
ATOM 2360 C CA . TYR A 1 324 ? 15.461 -0.258 15.883 1 75 324 TYR A CA 1
ATOM 2361 C C . TYR A 1 324 ? 16.188 1.041 15.57 1 75 324 TYR A C 1
ATOM 2363 O O . TYR A 1 324 ? 16.594 1.767 16.484 1 75 324 TYR A O 1
ATOM 2371 N N . VAL A 1 325 ? 16.328 1.351 14.383 1 71.31 325 VAL A N 1
ATOM 2372 C CA . VAL A 1 325 ? 17.062 2.527 13.93 1 71.31 325 VAL A CA 1
ATOM 2373 C C . VAL A 1 325 ? 16.344 3.793 14.406 1 71.31 325 VAL A C 1
ATOM 2375 O O . VAL A 1 325 ? 17 4.73 14.891 1 71.31 325 VAL A O 1
ATOM 2378 N N . ILE A 1 326 ? 15.156 3.764 14.266 1 68.56 326 ILE A N 1
ATOM 2379 C CA . ILE A 1 326 ? 14.375 4.949 14.617 1 68.56 326 ILE A CA 1
ATOM 2380 C C . ILE A 1 326 ? 14.398 5.148 16.125 1 68.56 326 ILE A C 1
ATOM 2382 O O . ILE A 1 326 ? 14.492 6.277 16.609 1 68.56 326 ILE A O 1
ATOM 2386 N N . LEU A 1 327 ? 14.344 4.051 16.797 1 70.5 327 LEU A N 1
ATOM 2387 C CA . LEU A 1 327 ? 14.398 4.125 18.266 1 70.5 327 LEU A CA 1
ATOM 2388 C C . LEU A 1 327 ? 15.766 4.617 18.719 1 70.5 327 LEU A C 1
ATOM 2390 O O . LEU A 1 327 ? 15.867 5.328 19.719 1 70.5 327 LEU A O 1
ATOM 2394 N N . ARG A 1 328 ? 16.703 4.281 18.031 1 71.19 328 ARG A N 1
ATOM 2395 C CA . ARG A 1 328 ? 18.062 4.68 18.391 1 71.19 328 ARG A CA 1
ATOM 2396 C C . ARG A 1 328 ? 18.312 6.145 18.031 1 71.19 328 ARG A C 1
ATOM 2398 O O . ARG A 1 328 ? 19.031 6.848 18.75 1 71.19 328 ARG A O 1
ATOM 2405 N N . GLU A 1 329 ? 17.922 6.477 16.844 1 63.72 329 GLU A N 1
ATOM 2406 C CA . GLU A 1 329 ? 18.094 7.867 16.438 1 63.72 329 GLU A CA 1
ATOM 2407 C C . GLU A 1 329 ? 17.469 8.82 17.453 1 63.72 329 GLU A C 1
ATOM 2409 O O . GLU A 1 329 ? 18 9.906 17.703 1 63.72 329 GLU A O 1
ATOM 2414 N N . ARG A 1 330 ? 16.438 8.516 17.938 1 59.28 330 ARG A N 1
ATOM 2415 C CA . ARG A 1 330 ? 15.781 9.375 18.922 1 59.28 330 ARG A CA 1
ATOM 2416 C C . ARG A 1 330 ? 16.594 9.422 20.219 1 59.28 330 ARG A C 1
ATOM 2418 O O . ARG A 1 330 ? 16.609 10.453 20.906 1 59.28 330 ARG A O 1
ATOM 2425 N N . ARG A 1 331 ? 17.156 8.25 20.562 1 57.44 331 ARG A N 1
ATOM 2426 C CA . ARG A 1 331 ? 17.984 8.281 21.766 1 57.44 331 ARG A CA 1
ATOM 2427 C C . ARG A 1 331 ? 19.172 9.219 21.594 1 57.44 331 ARG A C 1
ATOM 2429 O O . ARG A 1 331 ? 19.641 9.812 22.562 1 57.44 331 ARG A O 1
ATOM 2436 N N . GLY A 1 332 ? 19.641 9.219 20.422 1 48.34 332 GLY A N 1
ATOM 2437 C CA . GLY A 1 332 ? 20.781 10.109 20.25 1 48.34 332 GLY A CA 1
ATOM 2438 C C . GLY A 1 332 ? 20.391 11.57 20.219 1 48.34 332 GLY A C 1
ATOM 2439 O O . GLY A 1 332 ? 21.25 12.445 20.297 1 48.34 332 GLY A O 1
ATOM 2440 N N . ARG A 1 333 ? 19.297 11.906 19.781 1 46.34 333 ARG A N 1
ATOM 2441 C CA . ARG A 1 333 ? 18.953 13.328 19.734 1 46.34 333 ARG A CA 1
ATOM 2442 C C . ARG A 1 333 ? 18.609 13.852 21.125 1 46.34 333 ARG A C 1
ATOM 2444 O O . ARG A 1 333 ? 18.281 15.031 21.281 1 46.34 333 ARG A O 1
ATOM 2451 N N . HIS A 1 334 ? 18.594 13.148 22.234 1 40.22 334 HIS A N 1
ATOM 2452 C CA . HIS A 1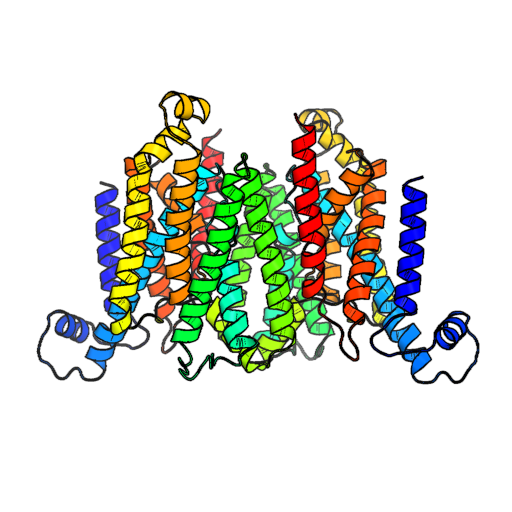 334 ? 18.703 13.781 23.531 1 40.22 334 HIS A CA 1
ATOM 2453 C C . HIS A 1 334 ? 20.141 13.781 24.047 1 40.22 334 HIS A C 1
ATOM 2455 O O . HIS A 1 334 ? 20.875 12.812 23.828 1 40.22 334 HIS A O 1
ATOM 2461 N N . MET B 1 1 ? -25.359 28.25 4.133 1 88.94 1 MET B N 1
ATOM 2462 C CA . MET B 1 1 ? -25.656 27.922 2.744 1 88.94 1 MET B CA 1
ATOM 2463 C C . MET B 1 1 ? -24.906 26.656 2.311 1 88.94 1 MET B C 1
ATOM 2465 O O . MET B 1 1 ? -25.516 25.719 1.799 1 88.94 1 MET B O 1
ATOM 2469 N N . ARG B 1 2 ? -23.781 26.516 2.705 1 93 2 ARG B N 1
ATOM 2470 C CA . ARG B 1 2 ? -23 25.359 2.277 1 93 2 ARG B CA 1
ATOM 2471 C C . ARG B 1 2 ? -23.547 24.078 2.906 1 93 2 ARG B C 1
ATOM 2473 O O . ARG B 1 2 ? -23.656 23.047 2.232 1 93 2 ARG B O 1
ATOM 2480 N N . PHE B 1 3 ? -23.922 24.141 4.148 1 95.56 3 PHE B N 1
ATOM 2481 C CA . PHE B 1 3 ? -24.422 22.953 4.828 1 95.56 3 PHE B CA 1
ATOM 2482 C C . PHE B 1 3 ? -25.781 22.547 4.258 1 95.56 3 PHE B C 1
ATOM 2484 O O . PHE B 1 3 ? -26.094 21.359 4.188 1 95.56 3 PHE B O 1
ATOM 2491 N N . ILE B 1 4 ? -26.516 23.516 3.854 1 95.75 4 ILE B N 1
ATOM 2492 C CA . ILE B 1 4 ? -27.812 23.234 3.25 1 95.75 4 ILE B CA 1
ATOM 2493 C C . ILE B 1 4 ? -27.609 22.5 1.928 1 95.75 4 ILE B C 1
ATOM 2495 O O . ILE B 1 4 ? -28.266 21.484 1.665 1 95.75 4 ILE B O 1
ATOM 2499 N N . ILE B 1 5 ? -26.703 22.953 1.181 1 96 5 ILE B N 1
ATOM 2500 C CA . ILE B 1 5 ? -26.406 22.328 -0.108 1 96 5 ILE B CA 1
ATOM 2501 C C . ILE B 1 5 ? -25.922 20.906 0.106 1 96 5 ILE B C 1
ATOM 2503 O O . ILE B 1 5 ? -26.344 19.984 -0.6 1 96 5 ILE B O 1
ATOM 2507 N N . LEU B 1 6 ? -25.078 20.734 1.05 1 96.56 6 LEU B N 1
ATOM 2508 C CA . LEU B 1 6 ? -24.547 19.406 1.349 1 96.56 6 LEU B CA 1
ATOM 2509 C C . LEU B 1 6 ? -25.656 18.469 1.795 1 96.56 6 LEU B C 1
ATOM 2511 O O . LEU B 1 6 ? -25.703 17.312 1.348 1 96.56 6 LEU B O 1
ATOM 2515 N N . THR B 1 7 ? -26.484 19.016 2.645 1 97 7 THR B N 1
ATOM 2516 C CA . THR B 1 7 ? -27.562 18.172 3.18 1 97 7 THR B CA 1
ATOM 2517 C C . THR B 1 7 ? -28.547 17.797 2.082 1 97 7 THR B C 1
ATOM 2519 O O . THR B 1 7 ? -29.016 16.656 2.021 1 97 7 THR B O 1
ATOM 2522 N N . VAL B 1 8 ? -28.875 18.703 1.241 1 97.31 8 VAL B N 1
ATOM 2523 C CA . VAL B 1 8 ? -29.781 18.438 0.133 1 97.31 8 VAL B CA 1
ATOM 2524 C C . VAL B 1 8 ? -29.156 17.422 -0.818 1 97.31 8 VAL B C 1
ATOM 2526 O O . VAL B 1 8 ? -29.844 16.484 -1.277 1 97.31 8 VAL B O 1
ATOM 2529 N N . THR B 1 9 ? -27.906 17.625 -1.095 1 97.56 9 THR B N 1
ATOM 2530 C CA . THR B 1 9 ? -27.188 16.688 -1.959 1 97.56 9 THR B CA 1
ATOM 2531 C C . THR B 1 9 ? -27.172 15.289 -1.342 1 97.56 9 THR B C 1
ATOM 2533 O O . THR B 1 9 ? -27.344 14.289 -2.047 1 97.56 9 THR B O 1
ATOM 2536 N N . LEU B 1 10 ? -26.906 15.25 -0.038 1 97.81 10 LEU B N 1
ATOM 2537 C CA . LEU B 1 10 ? -26.891 13.984 0.684 1 97.81 10 LEU B CA 1
ATOM 2538 C C . LEU B 1 10 ? -28.25 13.273 0.564 1 97.81 10 LEU B C 1
ATOM 2540 O O . LEU B 1 10 ? -28.297 12.078 0.261 1 97.81 10 LEU B O 1
ATOM 2544 N N . LEU B 1 11 ? -29.297 14.016 0.788 1 97.62 11 LEU B N 1
ATOM 2545 C CA . LEU B 1 11 ? -30.641 13.445 0.727 1 97.62 11 LEU B CA 1
ATOM 2546 C C . LEU B 1 11 ? -30.969 12.984 -0.688 1 97.62 11 LEU B C 1
ATOM 2548 O O . LEU B 1 11 ? -31.562 11.914 -0.877 1 97.62 11 LEU B O 1
ATOM 2552 N N . LEU B 1 12 ? -30.609 13.758 -1.637 1 97.38 12 LEU B N 1
ATOM 2553 C CA . LEU B 1 12 ? -30.859 13.406 -3.033 1 97.38 12 LEU B CA 1
ATOM 2554 C C . LEU B 1 12 ? -30.109 12.125 -3.408 1 97.38 12 LEU B C 1
ATOM 2556 O O . LEU B 1 12 ? -30.688 11.242 -4.047 1 97.38 12 LEU B O 1
ATOM 2560 N N . LEU B 1 13 ? -28.875 12.07 -3.016 1 97.25 13 LEU B N 1
ATOM 2561 C CA . LEU B 1 13 ? -28.078 10.898 -3.342 1 97.25 13 LEU B CA 1
ATOM 2562 C C . LEU B 1 13 ? -28.594 9.664 -2.607 1 97.25 13 LEU B C 1
ATOM 2564 O O . LEU B 1 13 ? -28.547 8.555 -3.141 1 97.25 13 LEU B O 1
ATOM 2568 N N . PHE B 1 14 ? -29 9.914 -1.354 1 97.12 14 PHE B N 1
ATOM 2569 C CA . PHE B 1 14 ? -29.578 8.805 -0.597 1 97.12 14 PHE B CA 1
ATOM 2570 C C . PHE B 1 14 ? -30.797 8.242 -1.303 1 97.12 14 PHE B C 1
ATOM 2572 O O . PHE B 1 14 ? -30.922 7.023 -1.472 1 97.12 14 PHE B O 1
ATOM 2579 N N . VAL B 1 15 ? -31.656 9.094 -1.768 1 95.88 15 VAL B N 1
ATOM 2580 C CA . VAL B 1 15 ? -32.875 8.695 -2.471 1 95.88 15 VAL B CA 1
ATOM 2581 C C . VAL B 1 15 ? -32.5 8.031 -3.797 1 95.88 15 VAL B C 1
ATOM 2583 O O . VAL B 1 15 ? -33.094 7.012 -4.172 1 95.88 15 VAL B O 1
ATOM 2586 N N . MET B 1 16 ? -31.578 8.531 -4.461 1 95.38 16 MET B N 1
ATOM 2587 C CA . MET B 1 16 ? -31.156 7.957 -5.73 1 95.38 16 MET B CA 1
ATOM 2588 C C . MET B 1 16 ? -30.641 6.531 -5.543 1 95.38 16 MET B C 1
ATOM 2590 O O . MET B 1 16 ? -30.844 5.68 -6.414 1 95.38 16 MET B O 1
ATOM 2594 N N . ASN B 1 17 ? -30 6.285 -4.441 1 95.62 17 ASN B N 1
ATOM 2595 C CA . ASN B 1 17 ? -29.484 4.949 -4.16 1 95.62 17 ASN B CA 1
ATOM 2596 C C . ASN B 1 17 ? -30.609 3.957 -3.902 1 95.62 17 ASN B C 1
ATOM 2598 O O . ASN B 1 17 ? -30.406 2.744 -3.975 1 95.62 17 ASN B O 1
ATOM 2602 N N . LEU B 1 18 ? -31.781 4.488 -3.607 1 93.81 18 LEU B N 1
ATOM 2603 C CA . LEU B 1 18 ? -32.938 3.615 -3.416 1 93.81 18 LEU B CA 1
ATOM 2604 C C . LEU B 1 18 ? -33.625 3.318 -4.746 1 93.81 18 LEU B C 1
ATOM 2606 O O . LEU B 1 18 ? -34.25 2.275 -4.902 1 93.81 18 LEU B O 1
ATOM 2610 N N . TYR B 1 19 ? -33.438 4.195 -5.699 1 92.25 19 TYR B N 1
ATOM 2611 C CA . TYR B 1 19 ? -34.125 4.062 -6.977 1 92.25 19 TYR B CA 1
ATOM 2612 C C . TYR B 1 19 ? -33.281 3.303 -7.984 1 92.25 19 TYR B C 1
ATOM 2614 O O . TYR B 1 19 ? -33.812 2.635 -8.875 1 92.25 19 TYR B O 1
ATOM 2622 N N . PHE B 1 20 ? -32 3.469 -7.812 1 89.19 20 PHE B N 1
ATOM 2623 C CA . PHE B 1 20 ? -31.109 2.832 -8.773 1 89.19 20 PHE B CA 1
ATOM 2624 C C . PHE B 1 20 ? -30.406 1.629 -8.148 1 89.19 20 PHE B C 1
ATOM 2626 O O . PHE B 1 20 ? -30.016 1.667 -6.977 1 89.19 20 PHE B O 1
ATOM 2633 N N . GLY B 1 21 ? -30.391 0.573 -8.938 1 85.12 21 GLY B N 1
ATOM 2634 C CA . GLY B 1 21 ? -29.719 -0.64 -8.508 1 85.12 21 GLY B CA 1
ATOM 2635 C C . GLY B 1 21 ? -29.359 -1.565 -9.648 1 85.12 21 GLY B C 1
ATOM 2636 O O . GLY B 1 21 ? -29.516 -1.201 -10.82 1 85.12 21 GLY B O 1
ATOM 2637 N N . SER B 1 22 ? -28.828 -2.699 -9.312 1 81.06 22 SER B N 1
ATOM 2638 C CA . SER B 1 22 ? -28.375 -3.664 -10.312 1 81.06 22 SER B CA 1
ATOM 2639 C C . SER B 1 22 ? -29.562 -4.273 -11.062 1 81.06 22 SER B C 1
ATOM 2641 O O . SER B 1 22 ? -29.406 -4.758 -12.18 1 81.06 22 SER B O 1
ATOM 2643 N N . VAL B 1 23 ? -30.703 -4.258 -10.383 1 81.75 23 VAL B N 1
ATOM 2644 C CA . VAL B 1 23 ? -31.938 -4.738 -11.008 1 81.75 23 VAL B CA 1
ATOM 2645 C C . VAL B 1 23 ? -32.875 -3.562 -11.305 1 81.75 23 VAL B C 1
ATOM 2647 O O . VAL B 1 23 ? -33.094 -2.715 -10.438 1 81.75 23 VAL B O 1
ATOM 2650 N N . ALA B 1 24 ? -33.344 -3.561 -12.484 1 84.5 24 ALA B N 1
ATOM 2651 C CA . ALA B 1 24 ? -34.188 -2.453 -12.883 1 84.5 24 ALA B CA 1
ATOM 2652 C C . ALA B 1 24 ? -35.594 -2.598 -12.281 1 84.5 24 ALA B C 1
ATOM 2654 O O . ALA B 1 24 ? -36.25 -3.617 -12.477 1 84.5 24 ALA B O 1
ATOM 2655 N N . ILE B 1 25 ? -35.938 -1.688 -11.484 1 85.5 25 ILE B N 1
ATOM 2656 C CA . ILE B 1 25 ? -37.25 -1.583 -10.906 1 85.5 25 ILE B CA 1
ATOM 2657 C C . ILE B 1 25 ? -37.875 -0.224 -11.25 1 85.5 25 ILE B C 1
ATOM 2659 O O . ILE B 1 25 ? -37.188 0.797 -11.219 1 85.5 25 ILE B O 1
ATOM 2663 N N . SER B 1 26 ? -39.062 -0.216 -11.648 1 88.38 26 SER B N 1
ATOM 2664 C CA . SER B 1 26 ? -39.719 1.03 -12.023 1 88.38 26 SER B CA 1
ATOM 2665 C C . SER B 1 26 ? -39.781 2.008 -10.859 1 88.38 26 SER B C 1
ATOM 2667 O O . SER B 1 26 ? -39.938 1.597 -9.703 1 88.38 26 SER B O 1
ATOM 2669 N N . ALA B 1 27 ? -39.625 3.211 -11.195 1 90.5 27 ALA B N 1
ATOM 2670 C CA . ALA B 1 27 ? -39.625 4.266 -10.188 1 90.5 27 ALA B CA 1
ATOM 2671 C C . ALA B 1 27 ? -40.938 4.273 -9.414 1 90.5 27 ALA B C 1
ATOM 2673 O O . ALA B 1 27 ? -40.938 4.547 -8.211 1 90.5 27 ALA B O 1
ATOM 2674 N N . ALA B 1 28 ? -41.938 3.961 -10.086 1 88.38 28 ALA B N 1
ATOM 2675 C CA . ALA B 1 28 ? -43.281 3.926 -9.453 1 88.38 28 ALA B CA 1
ATOM 2676 C C . ALA B 1 28 ? -43.344 2.816 -8.406 1 88.38 28 ALA B C 1
ATOM 2678 O O . ALA B 1 28 ? -43.875 3.021 -7.309 1 88.38 28 ALA B O 1
ATOM 2679 N N . ASP B 1 29 ? -42.812 1.733 -8.781 1 88.38 29 ASP B N 1
ATOM 2680 C CA . ASP B 1 29 ? -42.812 0.596 -7.863 1 88.38 29 ASP B CA 1
ATOM 2681 C C . ASP B 1 29 ? -41.938 0.885 -6.629 1 88.38 29 ASP B C 1
ATOM 2683 O O . ASP B 1 29 ? -42.344 0.56 -5.508 1 88.38 29 ASP B O 1
ATOM 2687 N N . VAL B 1 30 ? -40.844 1.504 -6.828 1 90.88 30 VAL B N 1
ATOM 2688 C CA . VAL B 1 30 ? -39.938 1.833 -5.715 1 90.88 30 VAL B CA 1
ATOM 2689 C C . VAL B 1 30 ? -40.656 2.799 -4.766 1 90.88 30 VAL B C 1
ATOM 2691 O O . VAL B 1 30 ? -40.594 2.635 -3.543 1 90.88 30 VAL B O 1
ATOM 2694 N N . THR B 1 31 ? -41.312 3.805 -5.328 1 90.06 31 THR B N 1
ATOM 2695 C CA . THR B 1 31 ? -42 4.785 -4.516 1 90.06 31 THR B CA 1
ATOM 2696 C C . THR B 1 31 ? -43.125 4.121 -3.719 1 90.06 31 THR B C 1
ATOM 2698 O O . THR B 1 31 ? -43.344 4.422 -2.539 1 90.06 31 THR B O 1
ATOM 2701 N N . ASP B 1 32 ? -43.812 3.219 -4.367 1 88.69 32 ASP B N 1
ATOM 2702 C CA . ASP B 1 32 ? -44.906 2.512 -3.701 1 88.69 32 ASP B CA 1
ATOM 2703 C C . ASP B 1 32 ? -44.375 1.65 -2.555 1 88.69 32 ASP B C 1
ATOM 2705 O O . ASP B 1 32 ? -45 1.589 -1.485 1 88.69 32 ASP B O 1
ATOM 2709 N N . ILE B 1 33 ? -43.344 1.055 -2.83 1 87.75 33 ILE B N 1
ATOM 2710 C CA . ILE B 1 33 ? -42.75 0.169 -1.836 1 87.75 33 ILE B CA 1
ATOM 2711 C C . ILE B 1 33 ? -42.281 0.987 -0.64 1 87.75 33 ILE B C 1
ATOM 2713 O O . ILE B 1 33 ? -42.5 0.612 0.511 1 87.75 33 ILE B O 1
ATOM 2717 N N . LEU B 1 34 ? -41.688 2.123 -0.899 1 86.94 34 LEU B N 1
ATOM 2718 C CA . LEU B 1 34 ? -41.125 2.959 0.159 1 86.94 34 LEU B CA 1
ATOM 2719 C C . LEU B 1 34 ? -42.25 3.615 0.974 1 86.94 34 LEU B C 1
ATOM 2721 O O . LEU B 1 34 ? -42.062 3.867 2.17 1 86.94 34 LEU B O 1
ATOM 2725 N N . LEU B 1 35 ? -43.281 3.863 0.321 1 87.12 35 LEU B N 1
ATOM 2726 C CA . LEU B 1 35 ? -44.406 4.48 1.003 1 87.12 35 LEU B CA 1
ATOM 2727 C C . LEU B 1 35 ? -45.25 3.43 1.734 1 87.12 35 LEU B C 1
ATOM 2729 O O . LEU B 1 35 ? -46.188 3.768 2.473 1 87.12 35 LEU B O 1
ATOM 2733 N N . GLY B 1 36 ? -44.938 2.207 1.636 1 80.69 36 GLY B N 1
ATOM 2734 C CA . GLY B 1 36 ? -45.562 1.144 2.389 1 80.69 36 GLY B CA 1
ATOM 2735 C C . GLY B 1 36 ? -46.844 0.623 1.728 1 80.69 36 GLY B C 1
ATOM 2736 O O . GLY B 1 36 ? -47.688 0.05 2.395 1 80.69 36 GLY B O 1
ATOM 2737 N N . HIS B 1 37 ? -47 0.986 0.492 1 78.69 37 HIS B N 1
ATOM 2738 C CA . HIS B 1 37 ? -48.188 0.514 -0.172 1 78.69 37 HIS B CA 1
ATOM 2739 C C . HIS B 1 37 ? -48.188 -1.004 -0.31 1 78.69 37 HIS B C 1
ATOM 2741 O O . HIS B 1 37 ? -47.125 -1.61 -0.514 1 78.69 37 HIS B O 1
ATOM 2747 N N . ASP B 1 38 ? -49.344 -1.604 0.055 1 69.19 38 ASP B N 1
ATOM 2748 C CA . ASP B 1 38 ? -49.5 -3.051 0.13 1 69.19 38 ASP B CA 1
ATOM 2749 C C . ASP B 1 38 ? -49.688 -3.654 -1.261 1 69.19 38 ASP B C 1
ATOM 2751 O O . ASP B 1 38 ? -50.625 -3.285 -1.981 1 69.19 38 ASP B O 1
ATOM 2755 N N . GLY B 1 39 ? -48.781 -3.559 -2.107 1 69.06 39 GLY B N 1
ATOM 2756 C CA . GLY B 1 39 ? -48.906 -4.258 -3.375 1 69.06 39 GLY B CA 1
ATOM 2757 C C . GLY B 1 39 ? -48 -5.461 -3.498 1 69.06 39 GLY B C 1
ATOM 2758 O O . GLY B 1 39 ? -47.188 -5.711 -2.617 1 69.06 39 GLY B O 1
ATOM 2759 N N . ASP B 1 40 ? -48.375 -6.426 -4.355 1 70.5 40 ASP B N 1
ATOM 2760 C CA . ASP B 1 40 ? -47.562 -7.621 -4.598 1 70.5 40 ASP B CA 1
ATOM 2761 C C . ASP B 1 40 ? -46.312 -7.281 -5.371 1 70.5 40 ASP B C 1
ATOM 2763 O O . ASP B 1 40 ? -46.281 -7.316 -6.605 1 70.5 40 ASP B O 1
ATOM 2767 N N . TYR B 1 41 ? -45.406 -6.707 -4.68 1 76.81 41 TYR B N 1
ATOM 2768 C CA . TYR B 1 41 ? -44.188 -6.293 -5.355 1 76.81 41 TYR B CA 1
ATOM 2769 C C . TYR B 1 41 ? -43.125 -7.387 -5.273 1 76.81 41 TYR B C 1
ATOM 2771 O O . TYR B 1 41 ? -42.031 -7.242 -5.82 1 76.81 41 TYR B O 1
ATOM 2779 N N . GLY B 1 42 ? -43.594 -8.562 -4.695 1 78.94 42 GLY B N 1
ATOM 2780 C CA . GLY B 1 42 ? -42.75 -9.766 -4.645 1 78.94 42 GLY B CA 1
ATOM 2781 C C . GLY B 1 42 ? -41.281 -9.469 -4.43 1 78.94 42 GLY B C 1
ATOM 2782 O O . GLY B 1 42 ? -40.906 -8.867 -3.426 1 78.94 42 GLY B O 1
ATOM 2783 N N . ALA B 1 43 ? -40.531 -9.758 -5.465 1 82.44 43 ALA B N 1
ATOM 2784 C CA . ALA B 1 43 ? -39.062 -9.695 -5.496 1 82.44 43 ALA B CA 1
ATOM 2785 C C . ALA B 1 43 ? -38.562 -8.258 -5.41 1 82.44 43 ALA B C 1
ATOM 2787 O O . ALA B 1 43 ? -37.531 -7.977 -4.809 1 82.44 43 ALA B O 1
ATOM 2788 N N . ALA B 1 44 ? -39.406 -7.344 -5.863 1 86.25 44 ALA B N 1
ATOM 2789 C CA . ALA B 1 44 ? -39.031 -5.938 -5.895 1 86.25 44 ALA B CA 1
ATOM 2790 C C . ALA B 1 44 ? -38.969 -5.352 -4.484 1 86.25 44 ALA B C 1
ATOM 2792 O O . ALA B 1 44 ? -38.062 -4.559 -4.172 1 86.25 44 ALA B O 1
ATOM 2793 N N . ARG B 1 45 ? -39.875 -5.738 -3.682 1 86.19 45 ARG B N 1
ATOM 2794 C CA . ARG B 1 45 ? -39.906 -5.258 -2.303 1 86.19 45 ARG B CA 1
ATOM 2795 C C . ARG B 1 45 ? -38.688 -5.754 -1.539 1 86.19 45 ARG B C 1
ATOM 2797 O O . ARG B 1 45 ? -38.062 -5 -0.785 1 86.19 45 ARG B O 1
ATOM 2804 N N . PHE B 1 46 ? -38.375 -6.941 -1.81 1 85.06 46 PHE B N 1
ATOM 2805 C CA . PHE B 1 46 ? -37.219 -7.527 -1.146 1 85.06 46 PHE B CA 1
ATOM 2806 C C . PHE B 1 46 ? -35.938 -6.848 -1.607 1 85.06 46 PHE B C 1
ATOM 2808 O O . PHE B 1 46 ? -35.031 -6.609 -0.805 1 85.06 46 PHE B O 1
ATOM 2815 N N . ILE B 1 47 ? -35.875 -6.512 -2.807 1 88.19 47 ILE B N 1
ATOM 2816 C CA . ILE B 1 47 ? -34.688 -5.895 -3.355 1 88.19 47 ILE B CA 1
ATOM 2817 C C . ILE B 1 47 ? -34.531 -4.48 -2.799 1 88.19 47 ILE B C 1
ATOM 2819 O O . ILE B 1 47 ? -33.438 -4.098 -2.346 1 88.19 47 ILE B O 1
ATOM 2823 N N . VAL B 1 48 ? -35.562 -3.734 -2.75 1 90 48 VAL B N 1
ATOM 2824 C CA . VAL B 1 48 ? -35.5 -2.338 -2.332 1 90 48 VAL B CA 1
ATOM 2825 C C . VAL B 1 48 ? -35.281 -2.258 -0.826 1 90 48 VAL B C 1
ATOM 2827 O O . VAL B 1 48 ? -34.375 -1.544 -0.37 1 90 48 VAL B O 1
ATOM 2830 N N . THR B 1 49 ? -35.938 -2.982 -0.042 1 87.56 49 THR B N 1
ATOM 2831 C CA . THR B 1 49 ? -35.875 -2.896 1.411 1 87.56 49 THR B CA 1
ATOM 2832 C C . THR B 1 49 ? -34.75 -3.793 1.941 1 87.56 49 THR B C 1
ATOM 2834 O O . THR B 1 49 ? -34.125 -3.49 2.969 1 87.56 49 THR B O 1
ATOM 2837 N N . GLY B 1 50 ? -34.531 -4.863 1.259 1 87.62 50 GLY B N 1
ATOM 2838 C CA . GLY B 1 50 ? -33.562 -5.852 1.748 1 87.62 50 GLY B CA 1
ATOM 2839 C C . GLY B 1 50 ? -32.156 -5.641 1.219 1 87.62 50 GLY B C 1
ATOM 2840 O O . GLY B 1 50 ? -31.203 -6.129 1.805 1 87.62 50 GLY B O 1
ATOM 2841 N N . SER B 1 51 ? -32.031 -4.957 0.192 1 89.38 51 SER B N 1
ATOM 2842 C CA . SER B 1 51 ? -30.703 -4.82 -0.413 1 89.38 51 SER B CA 1
ATOM 2843 C C . SER B 1 51 ? -30.344 -3.354 -0.617 1 89.38 51 SER B C 1
ATOM 2845 O O . SER B 1 51 ? -29.406 -2.852 0 1 89.38 51 SER B O 1
ATOM 2847 N N . ARG B 1 52 ? -31.234 -2.586 -1.259 1 93.44 52 ARG B N 1
ATOM 2848 C CA . ARG B 1 52 ? -30.875 -1.217 -1.617 1 93.44 52 ARG B CA 1
ATOM 2849 C C . ARG B 1 52 ? -30.828 -0.322 -0.384 1 93.44 52 ARG B C 1
ATOM 2851 O O . ARG B 1 52 ? -29.922 0.493 -0.235 1 93.44 52 ARG B O 1
ATOM 2858 N N . LEU B 1 53 ? -31.812 -0.508 0.465 1 94.06 53 LEU B N 1
ATOM 2859 C CA . LEU B 1 53 ? -31.875 0.334 1.654 1 94.06 53 LEU B CA 1
ATOM 2860 C C . LEU B 1 53 ? -30.688 0.08 2.57 1 94.06 53 LEU B C 1
ATOM 2862 O O . LEU B 1 53 ? -29.969 1.016 2.941 1 94.06 53 LEU B O 1
ATOM 2866 N N . PRO B 1 54 ? -30.422 -1.204 2.938 1 95.19 54 PRO B N 1
ATOM 2867 C CA . PRO B 1 54 ? -29.25 -1.447 3.768 1 95.19 54 PRO B CA 1
ATOM 2868 C C . PRO B 1 54 ? -27.953 -0.983 3.104 1 95.19 54 PRO B C 1
ATOM 2870 O O . PRO B 1 54 ? -27.062 -0.463 3.777 1 95.19 54 PRO B O 1
ATOM 2873 N N . GLN B 1 55 ? -27.891 -1.207 1.875 1 95.56 55 GLN B N 1
ATOM 2874 C CA . GLN B 1 55 ? -26.719 -0.796 1.119 1 95.56 55 GLN B CA 1
ATOM 2875 C C . GLN B 1 55 ? -26.516 0.716 1.183 1 95.56 55 GLN B C 1
ATOM 2877 O O . GLN B 1 55 ? -25.406 1.196 1.379 1 95.56 55 GLN B O 1
ATOM 2882 N N . ALA B 1 56 ? -27.562 1.451 1.041 1 96.56 56 ALA B N 1
ATOM 2883 C CA . ALA B 1 56 ? -27.516 2.91 1.088 1 96.56 56 ALA B CA 1
ATOM 2884 C C . ALA B 1 56 ? -27.125 3.4 2.48 1 96.56 56 ALA B C 1
ATOM 2886 O O . ALA B 1 56 ? -26.297 4.297 2.619 1 96.56 56 ALA B O 1
ATOM 2887 N N . VAL B 1 57 ? -27.688 2.828 3.449 1 97.5 57 VAL B N 1
ATOM 2888 C CA . VAL B 1 57 ? -27.391 3.219 4.824 1 97.5 57 VAL B CA 1
ATOM 2889 C C . VAL B 1 57 ? -25.938 2.869 5.16 1 97.5 57 VAL B C 1
ATOM 2891 O O . VAL B 1 57 ? -25.234 3.648 5.809 1 97.5 57 VAL B O 1
ATOM 2894 N N . THR B 1 58 ? -25.531 1.726 4.73 1 97.69 58 THR B N 1
ATOM 2895 C CA . THR B 1 58 ? -24.172 1.293 4.957 1 97.69 58 THR B CA 1
ATOM 2896 C C . THR B 1 58 ? -23.172 2.256 4.301 1 97.69 58 THR B C 1
ATOM 2898 O O . THR B 1 58 ? -22.203 2.682 4.926 1 97.69 58 THR B O 1
ATOM 2901 N N . ALA B 1 59 ? -23.453 2.594 3.072 1 97.94 59 ALA B N 1
ATOM 2902 C CA . ALA B 1 59 ? -22.578 3.533 2.357 1 97.94 59 ALA B CA 1
ATOM 2903 C C . ALA B 1 59 ? -22.531 4.879 3.076 1 97.94 59 ALA B C 1
ATOM 2905 O O . ALA B 1 59 ? -21.453 5.457 3.238 1 97.94 59 ALA B O 1
ATOM 2906 N N . LEU B 1 60 ? -23.641 5.316 3.5 1 98.19 60 LEU B N 1
ATOM 2907 C CA . LEU B 1 60 ? -23.75 6.598 4.195 1 98.19 60 LEU B CA 1
ATOM 2908 C C . LEU B 1 60 ? -22.906 6.598 5.465 1 98.19 60 LEU B C 1
ATOM 2910 O O . LEU B 1 60 ? -22.062 7.484 5.656 1 98.19 60 LEU B O 1
ATOM 2914 N N . LEU B 1 61 ? -23.078 5.621 6.246 1 98.38 61 LEU B N 1
ATOM 2915 C CA . LEU B 1 61 ? -22.406 5.559 7.539 1 98.38 61 LEU B CA 1
ATOM 2916 C C . LEU B 1 61 ? -20.922 5.254 7.359 1 98.38 61 LEU B C 1
ATOM 2918 O O . LEU B 1 61 ? -20.078 5.828 8.055 1 98.38 61 LEU B O 1
ATOM 2922 N N . ALA B 1 62 ? -20.609 4.32 6.457 1 97.81 62 ALA B N 1
ATOM 2923 C CA . ALA B 1 62 ? -19.203 3.98 6.199 1 97.81 62 ALA B CA 1
ATOM 2924 C C . ALA B 1 62 ? -18.438 5.188 5.672 1 97.81 62 ALA B C 1
ATOM 2926 O O . ALA B 1 62 ? -17.328 5.461 6.121 1 97.81 62 ALA B O 1
ATOM 2927 N N . GLY B 1 63 ? -19.047 5.891 4.754 1 97.69 63 GLY B N 1
ATOM 2928 C CA . GLY B 1 63 ? -18.422 7.086 4.215 1 97.69 63 GLY B CA 1
ATOM 2929 C C . GLY B 1 63 ? -18.172 8.156 5.266 1 97.69 63 GLY B C 1
ATOM 2930 O O . GLY B 1 63 ? -17.078 8.719 5.336 1 97.69 63 GLY B O 1
ATOM 2931 N N . ALA B 1 64 ? -19.188 8.367 6.02 1 98.12 64 ALA B N 1
ATOM 2932 C CA . ALA B 1 64 ? -19.062 9.344 7.098 1 98.12 64 ALA B CA 1
ATOM 2933 C C . ALA B 1 64 ? -17.984 8.938 8.086 1 98.12 64 ALA B C 1
ATOM 2935 O O . ALA B 1 64 ? -17.125 9.75 8.461 1 98.12 64 ALA B O 1
ATOM 2936 N N . GLY B 1 65 ? -18.047 7.699 8.469 1 97.62 65 GLY B N 1
ATOM 2937 C CA . GLY B 1 65 ? -17.094 7.199 9.445 1 97.62 65 GLY B CA 1
ATOM 2938 C C . GLY B 1 65 ? -15.656 7.258 8.961 1 97.62 65 GLY B C 1
ATOM 2939 O O . GLY B 1 65 ? -14.766 7.715 9.688 1 97.62 65 GLY B O 1
ATOM 2940 N N . LEU B 1 66 ? -15.398 6.832 7.777 1 96.12 66 LEU B N 1
ATOM 2941 C CA . LEU B 1 66 ? -14.055 6.836 7.227 1 96.12 66 LEU B CA 1
ATOM 2942 C C . LEU B 1 66 ? -13.539 8.258 7.043 1 96.12 66 LEU B C 1
ATOM 2944 O O . LEU B 1 66 ? -12.367 8.539 7.297 1 96.12 66 LEU B O 1
ATOM 2948 N N . ALA B 1 67 ? -14.398 9.117 6.617 1 96.75 67 ALA B N 1
ATOM 2949 C CA . ALA B 1 67 ? -14.016 10.508 6.391 1 96.75 67 ALA B CA 1
ATOM 2950 C C . ALA B 1 67 ? -13.586 11.18 7.695 1 96.75 67 ALA B C 1
ATOM 2952 O O . ALA B 1 67 ? -12.555 11.852 7.738 1 96.75 67 ALA B O 1
ATOM 2953 N N . VAL B 1 68 ? -14.336 10.977 8.688 1 96.75 68 VAL B N 1
ATOM 2954 C CA . VAL B 1 68 ? -14.008 11.609 9.961 1 96.75 68 VAL B CA 1
ATOM 2955 C C . VAL B 1 68 ? -12.742 10.992 10.539 1 96.75 68 VAL B C 1
ATOM 2957 O O . VAL B 1 68 ? -11.938 11.68 11.18 1 96.75 68 VAL B O 1
ATOM 2960 N N . SER B 1 69 ? -12.586 9.695 10.359 1 95.5 69 SER B N 1
ATOM 2961 C CA . SER B 1 69 ? -11.352 9.047 10.781 1 95.5 69 SER B CA 1
ATOM 2962 C C . SER B 1 69 ? -10.141 9.664 10.102 1 95.5 69 SER B C 1
ATOM 2964 O O . SER B 1 69 ? -9.133 9.961 10.75 1 95.5 69 SER B O 1
ATOM 2966 N N . GLY B 1 70 ? -10.297 9.859 8.836 1 93.56 70 GLY B N 1
ATOM 2967 C CA . GLY B 1 70 ? -9.234 10.508 8.094 1 93.56 70 GLY B CA 1
ATOM 2968 C C . GLY B 1 70 ? -8.914 11.898 8.602 1 93.56 70 GLY B C 1
ATOM 2969 O O . GLY B 1 70 ? -7.75 12.258 8.781 1 93.56 70 GLY B O 1
ATOM 2970 N N . LEU B 1 71 ? -9.906 12.695 8.828 1 94.94 71 LEU B N 1
ATOM 2971 C CA . LEU B 1 71 ? -9.742 14.062 9.312 1 94.94 71 LEU B CA 1
ATOM 2972 C C . LEU B 1 71 ? -9 14.078 10.648 1 94.94 71 LEU B C 1
ATOM 2974 O O . LEU B 1 71 ? -8.07 14.867 10.836 1 94.94 71 LEU B O 1
ATOM 2978 N N . MET B 1 72 ? -9.438 13.227 11.523 1 94.38 72 MET B N 1
ATOM 2979 C CA . MET B 1 72 ? -8.82 13.172 12.844 1 94.38 72 MET B CA 1
ATOM 2980 C C . MET B 1 72 ? -7.352 12.781 12.75 1 94.38 72 MET B C 1
ATOM 2982 O O . MET B 1 72 ? -6.504 13.391 13.414 1 94.38 72 MET B O 1
ATOM 2986 N N . LEU B 1 73 ? -7.086 11.852 11.922 1 90.56 73 LEU B N 1
ATOM 2987 C CA . LEU B 1 73 ? -5.711 11.383 11.797 1 90.56 73 LEU B CA 1
ATOM 2988 C C . LEU B 1 73 ? -4.836 12.445 11.141 1 90.56 73 LEU B C 1
ATOM 2990 O O . LEU B 1 73 ? -3.695 12.656 11.555 1 90.56 73 LEU B O 1
ATOM 2994 N N . GLN B 1 74 ? -5.34 13.062 10.133 1 88.5 74 GLN B N 1
ATOM 2995 C CA . GLN B 1 74 ? -4.598 14.133 9.477 1 88.5 74 GLN B CA 1
ATOM 2996 C C . GLN B 1 74 ? -4.281 15.266 10.453 1 88.5 74 GLN B C 1
ATOM 2998 O O . GLN B 1 74 ? -3.193 15.844 10.406 1 88.5 74 GLN B O 1
ATOM 3003 N N . THR B 1 75 ? -5.195 15.586 11.273 1 89.19 75 THR B N 1
ATOM 3004 C CA . THR B 1 75 ? -5.008 16.641 12.25 1 89.19 75 THR B CA 1
ATOM 3005 C C . THR B 1 75 ? -4.035 16.219 13.344 1 89.19 75 THR B C 1
ATOM 3007 O O . THR B 1 75 ? -3.102 16.953 13.672 1 89.19 75 THR B O 1
ATOM 3010 N N . ALA B 1 76 ? -4.254 15.07 13.828 1 85.88 76 ALA B N 1
ATOM 3011 C CA . ALA B 1 76 ? -3.441 14.578 14.938 1 85.88 76 ALA B CA 1
ATOM 3012 C C . ALA B 1 76 ? -1.983 14.414 14.516 1 85.88 76 ALA B C 1
ATOM 3014 O O . ALA B 1 76 ? -1.071 14.711 15.289 1 85.88 76 ALA B O 1
ATOM 3015 N N . PHE B 1 77 ? -1.749 13.977 13.328 1 81.12 77 PHE B N 1
ATOM 3016 C CA . PHE B 1 77 ? -0.388 13.703 12.883 1 81.12 77 PHE B CA 1
ATOM 3017 C C . PHE B 1 77 ? 0.161 14.859 12.062 1 81.12 77 PHE B C 1
ATOM 3019 O O . PHE B 1 77 ? 1.302 14.812 11.594 1 81.12 77 PHE B O 1
ATOM 3026 N N . ARG B 1 78 ? -0.597 15.844 11.891 1 83.38 78 ARG B N 1
ATOM 3027 C CA . ARG B 1 78 ? -0.193 17 11.086 1 83.38 78 ARG B CA 1
ATOM 3028 C C . ARG B 1 78 ? 0.388 16.562 9.75 1 83.38 78 ARG B C 1
ATOM 3030 O O . ARG B 1 78 ? 1.448 17.031 9.344 1 83.38 78 ARG B O 1
ATOM 3037 N N . ASN B 1 79 ? -0.275 15.594 9.188 1 78.88 79 ASN B N 1
ATOM 3038 C CA . ASN B 1 79 ? 0.103 14.992 7.91 1 78.88 79 ASN B CA 1
ATOM 3039 C C . ASN B 1 79 ? -1.1 14.844 6.98 1 78.88 79 ASN B C 1
ATOM 3041 O O . ASN B 1 79 ? -1.993 14.039 7.242 1 78.88 79 ASN B O 1
ATOM 3045 N N . PRO B 1 80 ? -1.097 15.578 5.98 1 79.25 80 PRO B N 1
ATOM 3046 C CA . PRO B 1 80 ? -2.252 15.547 5.082 1 79.25 80 PRO B CA 1
ATOM 3047 C C . PRO B 1 80 ? -2.41 14.203 4.367 1 79.25 80 PRO B C 1
ATOM 3049 O O . PRO B 1 80 ? -3.467 13.922 3.799 1 79.25 80 PRO B O 1
ATOM 3052 N N . LEU B 1 81 ? -1.394 13.367 4.438 1 73.38 81 LEU B N 1
ATOM 3053 C CA . LEU B 1 81 ? -1.46 12.086 3.746 1 73.38 81 LEU B CA 1
ATOM 3054 C C . LEU B 1 81 ? -1.806 10.961 4.719 1 73.38 81 LEU B C 1
ATOM 3056 O O . LEU B 1 81 ? -1.819 9.789 4.336 1 73.38 81 LEU B O 1
ATOM 3060 N N . ALA B 1 82 ? -2.146 11.406 5.926 1 78.19 82 ALA B N 1
ATOM 3061 C CA . ALA B 1 82 ? -2.492 10.391 6.918 1 78.19 82 ALA B CA 1
ATOM 3062 C C . ALA B 1 82 ? -3.91 9.875 6.699 1 78.19 82 ALA B C 1
ATOM 3064 O O . ALA B 1 82 ? -4.82 10.648 6.387 1 78.19 82 ALA B O 1
ATOM 3065 N N . GLY B 1 83 ? -4.086 8.508 6.633 1 78.75 83 GLY B N 1
ATOM 3066 C CA . GLY B 1 83 ? -5.383 7.859 6.531 1 78.75 83 GLY B CA 1
ATOM 3067 C C . GLY B 1 83 ? -5.488 6.598 7.371 1 78.75 83 GLY B C 1
ATOM 3068 O O . GLY B 1 83 ? -4.492 6.137 7.934 1 78.75 83 GLY B O 1
ATOM 3069 N N . PRO B 1 84 ? -6.703 6.188 7.504 1 75 84 PRO B N 1
ATOM 3070 C CA . PRO B 1 84 ? -6.922 5.008 8.344 1 75 84 PRO B CA 1
ATOM 3071 C C . PRO B 1 84 ? -6.125 3.793 7.879 1 75 84 PRO B C 1
ATOM 3073 O O . PRO B 1 84 ? -5.828 2.9 8.672 1 75 84 PRO B O 1
ATOM 3076 N N . SER B 1 85 ? -5.77 3.826 6.691 1 72.19 85 SER B N 1
ATOM 3077 C CA . SER B 1 85 ? -5.047 2.688 6.133 1 72.19 85 SER B CA 1
ATOM 3078 C C . SER B 1 85 ? -3.582 2.703 6.555 1 72.19 85 SER B C 1
ATOM 3080 O O . SER B 1 85 ? -2.924 1.662 6.566 1 72.19 85 SER B O 1
ATOM 3082 N N . ILE B 1 86 ? -3.125 3.82 6.941 1 66.25 86 ILE B N 1
ATOM 3083 C CA . ILE B 1 86 ? -1.697 3.984 7.195 1 66.25 86 ILE B CA 1
ATOM 3084 C C . ILE B 1 86 ? -1.354 3.439 8.578 1 66.25 86 ILE B C 1
ATOM 3086 O O . ILE B 1 86 ? -0.225 3.004 8.82 1 66.25 86 ILE B O 1
ATOM 3090 N N . LEU B 1 87 ? -2.293 3.375 9.516 1 75.38 87 LEU B N 1
ATOM 3091 C CA . LEU B 1 87 ? -2.008 2.941 10.875 1 75.38 87 LEU B CA 1
ATOM 3092 C C . LEU B 1 87 ? -2.002 1.42 10.977 1 75.38 87 LEU B C 1
ATOM 3094 O O . LEU B 1 87 ? -1.753 0.863 12.047 1 75.38 87 LEU B O 1
ATOM 3098 N N . GLY B 1 88 ? -2.221 0.788 9.891 1 80.25 88 GLY B N 1
ATOM 3099 C CA . GLY B 1 88 ? -2.117 -0.663 9.906 1 80.25 88 GLY B CA 1
ATOM 3100 C C . GLY B 1 88 ? -3.396 -1.35 10.344 1 80.25 88 GLY B C 1
ATOM 3101 O O . GLY B 1 88 ? -3.451 -2.578 10.422 1 80.25 88 GLY B O 1
ATOM 3102 N N . ILE B 1 89 ? -4.398 -0.608 10.68 1 85.88 89 ILE B N 1
ATOM 3103 C CA . ILE B 1 89 ? -5.648 -1.201 11.141 1 85.88 89 ILE B CA 1
ATOM 3104 C C . ILE B 1 89 ? -6.258 -2.055 10.031 1 85.88 89 ILE B C 1
ATOM 3106 O O . ILE B 1 89 ? -6.695 -3.182 10.273 1 85.88 89 ILE B O 1
ATOM 3110 N N . ASN B 1 90 ? -6.227 -1.568 8.82 1 90 90 ASN B N 1
ATOM 3111 C CA . ASN B 1 90 ? -6.703 -2.342 7.68 1 90 90 ASN B CA 1
ATOM 3112 C C . ASN B 1 90 ? -5.871 -3.602 7.469 1 90 90 ASN B C 1
ATOM 3114 O O . ASN B 1 90 ? -6.398 -4.645 7.086 1 90 90 ASN B O 1
ATOM 3118 N N . SER B 1 91 ? -4.582 -3.441 7.738 1 91.12 91 SER B N 1
ATOM 3119 C CA . SER B 1 91 ? -3.707 -4.605 7.621 1 91.12 91 SER B CA 1
ATOM 3120 C C . SER B 1 91 ? -4.074 -5.676 8.641 1 91.12 91 SER B C 1
ATOM 3122 O O . SER B 1 91 ? -3.986 -6.871 8.359 1 91.12 91 SER B O 1
ATOM 3124 N N . GLY B 1 92 ? -4.414 -5.18 9.828 1 93.25 92 GLY B N 1
ATOM 3125 C CA . GLY B 1 92 ? -4.883 -6.121 10.836 1 93.25 92 GLY B CA 1
ATOM 3126 C C . GLY B 1 92 ? -6.133 -6.871 10.414 1 93.25 92 GLY B C 1
ATOM 3127 O O . GLY B 1 92 ? -6.227 -8.086 10.609 1 93.25 92 GLY B O 1
ATOM 3128 N N . ALA B 1 93 ? -7.039 -6.145 9.883 1 94.06 93 ALA B N 1
ATOM 3129 C CA . ALA B 1 93 ? -8.25 -6.77 9.367 1 94.06 93 ALA B CA 1
ATOM 3130 C C . ALA B 1 93 ? -7.926 -7.789 8.281 1 94.06 93 ALA B C 1
ATOM 3132 O O . ALA B 1 93 ? -8.445 -8.906 8.297 1 94.06 93 ALA B O 1
ATOM 3133 N N . SER B 1 94 ? -7.09 -7.418 7.395 1 94.38 94 SER B N 1
ATOM 3134 C CA . SER B 1 94 ? -6.688 -8.297 6.297 1 94.38 94 SER B CA 1
ATOM 3135 C C . SER B 1 94 ? -6.023 -9.562 6.812 1 94.38 94 SER B C 1
ATOM 3137 O O . SER B 1 94 ? -6.227 -10.648 6.262 1 94.38 94 SER B O 1
ATOM 3139 N N . LEU B 1 95 ? -5.25 -9.359 7.812 1 95.06 95 LEU B N 1
ATOM 3140 C CA . LEU B 1 95 ? -4.598 -10.523 8.406 1 95.06 95 LEU B CA 1
ATOM 3141 C C . LEU B 1 95 ? -5.625 -11.477 9.008 1 95.06 95 LEU B C 1
ATOM 3143 O O . LEU B 1 95 ? -5.555 -12.688 8.797 1 95.06 95 LEU B O 1
ATOM 3147 N N . GLY B 1 96 ? -6.504 -10.914 9.789 1 94.56 96 GLY B N 1
ATOM 3148 C CA . GLY B 1 96 ? -7.566 -11.734 10.352 1 94.56 96 GLY B CA 1
ATOM 3149 C C . GLY B 1 96 ? -8.32 -12.523 9.297 1 94.56 96 GLY B C 1
ATOM 3150 O O . GLY B 1 96 ? -8.547 -13.727 9.461 1 94.56 96 GLY B O 1
ATOM 3151 N N . VAL B 1 97 ? -8.68 -11.891 8.227 1 93.12 97 VAL B N 1
ATOM 3152 C CA . VAL B 1 97 ? -9.43 -12.516 7.145 1 93.12 97 VAL B CA 1
ATOM 3153 C C . VAL B 1 97 ? -8.555 -13.555 6.441 1 93.12 97 VAL B C 1
ATOM 3155 O O . VAL B 1 97 ? -9.031 -14.633 6.078 1 93.12 97 VAL B O 1
ATOM 3158 N N . ALA B 1 98 ? -7.316 -13.234 6.25 1 94.31 98 ALA B N 1
ATOM 3159 C CA . ALA B 1 98 ? -6.387 -14.156 5.598 1 94.31 98 ALA B CA 1
ATOM 3160 C C . ALA B 1 98 ? -6.27 -15.461 6.387 1 94.31 98 ALA B C 1
ATOM 3162 O O . ALA B 1 98 ? -6.227 -16.547 5.805 1 94.31 98 ALA B O 1
ATOM 3163 N N . ILE B 1 99 ? -6.223 -15.359 7.676 1 92.88 99 ILE B N 1
ATOM 3164 C CA . ILE B 1 99 ? -6.102 -16.547 8.516 1 92.88 99 ILE B CA 1
ATOM 3165 C C . ILE B 1 99 ? -7.328 -17.438 8.344 1 92.88 99 ILE B C 1
ATOM 3167 O O . ILE B 1 99 ? -7.207 -18.656 8.203 1 92.88 99 ILE B O 1
ATOM 3171 N N . VAL B 1 100 ? -8.492 -16.844 8.242 1 89.38 100 VAL B N 1
ATOM 3172 C CA . VAL B 1 100 ? -9.734 -17.594 8.164 1 89.38 100 VAL B CA 1
ATOM 3173 C C . VAL B 1 100 ? -9.93 -18.125 6.742 1 89.38 100 VAL B C 1
ATOM 3175 O O . VAL B 1 100 ? -10.242 -19.297 6.543 1 89.38 100 VAL B O 1
ATOM 3178 N N . MET B 1 101 ? -9.711 -17.328 5.707 1 88.31 101 MET B N 1
ATOM 3179 C CA . MET B 1 101 ? -10.039 -17.688 4.328 1 88.31 101 MET B CA 1
ATOM 3180 C C . MET B 1 101 ? -8.93 -18.531 3.709 1 88.31 101 MET B C 1
ATOM 3182 O O . MET B 1 101 ? -9.203 -19.438 2.912 1 88.31 101 MET B O 1
ATOM 3186 N N . LEU B 1 102 ? -7.738 -18.25 4.098 1 88.44 102 LEU B N 1
ATOM 3187 C CA . LEU B 1 102 ? -6.617 -18.891 3.416 1 88.44 102 LEU B CA 1
ATOM 3188 C C . LEU B 1 102 ? -6.094 -20.078 4.223 1 88.44 102 LEU B C 1
ATOM 3190 O O . LEU B 1 102 ? -5.715 -21.094 3.652 1 88.44 102 LEU B O 1
ATOM 3194 N N . PHE B 1 103 ? -5.984 -19.906 5.477 1 82.25 103 PHE B N 1
ATOM 3195 C CA . PHE B 1 103 ? -5.406 -20.953 6.301 1 82.25 103 PHE B CA 1
ATOM 3196 C C . PHE B 1 103 ? -6.469 -21.969 6.707 1 82.25 103 PHE B C 1
ATOM 3198 O O . PHE B 1 103 ? -6.254 -23.188 6.609 1 82.25 103 PHE B O 1
ATOM 3205 N N . LEU B 1 104 ? -7.711 -21.469 7.121 1 77.31 104 LEU B N 1
ATOM 3206 C CA . LEU B 1 104 ? -8.727 -22.359 7.68 1 77.31 104 LEU B CA 1
ATOM 3207 C C . LEU B 1 104 ? -9.766 -22.719 6.629 1 77.31 104 LEU B C 1
ATOM 3209 O O . LEU B 1 104 ? -10.703 -23.484 6.91 1 77.31 104 LEU B O 1
ATOM 3213 N N . GLY B 1 105 ? -9.484 -22.328 5.383 1 71.94 105 GLY B N 1
ATOM 3214 C CA . GLY B 1 105 ? -10.383 -22.688 4.289 1 71.94 105 GLY B CA 1
ATOM 3215 C C . GLY B 1 105 ? -11.75 -22.062 4.414 1 71.94 105 GLY B C 1
ATOM 3216 O O . GLY B 1 105 ? -12.75 -22.641 3.967 1 71.94 105 GLY B O 1
ATOM 3217 N N . GLY B 1 106 ? -11.852 -20.953 5.035 1 66.56 106 GLY B N 1
ATOM 3218 C CA . GLY B 1 106 ? -13.086 -20.203 5.105 1 66.56 106 GLY B CA 1
ATOM 3219 C C . GLY B 1 106 ? -13.961 -20.594 6.281 1 66.56 106 GLY B C 1
ATOM 3220 O O . GLY B 1 106 ? -15 -19.969 6.523 1 66.56 106 GLY B O 1
ATOM 3221 N N . THR B 1 107 ? -13.68 -21.703 6.957 1 64.75 107 THR B N 1
ATOM 3222 C CA . THR B 1 107 ? -14.484 -22.156 8.086 1 64.75 107 THR B CA 1
ATOM 3223 C C . THR B 1 107 ? -13.672 -22.109 9.375 1 64.75 107 THR B C 1
ATOM 3225 O O . THR B 1 107 ? -12.461 -22.344 9.367 1 64.75 107 THR B O 1
ATOM 3228 N N . ILE B 1 108 ? -14.078 -21.328 10.312 1 56.34 108 ILE B N 1
ATOM 3229 C CA . ILE B 1 108 ? -13.438 -21.406 11.617 1 56.34 108 ILE B CA 1
ATOM 3230 C C . ILE B 1 108 ? -14.148 -22.453 12.477 1 56.34 108 ILE B C 1
ATOM 3232 O O . ILE B 1 108 ? -15.359 -22.391 12.656 1 56.34 108 ILE B O 1
ATOM 3236 N N . SER B 1 109 ? -13.555 -23.625 12.609 1 50.31 109 SER B N 1
ATOM 3237 C CA . SER B 1 109 ? -14.133 -24.625 13.508 1 50.31 109 SER B CA 1
ATOM 3238 C C . SER B 1 109 ? -13.516 -24.547 14.898 1 50.31 109 SER B C 1
ATOM 3240 O O . SER B 1 109 ? -12.312 -24.781 15.062 1 50.31 109 SER B O 1
ATOM 3242 N N . ALA B 1 110 ? -13.75 -23.656 15.617 1 41.66 110 ALA B N 1
ATOM 3243 C CA . ALA B 1 110 ? -13.219 -23.703 16.984 1 41.66 110 ALA B CA 1
ATOM 3244 C C . ALA B 1 110 ? -14.258 -24.281 17.953 1 41.66 110 ALA B C 1
ATOM 3246 O O . ALA B 1 110 ? -15.367 -23.766 18.062 1 41.66 110 ALA B O 1
ATOM 3247 N N . GLY B 1 111 ? -13.852 -25.297 18.875 1 41.72 111 GLY B N 1
ATOM 3248 C CA . GLY B 1 111 ? -14.508 -25.906 20.031 1 41.72 111 GLY B CA 1
ATOM 3249 C C . GLY B 1 111 ? -15.938 -26.328 19.734 1 41.72 111 GLY B C 1
ATOM 3250 O O . GLY B 1 111 ? -16.812 -26.172 20.594 1 41.72 111 GLY B O 1
ATOM 3251 N N . GLY B 1 112 ? -16.344 -26.641 18.703 1 43.28 112 GLY B N 1
ATOM 3252 C CA . GLY B 1 112 ? -17.656 -27.188 18.406 1 43.28 112 GLY B CA 1
ATOM 3253 C C . GLY B 1 112 ? -18.531 -26.266 17.578 1 43.28 112 GLY B C 1
ATOM 3254 O O . GLY B 1 112 ? -19.594 -26.656 17.109 1 43.28 112 GLY B O 1
ATOM 3255 N N . TYR B 1 113 ? -18.406 -24.969 17.766 1 43.41 113 TYR B N 1
ATOM 3256 C CA . TYR B 1 113 ? -19.297 -24.078 17.047 1 43.41 113 TYR B CA 1
ATOM 3257 C C . TYR B 1 113 ? -18.703 -23.672 15.703 1 43.41 113 TYR B C 1
ATOM 3259 O O . TYR B 1 113 ? -17.531 -23.281 15.625 1 43.41 113 TYR B O 1
ATOM 3267 N N . SER B 1 114 ? -19.031 -24.281 14.68 1 49.22 114 SER B N 1
ATOM 3268 C CA . SER B 1 114 ? -18.672 -23.953 13.305 1 49.22 114 SER B CA 1
ATOM 3269 C C . SER B 1 114 ? -19.312 -22.656 12.852 1 49.22 114 SER B C 1
ATOM 3271 O O . SER B 1 114 ? -20.547 -22.531 12.852 1 49.22 114 SER B O 1
ATOM 3273 N N . VAL B 1 115 ? -18.875 -21.516 13.312 1 52.28 115 VAL B N 1
ATOM 3274 C CA . VAL B 1 115 ? -19.406 -20.281 12.75 1 52.28 115 VAL B CA 1
ATOM 3275 C C . VAL B 1 115 ? -19.016 -20.172 11.281 1 52.28 115 VAL B C 1
ATOM 3277 O O . VAL B 1 115 ? -17.828 -20.172 10.945 1 52.28 115 VAL B O 1
ATOM 3280 N N . GLY B 1 116 ? -19.766 -20.5 10.445 1 58.25 116 GLY B N 1
ATOM 3281 C CA . GLY B 1 116 ? -19.562 -20.641 9.008 1 58.25 116 GLY B CA 1
ATOM 3282 C C . GLY B 1 116 ? -19.562 -19.312 8.273 1 58.25 116 GLY B C 1
ATOM 3283 O O . GLY B 1 116 ? -20.062 -18.312 8.781 1 58.25 116 GLY B O 1
ATOM 3284 N N . GLY B 1 117 ? -18.844 -19.031 7.156 1 74.19 117 GLY B N 1
ATOM 3285 C CA . GLY B 1 117 ? -18.734 -18.312 5.902 1 74.19 117 GLY B CA 1
ATOM 3286 C C . GLY B 1 117 ? -18.484 -16.828 6.094 1 74.19 117 GLY B C 1
ATOM 3287 O O . GLY B 1 117 ? -17.391 -16.422 6.465 1 74.19 117 GLY B O 1
ATOM 3288 N N . TYR B 1 118 ? -19.562 -16.062 6.156 1 78.12 118 TYR B N 1
ATOM 3289 C CA . TYR B 1 118 ? -19.516 -14.609 6.117 1 78.12 118 TYR B CA 1
ATOM 3290 C C . TYR B 1 118 ? -19.266 -14.031 7.508 1 78.12 118 TYR B C 1
ATOM 3292 O O . TYR B 1 118 ? -18.453 -13.117 7.672 1 78.12 118 TYR B O 1
ATOM 3300 N N . VAL B 1 119 ? -19.781 -14.68 8.602 1 83 119 VAL B N 1
ATOM 3301 C CA . VAL B 1 119 ? -19.656 -14.195 9.977 1 83 119 VAL B CA 1
ATOM 3302 C C . VAL B 1 119 ? -18.234 -14.422 10.477 1 83 119 VAL B C 1
ATOM 3304 O O . VAL B 1 119 ? -17.672 -13.586 11.195 1 83 119 VAL B O 1
ATOM 3307 N N . ALA B 1 120 ? -17.719 -15.531 10.078 1 85.75 120 ALA B N 1
ATOM 3308 C CA . ALA B 1 120 ? -16.344 -15.828 10.469 1 85.75 120 ALA B CA 1
ATOM 3309 C C . ALA B 1 120 ? -15.375 -14.797 9.898 1 85.75 120 ALA B C 1
ATOM 3311 O O . ALA B 1 120 ? -14.469 -14.336 10.602 1 85.75 120 ALA B O 1
ATOM 3312 N N . VAL B 1 121 ? -15.625 -14.508 8.719 1 88.5 121 VAL B N 1
ATOM 3313 C CA . VAL B 1 121 ? -14.766 -13.539 8.047 1 88.5 121 VAL B CA 1
ATOM 3314 C C . VAL B 1 121 ? -14.914 -12.172 8.695 1 88.5 121 VAL B C 1
ATOM 3316 O O . VAL B 1 121 ? -13.922 -11.492 8.969 1 88.5 121 VAL B O 1
ATOM 3319 N N . MET B 1 122 ? -16.125 -11.789 9.039 1 91.12 122 MET B N 1
ATOM 3320 C CA . MET B 1 122 ? -16.391 -10.5 9.672 1 91.12 122 MET B CA 1
ATOM 3321 C C . MET B 1 122 ? -15.766 -10.438 11.062 1 91.12 122 MET B C 1
ATOM 3323 O O . MET B 1 122 ? -15.117 -9.445 11.406 1 91.12 122 MET B O 1
ATOM 3327 N N . ALA B 1 123 ? -15.898 -11.43 11.758 1 91.25 123 ALA B N 1
ATOM 3328 C CA . ALA B 1 123 ? -15.336 -11.484 13.109 1 91.25 123 ALA B CA 1
ATOM 3329 C C . ALA B 1 123 ? -13.812 -11.469 13.07 1 91.25 123 ALA B C 1
ATOM 3331 O O . ALA B 1 123 ? -13.172 -10.812 13.898 1 91.25 123 ALA B O 1
ATOM 3332 N N . ALA B 1 124 ? -13.312 -12.156 12.141 1 93.12 124 ALA B N 1
ATOM 3333 C CA . ALA B 1 124 ? -11.859 -12.195 12 1 93.12 124 ALA B CA 1
ATOM 3334 C C . ALA B 1 124 ? -11.305 -10.828 11.625 1 93.12 124 ALA B C 1
ATOM 3336 O O . ALA B 1 124 ? -10.281 -10.398 12.164 1 93.12 124 ALA B O 1
ATOM 3337 N N . ALA B 1 125 ? -11.969 -10.242 10.672 1 93.56 125 ALA B N 1
ATOM 3338 C CA . ALA B 1 125 ? -11.547 -8.898 10.266 1 93.56 125 ALA B CA 1
ATOM 3339 C C . ALA B 1 125 ? -11.602 -7.93 11.438 1 93.56 125 ALA B C 1
ATOM 3341 O O . ALA B 1 125 ? -10.664 -7.156 11.656 1 93.56 125 ALA B O 1
ATOM 3342 N N . PHE B 1 126 ? -12.656 -7.988 12.18 1 93.88 126 PHE B N 1
ATOM 3343 C CA . PHE B 1 126 ? -12.836 -7.109 13.336 1 93.88 126 PHE B CA 1
ATOM 3344 C C . PHE B 1 126 ? -11.781 -7.398 14.398 1 93.88 126 PHE B C 1
ATOM 3346 O O . PHE B 1 126 ? -11.133 -6.48 14.898 1 93.88 126 PHE B O 1
ATOM 3353 N N . ALA B 1 127 ? -11.617 -8.648 14.664 1 94.38 127 ALA B N 1
ATOM 3354 C CA . ALA B 1 127 ? -10.648 -9.055 15.68 1 94.38 127 ALA B CA 1
ATOM 3355 C C . ALA B 1 127 ? -9.227 -8.656 15.281 1 94.38 127 ALA B C 1
ATOM 3357 O O . ALA B 1 127 ? -8.461 -8.141 16.094 1 94.38 127 ALA B O 1
ATOM 3358 N N . GLY B 1 128 ? -8.906 -8.922 14.086 1 94.5 128 GLY B N 1
ATOM 3359 C CA . GLY B 1 128 ? -7.598 -8.531 13.594 1 94.5 128 GLY B CA 1
ATOM 3360 C C . GLY B 1 128 ? -7.348 -7.035 13.688 1 94.5 128 GLY B C 1
ATOM 3361 O O . GLY B 1 128 ? -6.281 -6.602 14.117 1 94.5 128 GLY B O 1
ATOM 3362 N N . SER B 1 129 ? -8.328 -6.281 13.289 1 93.5 129 SER B N 1
ATOM 3363 C CA . SER B 1 129 ? -8.219 -4.828 13.375 1 93.5 129 SER B CA 1
ATOM 3364 C C . SER B 1 129 ? -8.07 -4.367 14.82 1 93.5 129 SER B C 1
ATOM 3366 O O . SER B 1 129 ? -7.25 -3.492 15.117 1 93.5 129 SER B O 1
ATOM 3368 N N . MET B 1 130 ? -8.82 -4.973 15.641 1 92 130 MET B N 1
ATOM 3369 C CA . MET B 1 130 ? -8.781 -4.594 17.047 1 92 130 MET B CA 1
ATOM 3370 C C . MET B 1 130 ? -7.438 -4.961 17.672 1 92 130 MET B C 1
ATOM 3372 O O . MET B 1 130 ? -6.941 -4.258 18.562 1 92 130 MET B O 1
ATOM 3376 N N . LEU B 1 131 ? -6.934 -5.992 17.234 1 93.75 131 LEU B N 1
ATOM 3377 C CA . LEU B 1 131 ? -5.629 -6.406 17.734 1 93.75 131 LEU B CA 1
ATOM 3378 C C . LEU B 1 131 ? -4.559 -5.375 17.375 1 93.75 131 LEU B C 1
ATOM 3380 O O . LEU B 1 131 ? -3.771 -4.977 18.234 1 93.75 131 LEU B O 1
ATOM 3384 N N . ILE B 1 132 ? -4.535 -4.941 16.172 1 91.56 132 ILE B N 1
ATOM 3385 C CA . ILE B 1 132 ? -3.547 -3.959 15.734 1 91.56 132 ILE B CA 1
ATOM 3386 C C . ILE B 1 132 ? -3.807 -2.623 16.422 1 91.56 132 ILE B C 1
ATOM 3388 O O . ILE B 1 132 ? -2.869 -1.943 16.844 1 91.56 132 ILE B O 1
ATOM 3392 N N . MET B 1 133 ? -5.09 -2.289 16.578 1 89.88 133 MET B N 1
ATOM 3393 C CA . MET B 1 133 ? -5.434 -1.081 17.312 1 89.88 133 MET B CA 1
ATOM 3394 C C . MET B 1 133 ? -4.922 -1.161 18.75 1 89.88 133 MET B C 1
ATOM 3396 O O . MET B 1 133 ? -4.375 -0.19 19.281 1 89.88 133 MET B O 1
ATOM 3400 N N . GLY B 1 134 ? -5.156 -2.287 19.344 1 91.19 134 GLY B N 1
ATOM 3401 C CA . GLY B 1 134 ? -4.66 -2.496 20.703 1 91.19 134 GLY B CA 1
ATOM 3402 C C . GLY B 1 134 ? -3.152 -2.375 20.797 1 91.19 134 GLY B C 1
ATOM 3403 O O . GLY B 1 134 ? -2.639 -1.762 21.734 1 91.19 134 GLY B O 1
ATOM 3404 N N . LEU B 1 135 ? -2.463 -2.92 19.875 1 90.44 135 LEU B N 1
ATOM 3405 C CA . LEU B 1 135 ? -1.007 -2.82 19.828 1 90.44 135 LEU B CA 1
ATOM 3406 C C . LEU B 1 135 ? -0.566 -1.366 19.703 1 90.44 135 LEU B C 1
ATOM 3408 O O . LEU B 1 135 ? 0.372 -0.933 20.375 1 90.44 135 LEU B O 1
ATOM 3412 N N . LEU B 1 136 ? -1.225 -0.642 18.859 1 87.5 136 LEU B N 1
ATOM 3413 C CA . LEU B 1 136 ? -0.883 0.763 18.672 1 87.5 136 LEU B CA 1
ATOM 3414 C C . LEU B 1 136 ? -1.146 1.573 19.938 1 87.5 136 LEU B C 1
ATOM 3416 O O . LEU B 1 136 ? -0.384 2.484 20.266 1 87.5 136 LEU B O 1
ATOM 3420 N N . LEU B 1 137 ? -2.23 1.219 20.609 1 87.69 137 LEU B N 1
ATOM 3421 C CA . LEU B 1 137 ? -2.529 1.896 21.859 1 87.69 137 LEU B CA 1
ATOM 3422 C C . LEU B 1 137 ? -1.449 1.615 22.906 1 87.69 137 LEU B C 1
ATOM 3424 O O . LEU B 1 137 ? -1.056 2.51 23.656 1 87.69 137 LEU B O 1
ATOM 3428 N N . LEU B 1 138 ? -1.062 0.387 22.891 1 88.19 138 LEU B N 1
ATOM 3429 C CA . LEU B 1 138 ? 0.006 0.014 23.812 1 88.19 138 LEU B CA 1
ATOM 3430 C C . LEU B 1 138 ? 1.283 0.788 23.5 1 88.19 138 LEU B C 1
ATOM 3432 O O . LEU B 1 138 ? 1.939 1.3 24.422 1 88.19 138 LEU B O 1
ATOM 3436 N N . PHE B 1 139 ? 1.624 0.879 22.25 1 85.44 139 PHE B N 1
ATOM 3437 C CA . PHE B 1 139 ? 2.834 1.586 21.844 1 85.44 139 PHE B CA 1
ATOM 3438 C C . PHE B 1 139 ? 2.678 3.088 22.047 1 85.44 139 PHE B C 1
ATOM 3440 O O . PHE B 1 139 ? 3.662 3.791 22.297 1 85.44 139 PHE B O 1
ATOM 3447 N N . SER B 1 140 ? 1.472 3.578 21.859 1 83.56 140 SER B N 1
ATOM 3448 C CA . SER B 1 140 ? 1.206 5.004 22.016 1 83.56 140 SER B CA 1
ATOM 3449 C C . SER B 1 140 ? 1.557 5.477 23.422 1 83.56 140 SER B C 1
ATOM 3451 O O . SER B 1 140 ? 1.927 6.637 23.625 1 83.56 140 SER B O 1
ATOM 3453 N N . SER B 1 141 ? 1.414 4.594 24.391 1 81.81 141 SER B N 1
ATOM 3454 C CA . SER B 1 141 ? 1.731 4.941 25.781 1 81.81 141 SER B CA 1
ATOM 3455 C C . SER B 1 141 ? 3.238 5.035 25.984 1 81.81 141 SER B C 1
ATOM 3457 O O . SER B 1 141 ? 3.699 5.75 26.891 1 81.81 141 SER B O 1
ATOM 3459 N N . TRP B 1 142 ? 3.844 4.363 25.156 1 81 142 TRP B N 1
ATOM 3460 C CA . TRP B 1 142 ? 5.293 4.316 25.328 1 81 142 TRP B CA 1
ATOM 3461 C C . TRP B 1 142 ? 5.98 5.332 24.422 1 81 142 TRP B C 1
ATOM 3463 O O . TRP B 1 142 ? 7.07 5.816 24.734 1 81 142 TRP B O 1
ATOM 3473 N N . LEU B 1 143 ? 5.359 5.633 23.344 1 78.31 143 LEU B N 1
ATOM 3474 C CA . LEU B 1 143 ? 5.973 6.504 22.344 1 78.31 143 LEU B CA 1
ATOM 3475 C C . LEU B 1 143 ? 5.523 7.949 22.547 1 78.31 143 LEU B C 1
ATOM 3477 O O . LEU B 1 143 ? 4.34 8.211 22.75 1 78.31 143 LEU B O 1
ATOM 3481 N N . LYS B 1 144 ? 6.461 8.852 22.625 1 71.94 144 LYS B N 1
ATOM 3482 C CA . LYS B 1 144 ? 6.137 10.258 22.875 1 71.94 144 LYS B CA 1
ATOM 3483 C C . LYS B 1 144 ? 5.922 11.008 21.562 1 71.94 144 LYS B C 1
ATOM 3485 O O . LYS B 1 144 ? 5.277 12.062 21.547 1 71.94 144 LYS B O 1
ATOM 3490 N N . ASN B 1 145 ? 6.434 10.516 20.5 1 76.88 145 ASN B N 1
ATOM 3491 C CA . ASN B 1 145 ? 6.402 11.227 19.234 1 76.88 145 ASN B CA 1
ATOM 3492 C C . ASN B 1 145 ? 5.371 10.625 18.281 1 76.88 145 ASN B C 1
ATOM 3494 O O . ASN B 1 145 ? 5.367 9.414 18.047 1 76.88 145 ASN B O 1
ATOM 3498 N N . ASP B 1 146 ? 4.461 11.438 17.75 1 77.44 146 ASP B N 1
ATOM 3499 C CA . ASP B 1 146 ? 3.404 11.031 16.828 1 77.44 146 ASP B CA 1
ATOM 3500 C C . ASP B 1 146 ? 3.984 10.375 15.578 1 77.44 146 ASP B C 1
ATOM 3502 O O . ASP B 1 146 ? 3.41 9.422 15.039 1 77.44 146 ASP B O 1
ATOM 3506 N N . LEU B 1 147 ? 5.113 10.875 15.242 1 74.31 147 LEU B N 1
ATOM 3507 C CA . LEU B 1 147 ? 5.75 10.328 14.047 1 74.31 147 LEU B CA 1
ATOM 3508 C C . LEU B 1 147 ? 6.18 8.883 14.273 1 74.31 147 LEU B C 1
ATOM 3510 O O . LEU B 1 147 ? 6.062 8.047 13.375 1 74.31 147 LEU B O 1
ATOM 3514 N N . MET B 1 148 ? 6.598 8.625 15.422 1 81.06 148 MET B N 1
ATOM 3515 C CA . MET B 1 148 ? 7.023 7.266 15.75 1 81.06 148 MET B CA 1
ATOM 3516 C C . MET B 1 148 ? 5.84 6.309 15.75 1 81.06 148 MET B C 1
ATOM 3518 O O . MET B 1 148 ? 5.973 5.145 15.367 1 81.06 148 MET B O 1
ATOM 3522 N N . LEU B 1 149 ? 4.805 6.828 16.203 1 82 149 LEU B N 1
ATOM 3523 C CA . LEU B 1 149 ? 3.604 6 16.203 1 82 149 LEU B CA 1
ATOM 3524 C C . LEU B 1 149 ? 3.17 5.68 14.781 1 82 149 LEU B C 1
ATOM 3526 O O . LEU B 1 149 ? 2.777 4.547 14.484 1 82 149 LEU B O 1
ATOM 3530 N N . LEU B 1 150 ? 3.273 6.676 13.938 1 80.25 150 LEU B N 1
ATOM 3531 C CA . LEU B 1 150 ? 2.938 6.473 12.539 1 80.25 150 LEU B CA 1
ATOM 3532 C C . LEU B 1 150 ? 3.85 5.43 11.906 1 80.25 150 LEU B C 1
ATOM 3534 O O . LEU B 1 150 ? 3.379 4.527 11.203 1 80.25 150 LEU B O 1
ATOM 3538 N N . ILE B 1 151 ? 5.105 5.52 12.156 1 79.75 151 ILE B N 1
ATOM 3539 C CA . ILE B 1 151 ? 6.094 4.594 11.609 1 79.75 151 ILE B CA 1
ATOM 3540 C C . ILE B 1 151 ? 5.828 3.186 12.133 1 79.75 151 ILE B C 1
ATOM 3542 O O . ILE B 1 151 ? 5.91 2.211 11.375 1 79.75 151 ILE B O 1
ATOM 3546 N N . THR B 1 152 ? 5.523 3.131 13.375 1 84.06 152 THR B N 1
ATOM 3547 C CA . THR B 1 152 ? 5.199 1.834 13.961 1 84.06 152 THR B CA 1
ATOM 3548 C C . THR B 1 152 ? 4.008 1.2 13.25 1 84.06 152 THR B C 1
ATOM 3550 O O . THR B 1 152 ? 4.02 0.002 12.953 1 84.06 152 THR B O 1
ATOM 3553 N N . GLY B 1 153 ? 3.008 1.981 13.031 1 84.38 153 GLY B N 1
ATOM 3554 C CA . GLY B 1 153 ? 1.854 1.489 12.297 1 84.38 153 GLY B CA 1
ATOM 3555 C C . GLY B 1 153 ? 2.205 0.96 10.914 1 84.38 153 GLY B C 1
ATOM 3556 O O . GLY B 1 153 ? 1.763 -0.124 10.531 1 84.38 153 GLY B O 1
ATOM 3557 N N . ILE B 1 154 ? 3.01 1.674 10.211 1 82.62 154 ILE B N 1
ATOM 3558 C CA . ILE B 1 154 ? 3.436 1.283 8.875 1 82.62 154 ILE B CA 1
ATOM 3559 C C . ILE B 1 154 ? 4.219 -0.025 8.945 1 82.62 154 ILE B C 1
ATOM 3561 O O . ILE B 1 154 ? 4.008 -0.927 8.133 1 82.62 154 ILE B O 1
ATOM 3565 N N . MET B 1 155 ? 5.129 -0.165 9.891 1 85.56 155 MET B N 1
ATOM 3566 C CA . MET B 1 155 ? 5.949 -1.363 10.039 1 85.56 155 MET B CA 1
ATOM 3567 C C . MET B 1 155 ? 5.082 -2.578 10.352 1 85.56 155 MET B C 1
ATOM 3569 O O . MET B 1 155 ? 5.312 -3.664 9.82 1 85.56 155 MET B O 1
ATOM 3573 N N . VAL B 1 156 ? 4.152 -2.312 11.234 1 86.75 156 VAL B N 1
ATOM 3574 C CA . VAL B 1 156 ? 3.232 -3.396 11.562 1 86.75 156 VAL B CA 1
ATOM 3575 C C . VAL B 1 156 ? 2.465 -3.818 10.312 1 86.75 156 VAL B C 1
ATOM 3577 O O . VAL B 1 156 ? 2.23 -5.008 10.094 1 86.75 156 VAL B O 1
ATOM 3580 N N . GLY B 1 157 ? 2.062 -2.869 9.555 1 88.69 157 GLY B N 1
ATOM 3581 C CA . GLY B 1 157 ? 1.406 -3.156 8.289 1 88.69 157 GLY B CA 1
ATOM 3582 C C . GLY B 1 157 ? 2.242 -4.023 7.363 1 88.69 157 GLY B C 1
ATOM 3583 O O . GLY B 1 157 ? 1.737 -4.984 6.781 1 88.69 157 GLY B O 1
ATOM 3584 N N . TYR B 1 158 ? 3.494 -3.764 7.281 1 85.19 158 TYR B N 1
ATOM 3585 C CA . TYR B 1 158 ? 4.395 -4.535 6.434 1 85.19 158 TYR B CA 1
ATOM 3586 C C . TYR B 1 158 ? 4.562 -5.953 6.961 1 85.19 158 TYR B C 1
ATOM 3588 O O . TYR B 1 158 ? 4.617 -6.91 6.188 1 85.19 158 TYR B O 1
ATOM 3596 N N . MET B 1 159 ? 4.672 -6.062 8.242 1 89.62 159 MET B N 1
ATOM 3597 C CA . MET B 1 159 ? 4.816 -7.383 8.844 1 89.62 159 MET B CA 1
ATOM 3598 C C . MET B 1 159 ? 3.584 -8.242 8.578 1 89.62 159 MET B C 1
ATOM 3600 O O . MET B 1 159 ? 3.707 -9.422 8.234 1 89.62 159 MET B O 1
ATOM 3604 N N . THR B 1 160 ? 2.482 -7.633 8.789 1 91.5 160 THR B N 1
ATOM 3605 C CA . THR B 1 160 ? 1.245 -8.352 8.516 1 91.5 160 THR B CA 1
ATOM 3606 C C . THR B 1 160 ? 1.165 -8.742 7.043 1 91.5 160 THR B C 1
ATOM 3608 O O . THR B 1 160 ? 0.697 -9.836 6.711 1 91.5 160 THR B O 1
ATOM 3611 N N . SER B 1 161 ? 1.6 -7.875 6.18 1 90.25 161 SER B N 1
ATOM 3612 C CA . SER B 1 161 ? 1.58 -8.156 4.75 1 90.25 161 SER B CA 1
ATOM 3613 C C . SER B 1 161 ? 2.475 -9.344 4.406 1 90.25 161 SER B C 1
ATOM 3615 O O . SER B 1 161 ? 2.174 -10.109 3.49 1 90.25 161 SER B O 1
ATOM 3617 N N . SER B 1 162 ? 3.568 -9.453 5.145 1 93 162 SER B N 1
ATOM 3618 C CA . SER B 1 162 ? 4.469 -10.586 4.961 1 93 162 SER B CA 1
ATOM 3619 C C . SER B 1 162 ? 3.779 -11.898 5.312 1 93 162 SER B C 1
ATOM 3621 O O . SER B 1 162 ? 3.875 -12.875 4.566 1 93 162 SER B O 1
ATOM 3623 N N . VAL B 1 163 ? 3.066 -11.906 6.383 1 93.38 163 VAL B N 1
ATOM 3624 C CA . VAL B 1 163 ? 2.348 -13.102 6.816 1 93.38 163 VAL B CA 1
ATOM 3625 C C . VAL B 1 163 ? 1.247 -13.438 5.809 1 93.38 163 VAL B C 1
ATOM 3627 O O . VAL B 1 163 ? 1.053 -14.602 5.457 1 93.38 163 VAL B O 1
ATOM 3630 N N . ILE B 1 164 ? 0.592 -12.391 5.363 1 93.88 164 ILE B N 1
ATOM 3631 C CA . ILE B 1 164 ? -0.473 -12.578 4.383 1 93.88 164 ILE B CA 1
ATOM 3632 C C . ILE B 1 164 ? 0.105 -13.156 3.096 1 93.88 164 ILE B C 1
ATOM 3634 O O . ILE B 1 164 ? -0.507 -14.031 2.473 1 93.88 164 ILE B O 1
ATOM 3638 N N . SER B 1 165 ? 1.274 -12.703 2.752 1 92.75 165 SER B N 1
ATOM 3639 C CA . SER B 1 165 ? 1.949 -13.242 1.572 1 92.75 165 SER B CA 1
ATOM 3640 C C . SER B 1 165 ? 2.221 -14.734 1.719 1 92.75 165 SER B C 1
ATOM 3642 O O . SER B 1 165 ? 1.994 -15.508 0.784 1 92.75 165 SER B O 1
ATOM 3644 N N . LEU B 1 166 ? 2.66 -15.148 2.84 1 91.88 166 LEU B N 1
ATOM 3645 C CA . LEU B 1 166 ? 2.932 -16.547 3.115 1 91.88 166 LEU B CA 1
ATOM 3646 C C . LEU B 1 166 ? 1.648 -17.375 3.07 1 91.88 166 LEU B C 1
ATOM 3648 O O . LEU B 1 166 ? 1.622 -18.469 2.49 1 91.88 166 LEU B O 1
ATOM 3652 N N . LEU B 1 167 ? 0.594 -16.844 3.639 1 92.88 167 LEU B N 1
ATOM 3653 C CA . LEU B 1 167 ? -0.687 -17.531 3.645 1 92.88 167 LEU B CA 1
ATOM 3654 C C . LEU B 1 167 ? -1.235 -17.672 2.229 1 92.88 167 LEU B C 1
ATOM 3656 O O . LEU B 1 167 ? -1.766 -18.734 1.866 1 92.88 167 LEU B O 1
ATOM 3660 N N . ASN B 1 168 ? -1.132 -16.625 1.443 1 92.44 168 ASN B N 1
ATOM 3661 C CA . ASN B 1 168 ? -1.551 -16.688 0.047 1 92.44 168 ASN B CA 1
ATOM 3662 C C . ASN B 1 168 ? -0.785 -17.766 -0.722 1 92.44 168 ASN B C 1
ATOM 3664 O O . ASN B 1 168 ? -1.369 -18.5 -1.521 1 92.44 168 ASN B O 1
ATOM 3668 N N . TYR B 1 169 ? 0.513 -17.828 -0.421 1 89.88 169 TYR B N 1
ATOM 3669 C CA . TYR B 1 169 ? 1.39 -18.766 -1.118 1 89.88 169 TYR B CA 1
ATOM 3670 C C . TYR B 1 169 ? 0.979 -20.203 -0.845 1 89.88 169 TYR B C 1
ATOM 3672 O O . TYR B 1 169 ? 1.081 -21.062 -1.724 1 89.88 169 TYR B O 1
ATOM 3680 N N . MET B 1 170 ? 0.411 -20.484 0.293 1 90.25 170 MET B N 1
ATOM 3681 C CA . MET B 1 170 ? 0.079 -21.828 0.724 1 90.25 170 MET B CA 1
ATOM 3682 C C . MET B 1 170 ? -1.387 -22.141 0.443 1 90.25 170 MET B C 1
ATOM 3684 O O . MET B 1 170 ? -1.847 -23.266 0.701 1 90.25 170 MET B O 1
ATOM 3688 N N . SER B 1 171 ? -2.109 -21.219 -0.1 1 90.5 171 SER B N 1
ATOM 3689 C CA . SER B 1 171 ? -3.553 -21.391 -0.232 1 90.5 171 SER B CA 1
ATOM 3690 C C . SER B 1 171 ? -3.936 -21.797 -1.648 1 90.5 171 SER B C 1
ATOM 3692 O O . SER B 1 171 ? -3.131 -21.688 -2.574 1 90.5 171 SER B O 1
ATOM 3694 N N . SER B 1 172 ? -5.105 -22.312 -1.78 1 90 172 SER B N 1
ATOM 3695 C CA . SER B 1 172 ? -5.656 -22.688 -3.08 1 90 172 SER B CA 1
ATOM 3696 C C . SER B 1 172 ? -6.051 -21.453 -3.889 1 90 172 SER B C 1
ATOM 3698 O O . SER B 1 172 ? -6.172 -20.359 -3.34 1 90 172 SER B O 1
ATOM 3700 N N . ALA B 1 173 ? -6.273 -21.688 -5.152 1 90.44 173 ALA B N 1
ATOM 3701 C CA . ALA B 1 173 ? -6.676 -20.594 -6.035 1 90.44 173 ALA B CA 1
ATOM 3702 C C . ALA B 1 173 ? -8.008 -20 -5.59 1 90.44 173 ALA B C 1
ATOM 3704 O O . ALA B 1 173 ? -8.188 -18.781 -5.625 1 90.44 173 ALA B O 1
ATOM 3705 N N . ASP B 1 174 ? -8.906 -20.844 -5.152 1 89.81 174 ASP B N 1
ATOM 3706 C CA . ASP B 1 174 ? -10.211 -20.359 -4.723 1 89.81 174 ASP B CA 1
ATOM 3707 C C . ASP B 1 174 ? -10.094 -19.516 -3.447 1 89.81 174 ASP B C 1
ATOM 3709 O O . ASP B 1 174 ? -10.789 -18.516 -3.287 1 89.81 174 ASP B O 1
ATOM 3713 N N . GLY B 1 175 ? -9.25 -19.984 -2.578 1 89.94 175 GLY B N 1
ATOM 3714 C CA . GLY B 1 175 ? -9.016 -19.219 -1.363 1 89.94 175 GLY B CA 1
ATOM 3715 C C . GLY B 1 175 ? -8.445 -17.844 -1.628 1 89.94 175 GLY B C 1
ATOM 3716 O O . GLY B 1 175 ? -8.938 -16.844 -1.094 1 89.94 175 GLY B O 1
ATOM 3717 N N . VAL B 1 176 ? -7.496 -17.844 -2.5 1 91 176 VAL B N 1
ATOM 3718 C CA . VAL B 1 176 ? -6.855 -16.578 -2.848 1 91 176 VAL B CA 1
ATOM 3719 C C . VAL B 1 176 ? -7.859 -15.664 -3.549 1 91 176 VAL B C 1
ATOM 3721 O O . VAL B 1 176 ? -7.914 -14.461 -3.275 1 91 176 VAL B O 1
ATOM 3724 N N . HIS B 1 177 ? -8.602 -16.234 -4.398 1 91.31 177 HIS B N 1
ATOM 3725 C CA . HIS B 1 177 ? -9.609 -15.461 -5.113 1 91.31 177 HIS B CA 1
ATOM 3726 C C . HIS B 1 177 ? -10.609 -14.828 -4.148 1 91.31 177 HIS B C 1
ATOM 3728 O O . HIS B 1 177 ? -10.898 -13.633 -4.242 1 91.31 177 HIS B O 1
ATOM 3734 N N . SER B 1 178 ? -11.062 -15.641 -3.213 1 90.19 178 SER B N 1
ATOM 3735 C CA . SER B 1 178 ? -12.031 -15.141 -2.236 1 90.19 178 SER B CA 1
ATOM 3736 C C . SER B 1 178 ? -11.43 -14.031 -1.384 1 90.19 178 SER B C 1
ATOM 3738 O O . SER B 1 178 ? -12.102 -13.039 -1.078 1 90.19 178 SER B O 1
ATOM 3740 N N . TYR B 1 179 ? -10.242 -14.156 -1.049 1 91.5 179 TYR B N 1
ATOM 3741 C CA . TYR B 1 179 ? -9.562 -13.148 -0.243 1 91.5 179 TYR B CA 1
ATOM 3742 C C . TYR B 1 179 ? -9.414 -11.844 -1.009 1 91.5 179 TYR B C 1
ATOM 3744 O O . TYR B 1 179 ? -9.648 -10.766 -0.46 1 91.5 179 TYR B O 1
ATOM 3752 N N . VAL B 1 180 ? -9.031 -12.008 -2.236 1 91.62 180 VAL B N 1
ATOM 3753 C CA . VAL B 1 180 ? -8.844 -10.828 -3.072 1 91.62 180 VAL B CA 1
ATOM 3754 C C . VAL B 1 180 ? -10.188 -10.125 -3.291 1 91.62 180 VAL B C 1
ATOM 3756 O O . VAL B 1 180 ? -10.266 -8.898 -3.242 1 91.62 180 VAL B O 1
ATOM 3759 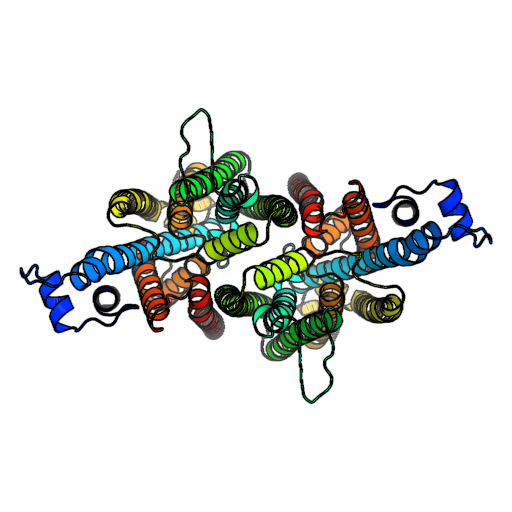N N . MET B 1 181 ? -11.227 -10.891 -3.504 1 90.94 181 MET B N 1
ATOM 3760 C CA . MET B 1 181 ? -12.555 -10.305 -3.693 1 90.94 181 MET B CA 1
ATOM 3761 C C . MET B 1 181 ? -13 -9.555 -2.445 1 90.94 181 MET B C 1
ATOM 3763 O O . MET B 1 181 ? -13.547 -8.453 -2.539 1 90.94 181 MET B O 1
ATOM 3767 N N . TRP B 1 182 ? -12.727 -10.109 -1.312 1 89.81 182 TRP B N 1
ATOM 3768 C CA . TRP B 1 182 ? -13.047 -9.43 -0.061 1 89.81 182 TRP B CA 1
ATOM 3769 C C . TRP B 1 182 ? -12.289 -8.109 0.05 1 89.81 182 TRP B C 1
ATOM 3771 O O . TRP B 1 182 ? -12.859 -7.098 0.479 1 89.81 182 TRP B O 1
ATOM 3781 N N . GLY B 1 183 ? -11.094 -8.109 -0.362 1 92.56 183 GLY B N 1
ATOM 3782 C CA . GLY B 1 183 ? -10.227 -6.945 -0.242 1 92.56 183 GLY B CA 1
ATOM 3783 C C . GLY B 1 183 ? -10.656 -5.789 -1.123 1 92.56 183 GLY B C 1
ATOM 3784 O O . GLY B 1 183 ? -10.203 -4.656 -0.933 1 92.56 183 GLY B O 1
ATOM 3785 N N . MET B 1 184 ? -11.508 -6.031 -2.01 1 93.38 184 MET B N 1
ATOM 3786 C CA . MET B 1 184 ? -11.945 -4.977 -2.92 1 93.38 184 MET B CA 1
ATOM 3787 C C . MET B 1 184 ? -13.102 -4.184 -2.318 1 93.38 184 MET B C 1
ATOM 3789 O O . MET B 1 184 ? -13.422 -3.088 -2.785 1 93.38 184 MET B O 1
ATOM 3793 N N . GLY B 1 185 ? -13.695 -4.695 -1.296 1 91.56 185 GLY B N 1
ATOM 3794 C CA . GLY B 1 185 ? -14.711 -3.982 -0.528 1 91.56 185 GLY B CA 1
ATOM 3795 C C . GLY B 1 185 ? -16.031 -3.834 -1.267 1 91.56 185 GLY B C 1
ATOM 3796 O O . GLY B 1 185 ? -16.062 -3.854 -2.498 1 91.56 185 GLY B O 1
ATOM 3797 N N . ASN B 1 186 ? -17.078 -3.744 -0.583 1 92 186 ASN B N 1
ATOM 3798 C CA . ASN B 1 186 ? -18.422 -3.502 -1.107 1 92 186 ASN B CA 1
ATOM 3799 C C . ASN B 1 186 ? -19.375 -3.01 -0.018 1 92 186 ASN B C 1
ATOM 3801 O O . ASN B 1 186 ? -19.062 -3.125 1.171 1 92 186 ASN B O 1
ATOM 3805 N N . PHE B 1 187 ? -20.453 -2.367 -0.423 1 94.25 187 PHE B N 1
ATOM 3806 C CA . PHE B 1 187 ? -21.438 -1.871 0.536 1 94.25 187 PHE B CA 1
ATOM 3807 C C . PHE B 1 187 ? -22.625 -2.805 0.616 1 94.25 187 PHE B C 1
ATOM 3809 O O . PHE B 1 187 ? -23.547 -2.582 1.409 1 94.25 187 PHE B O 1
ATOM 3816 N N . ASN B 1 188 ? -22.672 -3.828 -0.171 1 88.44 188 ASN B N 1
ATOM 3817 C CA . ASN B 1 188 ? -23.844 -4.691 -0.247 1 88.44 188 ASN B CA 1
ATOM 3818 C C . ASN B 1 188 ? -23.703 -5.898 0.677 1 88.44 188 ASN B C 1
ATOM 3820 O O . ASN B 1 188 ? -24.562 -6.781 0.681 1 88.44 188 ASN B O 1
ATOM 3824 N N . GLY B 1 189 ? -22.703 -5.91 1.472 1 84.75 189 GLY B N 1
ATOM 3825 C CA . GLY B 1 189 ? -22.453 -7.062 2.324 1 84.75 189 GLY B CA 1
ATOM 3826 C C . GLY B 1 189 ? -23.219 -7.012 3.633 1 84.75 189 GLY B C 1
ATOM 3827 O O . GLY B 1 189 ? -23.281 -8 4.363 1 84.75 189 GLY B O 1
ATOM 3828 N N . VAL B 1 190 ? -23.828 -5.879 3.947 1 88.62 190 VAL B N 1
ATOM 3829 C CA . VAL B 1 190 ? -24.531 -5.727 5.223 1 88.62 190 VAL B CA 1
ATOM 3830 C C . VAL B 1 190 ? -26.016 -6.027 5.039 1 88.62 190 VAL B C 1
ATOM 3832 O O . VAL B 1 190 ? -26.734 -5.277 4.367 1 88.62 190 VAL B O 1
ATOM 3835 N N . SER B 1 191 ? -26.438 -7.086 5.656 1 88.5 191 SER B N 1
ATOM 3836 C CA . SER B 1 191 ? -27.844 -7.461 5.59 1 88.5 191 SER B CA 1
ATOM 3837 C C . SER B 1 191 ? -28.688 -6.598 6.527 1 88.5 191 SER B C 1
ATOM 3839 O O . SER B 1 191 ? -28.141 -5.902 7.391 1 88.5 191 SER B O 1
ATOM 3841 N N . LEU B 1 192 ? -29.953 -6.672 6.301 1 90.31 192 LEU B N 1
ATOM 3842 C CA . LEU B 1 192 ? -30.891 -5.914 7.121 1 90.31 192 LEU B CA 1
ATOM 3843 C C . LEU B 1 192 ? -30.797 -6.34 8.586 1 90.31 192 LEU B C 1
ATOM 3845 O O . LEU B 1 192 ? -30.938 -5.508 9.484 1 90.31 192 LEU B O 1
ATOM 3849 N N . SER B 1 193 ? -30.531 -7.594 8.797 1 90.31 193 SER B N 1
ATOM 3850 C CA . SER B 1 193 ? -30.453 -8.125 10.156 1 90.31 193 SER B CA 1
ATOM 3851 C C . SER B 1 193 ? -29.203 -7.617 10.875 1 90.31 193 SER B C 1
ATOM 3853 O O . SER B 1 193 ? -29.219 -7.43 12.094 1 90.31 193 SER B O 1
ATOM 3855 N N . ARG B 1 194 ? -28.156 -7.344 10.141 1 91.81 194 ARG B N 1
ATOM 3856 C CA . ARG B 1 194 ? -26.875 -6.941 10.734 1 91.81 194 ARG B CA 1
ATOM 3857 C C . ARG B 1 194 ? -26.719 -5.426 10.727 1 91.81 194 ARG B C 1
ATOM 3859 O O . ARG B 1 194 ? -25.844 -4.879 11.391 1 91.81 194 ARG B O 1
ATOM 3866 N N . LEU B 1 195 ? -27.594 -4.746 10.055 1 95.38 195 LEU B N 1
ATOM 3867 C CA . LEU B 1 195 ? -27.5 -3.303 9.852 1 95.38 195 LEU B CA 1
ATOM 3868 C C . LEU B 1 195 ? -27.562 -2.561 11.18 1 95.38 195 LEU B C 1
ATOM 3870 O O . LEU B 1 195 ? -26.797 -1.622 11.414 1 95.38 195 LEU B O 1
ATOM 3874 N N . PRO B 1 196 ? -28.438 -2.975 12.094 1 95.94 196 PRO B N 1
ATOM 3875 C CA . PRO B 1 196 ? -28.516 -2.223 13.352 1 95.94 196 PRO B CA 1
ATOM 3876 C C . PRO B 1 196 ? -27.219 -2.275 14.148 1 95.94 196 PRO B C 1
ATOM 3878 O O . PRO B 1 196 ? -26.797 -1.267 14.719 1 95.94 196 PRO B O 1
ATOM 3881 N N . LEU B 1 197 ? -26.641 -3.398 14.195 1 94.69 197 LEU B N 1
ATOM 3882 C CA . LEU B 1 197 ? -25.375 -3.518 14.914 1 94.69 197 LEU B CA 1
ATOM 3883 C C . LEU B 1 197 ? -24.281 -2.697 14.234 1 94.69 197 LEU B C 1
ATOM 3885 O O . LEU B 1 197 ? -23.5 -2.006 14.906 1 94.69 197 LEU B O 1
ATOM 3889 N N . PHE B 1 198 ? -24.25 -2.816 12.953 1 96.44 198 PHE B N 1
ATOM 3890 C CA . PHE B 1 198 ? -23.297 -2.014 12.188 1 96.44 198 PHE B CA 1
ATOM 3891 C C . PHE B 1 198 ? -23.516 -0.528 12.453 1 96.44 198 PHE B C 1
ATOM 3893 O O . PHE B 1 198 ? -22.547 0.202 12.703 1 96.44 198 PHE B O 1
ATOM 3900 N N . ALA B 1 199 ? -24.703 -0.113 12.383 1 98 199 ALA B N 1
ATOM 3901 C CA . ALA B 1 199 ? -25.047 1.293 12.578 1 98 199 ALA B CA 1
ATOM 3902 C C . ALA B 1 199 ? -24.703 1.751 13.992 1 98 199 ALA B C 1
ATOM 3904 O O . ALA B 1 199 ? -24.141 2.836 14.18 1 98 199 ALA B O 1
ATOM 3905 N N . LEU B 1 200 ? -24.984 0.971 14.906 1 97.81 200 LEU B N 1
ATOM 3906 C CA . LEU B 1 200 ? -24.734 1.32 16.297 1 97.81 200 LEU B CA 1
ATOM 3907 C C . LEU B 1 200 ? -23.234 1.512 16.562 1 97.81 200 LEU B C 1
ATOM 3909 O O . LEU B 1 200 ? -22.828 2.498 17.172 1 97.81 200 LEU B O 1
ATOM 3913 N N . MET B 1 201 ? -22.484 0.6 16.094 1 97 201 MET B N 1
ATOM 3914 C CA . MET B 1 201 ? -21.047 0.673 16.312 1 97 201 MET B CA 1
ATOM 3915 C C . MET B 1 201 ? -20.438 1.851 15.555 1 97 201 MET B C 1
ATOM 3917 O O . MET B 1 201 ? -19.562 2.541 16.078 1 97 201 MET B O 1
ATOM 3921 N N . THR B 1 202 ? -20.859 2.029 14.367 1 97.94 202 THR B N 1
ATOM 3922 C CA . THR B 1 202 ? -20.344 3.143 13.578 1 97.94 202 THR B CA 1
ATOM 3923 C C . THR B 1 202 ? -20.75 4.477 14.195 1 97.94 202 THR B C 1
ATOM 3925 O O . THR B 1 202 ? -19.938 5.398 14.289 1 97.94 202 THR B O 1
ATOM 3928 N N . LEU B 1 203 ? -22 4.57 14.617 1 98.25 203 LEU B N 1
ATOM 3929 C CA . LEU B 1 203 ? -22.484 5.797 15.242 1 98.25 203 LEU B CA 1
ATOM 3930 C C . LEU B 1 203 ? -21.734 6.07 16.547 1 98.25 203 LEU B C 1
ATOM 3932 O O . LEU B 1 203 ? -21.469 7.223 16.875 1 98.25 203 LEU B O 1
ATOM 3936 N N . ALA B 1 204 ? -21.469 5.008 17.234 1 97.75 204 ALA B N 1
ATOM 3937 C CA . ALA B 1 204 ? -20.672 5.164 18.453 1 97.75 204 ALA B CA 1
ATOM 3938 C C . ALA B 1 204 ? -19.312 5.785 18.156 1 97.75 204 ALA B C 1
ATOM 3940 O O . ALA B 1 204 ? -18.859 6.68 18.859 1 97.75 204 ALA B O 1
ATOM 3941 N N . GLY B 1 205 ? -18.672 5.266 17.109 1 97.31 205 GLY B N 1
ATOM 3942 C CA . GLY B 1 205 ? -17.406 5.84 16.688 1 97.31 205 GLY B CA 1
ATOM 3943 C C . GLY B 1 205 ? -17.516 7.289 16.25 1 97.31 205 GLY B C 1
ATOM 3944 O O . GLY B 1 205 ? -16.656 8.109 16.547 1 97.31 205 GLY B O 1
ATOM 3945 N N . ILE B 1 206 ? -18.578 7.609 15.57 1 97.94 206 ILE B N 1
ATOM 3946 C CA . ILE B 1 206 ? -18.797 8.969 15.094 1 97.94 206 ILE B CA 1
ATOM 3947 C C . ILE B 1 206 ? -19.016 9.898 16.281 1 97.94 206 ILE B C 1
ATOM 3949 O O . ILE B 1 206 ? -18.5 11.023 16.312 1 97.94 206 ILE B O 1
ATOM 3953 N N . VAL B 1 207 ? -19.781 9.445 17.234 1 97.56 207 VAL B N 1
ATOM 3954 C CA . VAL B 1 207 ? -20.047 10.242 18.422 1 97.56 207 VAL B CA 1
ATOM 3955 C C . VAL B 1 207 ? -18.719 10.508 19.156 1 97.56 207 VAL B C 1
ATOM 3957 O O . VAL B 1 207 ? -18.469 11.633 19.594 1 97.56 207 VAL B O 1
ATOM 3960 N N . MET B 1 208 ? -17.922 9.523 19.25 1 96.38 208 MET B N 1
ATOM 3961 C CA . MET B 1 208 ? -16.609 9.703 19.875 1 96.38 208 MET B CA 1
ATOM 3962 C C . MET B 1 208 ? -15.781 10.734 19.109 1 96.38 208 MET B C 1
ATOM 3964 O O . MET B 1 208 ? -15.062 11.539 19.703 1 96.38 208 MET B O 1
ATOM 3968 N N . ALA B 1 209 ? -15.883 10.648 17.812 1 96.44 209 ALA B N 1
ATOM 3969 C CA . ALA B 1 209 ? -15.164 11.602 16.969 1 96.44 209 ALA B CA 1
ATOM 3970 C C . ALA B 1 209 ? -15.641 13.023 17.219 1 96.44 209 ALA B C 1
ATOM 3972 O O . ALA B 1 209 ? -14.836 13.953 17.312 1 96.44 209 ALA B O 1
ATOM 3973 N N . LEU B 1 210 ? -16.953 13.18 17.391 1 96.38 210 LEU B N 1
ATOM 3974 C CA . LEU B 1 210 ? -17.531 14.5 17.609 1 96.38 210 LEU B CA 1
ATOM 3975 C C . LEU B 1 210 ? -17.109 15.07 18.953 1 96.38 210 LEU B C 1
ATOM 3977 O O . LEU B 1 210 ? -16.984 16.281 19.109 1 96.38 210 LEU B O 1
ATOM 3981 N N . LEU B 1 211 ? -16.859 14.234 19.891 1 94.69 211 LEU B N 1
ATOM 3982 C CA . LEU B 1 211 ? -16.438 14.672 21.219 1 94.69 211 LEU B CA 1
ATOM 3983 C C . LEU B 1 211 ? -15.008 15.195 21.188 1 94.69 211 LEU B C 1
ATOM 3985 O O . LEU B 1 211 ? -14.578 15.883 22.125 1 94.69 211 LEU B O 1
ATOM 3989 N N . LEU B 1 212 ? -14.297 14.93 20.156 1 95.62 212 LEU B N 1
ATOM 3990 C CA . LEU B 1 212 ? -12.898 15.312 20.078 1 95.62 212 LEU B CA 1
ATOM 3991 C C . LEU B 1 212 ? -12.742 16.641 19.328 1 95.62 212 LEU B C 1
ATOM 3993 O O . LEU B 1 212 ? -11.617 17.094 19.078 1 95.62 212 LEU B O 1
ATOM 3997 N N . ILE B 1 213 ? -13.82 17.297 18.984 1 96.44 213 ILE B N 1
ATOM 3998 C CA . ILE B 1 213 ? -13.805 18.547 18.234 1 96.44 213 ILE B CA 1
ATOM 3999 C C . ILE B 1 213 ? -13 19.594 18.984 1 96.44 213 ILE B C 1
ATOM 4001 O O . ILE B 1 213 ? -12.086 20.219 18.438 1 96.44 213 ILE B O 1
ATOM 4005 N N . LYS B 1 214 ? -13.211 19.781 20.234 1 94 214 LYS B N 1
ATOM 4006 C CA . LYS B 1 214 ? -12.57 20.812 21.031 1 94 214 LYS B CA 1
ATOM 4007 C C . LYS B 1 214 ? -11.078 20.531 21.219 1 94 214 LYS B C 1
ATOM 4009 O O . LYS B 1 214 ? -10.234 21.375 20.891 1 94 214 LYS B O 1
ATOM 4014 N N . PRO B 1 215 ? -10.781 19.344 21.672 1 93.12 215 PRO B N 1
ATOM 4015 C CA . PRO B 1 215 ? -9.352 19.062 21.812 1 93.12 215 PRO B CA 1
ATOM 4016 C C . PRO B 1 215 ? -8.594 19.172 20.5 1 93.12 215 PRO B C 1
ATOM 4018 O O . PRO B 1 215 ? -7.434 19.594 20.484 1 93.12 215 PRO B O 1
ATOM 4021 N N . LEU B 1 216 ? -9.156 18.766 19.391 1 93.38 216 LEU B N 1
ATOM 4022 C CA . LEU B 1 216 ? -8.484 18.828 18.094 1 93.38 216 LEU B CA 1
ATOM 4023 C C . LEU B 1 216 ? -8.234 20.266 17.688 1 93.38 216 LEU B C 1
ATOM 4025 O O . LEU B 1 216 ? -7.191 20.578 17.109 1 93.38 216 LEU B O 1
ATOM 4029 N N . ASN B 1 217 ? -9.125 21.109 18 1 93.5 217 ASN B N 1
ATOM 4030 C CA . ASN B 1 217 ? -8.93 22.531 17.719 1 93.5 217 ASN B CA 1
ATOM 4031 C C . ASN B 1 217 ? -7.801 23.125 18.547 1 93.5 217 ASN B C 1
ATOM 4033 O O . ASN B 1 217 ? -7.055 23.969 18.078 1 93.5 217 ASN B O 1
ATOM 4037 N N . ILE B 1 218 ? -7.715 22.625 19.703 1 90.38 218 ILE B N 1
ATOM 4038 C CA . ILE B 1 218 ? -6.68 23.141 20.594 1 90.38 218 ILE B CA 1
ATOM 4039 C C . ILE B 1 218 ? -5.309 22.672 20.109 1 90.38 218 ILE B C 1
ATOM 4041 O O . ILE B 1 218 ? -4.328 23.406 20.172 1 90.38 218 ILE B O 1
ATOM 4045 N N . ILE B 1 219 ? -5.254 21.469 19.609 1 87.44 219 ILE B N 1
ATOM 4046 C CA . ILE B 1 219 ? -4 20.922 19.109 1 87.44 219 ILE B CA 1
ATOM 4047 C C . ILE B 1 219 ? -3.521 21.719 17.906 1 87.44 219 ILE B C 1
ATOM 4049 O O . ILE B 1 219 ? -2.316 21.906 17.703 1 87.44 219 ILE B O 1
ATOM 4053 N N . LEU B 1 220 ? -4.434 22.25 17.125 1 86.56 220 LEU B N 1
ATOM 4054 C CA . LEU B 1 220 ? -4.09 23.047 15.961 1 86.56 220 LEU B CA 1
ATOM 4055 C C . LEU B 1 220 ? -3.363 24.328 16.359 1 86.56 220 LEU B C 1
ATOM 4057 O O . LEU B 1 220 ? -2.621 24.906 15.57 1 86.56 220 LEU B O 1
ATOM 4061 N N . LEU B 1 221 ? -3.541 24.688 17.594 1 83.94 221 LEU B N 1
ATOM 4062 C CA . LEU B 1 221 ? -2.896 25.891 18.094 1 83.94 221 LEU B CA 1
ATOM 4063 C C . LEU B 1 221 ? -1.486 25.594 18.594 1 83.94 221 LEU B C 1
ATOM 4065 O O . LEU B 1 221 ? -0.708 26.516 18.859 1 83.94 221 LEU B O 1
ATOM 4069 N N . GLY B 1 222 ? -1.133 24.391 18.656 1 81.75 222 GLY B N 1
ATOM 4070 C CA . GLY B 1 222 ? 0.21 24.016 19.078 1 81.75 222 GLY B CA 1
ATOM 4071 C C . GLY B 1 222 ? 0.23 23.125 20.297 1 81.75 222 GLY B C 1
ATOM 4072 O O . GLY B 1 222 ? -0.631 23.25 21.172 1 81.75 222 GLY B O 1
ATOM 4073 N N . SER B 1 223 ? 1.188 22.25 20.312 1 77.19 223 SER B N 1
ATOM 4074 C CA . SER B 1 223 ? 1.287 21.297 21.422 1 77.19 223 SER B CA 1
ATOM 4075 C C . SER B 1 223 ? 1.533 22 22.75 1 77.19 223 SER B C 1
ATOM 4077 O O . SER B 1 223 ? 0.975 21.609 23.766 1 77.19 223 SER B O 1
ATOM 4079 N N . ASN B 1 224 ? 2.369 23 22.672 1 80.62 224 ASN B N 1
ATOM 4080 C CA . ASN B 1 224 ? 2.674 23.75 23.891 1 80.62 224 ASN B CA 1
ATOM 4081 C C . ASN B 1 224 ? 1.444 24.469 24.438 1 80.62 224 ASN B C 1
ATOM 4083 O O . ASN B 1 224 ? 1.195 24.484 25.641 1 80.62 224 ASN B O 1
ATOM 4087 N N . TYR B 1 225 ? 0.775 25.016 23.5 1 83.12 225 TYR B N 1
ATOM 4088 C CA . TYR B 1 225 ? -0.449 25.719 23.875 1 83.12 225 TYR B CA 1
ATOM 4089 C C . TYR B 1 225 ? -1.464 24.75 24.484 1 83.12 225 TYR B C 1
ATOM 4091 O O . TYR B 1 225 ? -2.1 25.062 25.5 1 83.12 225 TYR B O 1
ATOM 4099 N N . ALA B 1 226 ? -1.572 23.641 23.953 1 83.25 226 ALA B N 1
ATOM 4100 C CA . ALA B 1 226 ? -2.508 22.625 24.422 1 83.25 226 ALA B CA 1
ATOM 4101 C C . ALA B 1 226 ? -2.146 22.172 25.828 1 83.25 226 ALA B C 1
ATOM 4103 O O . ALA B 1 226 ? -3.018 22.047 26.703 1 83.25 226 ALA B O 1
ATOM 4104 N N . ARG B 1 227 ? -0.899 21.953 26 1 83.25 227 ARG B N 1
ATOM 4105 C CA . ARG B 1 227 ? -0.429 21.516 27.312 1 83.25 227 ARG B CA 1
ATOM 4106 C C . ARG B 1 227 ? -0.719 22.578 28.359 1 83.25 227 ARG B C 1
ATOM 4108 O O . ARG B 1 227 ? -1.079 22.25 29.5 1 83.25 227 ARG B O 1
ATOM 4115 N N . ASN B 1 228 ? -0.613 23.75 28.016 1 85.62 228 ASN B N 1
ATOM 4116 C CA . ASN B 1 228 ? -0.856 24.859 28.938 1 85.62 228 ASN B CA 1
ATOM 4117 C C . ASN B 1 228 ? -2.328 24.938 29.328 1 85.62 228 ASN B C 1
ATOM 4119 O O . ASN B 1 228 ? -2.652 25.391 30.438 1 85.62 228 ASN B O 1
ATOM 4123 N N . LEU B 1 229 ? -3.188 24.531 28.5 1 88.69 229 LEU B N 1
ATOM 4124 C CA . LEU B 1 229 ? -4.621 24.547 28.766 1 88.69 229 LEU B CA 1
ATOM 4125 C C . LEU B 1 229 ? -5.059 23.297 29.516 1 88.69 229 LEU B C 1
ATOM 4127 O O . LEU B 1 229 ? -6.25 23.109 29.797 1 88.69 229 LEU B O 1
ATOM 4131 N N . GLY B 1 230 ? -4.09 22.406 29.859 1 84.75 230 GLY B N 1
ATOM 4132 C CA . GLY B 1 230 ? -4.363 21.234 30.672 1 84.75 230 GLY B CA 1
ATOM 4133 C C . GLY B 1 230 ? -4.824 20.047 29.859 1 84.75 230 GLY B C 1
ATOM 4134 O O . GLY B 1 230 ? -5.355 19.078 30.406 1 84.75 230 GLY B O 1
ATOM 4135 N N . ILE B 1 231 ? -4.758 20.125 28.656 1 85.19 231 ILE B N 1
ATOM 4136 C CA . ILE B 1 231 ? -5.168 19 27.812 1 85.19 231 ILE B CA 1
ATOM 4137 C C . ILE B 1 231 ? -4.062 17.953 27.781 1 85.19 231 ILE B C 1
ATOM 4139 O O . ILE B 1 231 ? -2.902 18.281 27.5 1 85.19 231 ILE B O 1
ATOM 4143 N N . SER B 1 232 ? -4.438 16.766 28.188 1 87.12 232 SER B N 1
ATOM 4144 C CA . SER B 1 232 ? -3.488 15.656 28.109 1 87.12 232 SER B CA 1
ATOM 4145 C C . SER B 1 232 ? -3.381 15.125 26.688 1 87.12 232 SER B C 1
ATOM 4147 O O . SER B 1 232 ? -4.32 14.516 26.172 1 87.12 232 SER B O 1
ATOM 4149 N N . MET B 1 233 ? -2.279 15.328 26.172 1 84.25 233 MET B N 1
ATOM 4150 C CA . MET B 1 233 ? -2.043 14.875 24.812 1 84.25 233 MET B CA 1
ATOM 4151 C C . MET B 1 233 ? -2.172 13.359 24.719 1 84.25 233 MET B C 1
ATOM 4153 O O . MET B 1 233 ? -2.65 12.828 23.703 1 84.25 233 MET B O 1
ATOM 4157 N N . ARG B 1 234 ? -1.79 12.781 25.719 1 84.69 234 ARG B N 1
ATOM 4158 C CA . ARG B 1 234 ? -1.876 11.32 25.75 1 84.69 234 ARG B CA 1
ATOM 4159 C C . ARG B 1 234 ? -3.328 10.859 25.703 1 84.69 234 ARG B C 1
ATOM 4161 O O . ARG B 1 234 ? -3.662 9.922 24.984 1 84.69 234 ARG B O 1
ATOM 4168 N N . ARG B 1 235 ? -4.129 11.453 26.422 1 88.38 235 ARG B N 1
ATOM 4169 C CA . ARG B 1 235 ? -5.543 11.094 26.453 1 88.38 235 ARG B CA 1
ATOM 4170 C C . ARG B 1 235 ? -6.215 11.367 25.109 1 88.38 235 ARG B C 1
ATOM 4172 O O . ARG B 1 235 ? -7.008 10.555 24.625 1 88.38 235 ARG B O 1
ATOM 4179 N N . VAL B 1 236 ? -5.906 12.484 24.562 1 89.31 236 VAL B N 1
ATOM 4180 C CA . VAL B 1 236 ? -6.484 12.852 23.266 1 89.31 236 VAL B CA 1
ATOM 4181 C C . VAL B 1 236 ? -6.047 11.859 22.203 1 89.31 236 VAL B C 1
ATOM 4183 O O . VAL B 1 236 ? -6.863 11.391 21.406 1 89.31 236 VAL B O 1
ATOM 4186 N N . ARG B 1 237 ? -4.832 11.555 22.234 1 88.06 237 ARG B N 1
ATOM 4187 C CA . ARG B 1 237 ? -4.277 10.594 21.281 1 88.06 237 ARG B CA 1
ATOM 4188 C C . ARG B 1 237 ? -4.957 9.234 21.422 1 88.06 237 ARG B C 1
ATOM 4190 O O . ARG B 1 237 ? -5.32 8.617 20.422 1 88.06 237 ARG B O 1
ATOM 4197 N N . ASN B 1 238 ? -5.094 8.789 22.625 1 89.25 238 ASN B N 1
ATOM 4198 C CA . ASN B 1 238 ? -5.723 7.492 22.859 1 89.25 238 ASN B CA 1
ATOM 4199 C C . ASN B 1 238 ? -7.18 7.484 22.422 1 89.25 238 ASN B C 1
ATOM 4201 O O . ASN B 1 238 ? -7.652 6.504 21.828 1 89.25 238 ASN B O 1
ATOM 4205 N N . LEU B 1 239 ? -7.836 8.547 22.703 1 92.12 239 LEU B N 1
ATOM 4206 C CA . LEU B 1 239 ? -9.234 8.648 22.312 1 92.12 239 LEU B CA 1
ATOM 4207 C C . LEU B 1 239 ? -9.359 8.695 20.781 1 92.12 239 LEU B C 1
ATOM 4209 O O . LEU B 1 239 ? -10.305 8.133 20.219 1 92.12 239 LEU B O 1
ATOM 4213 N N . LEU B 1 240 ? -8.469 9.359 20.234 1 91.94 240 LEU B N 1
ATOM 4214 C CA . LEU B 1 240 ? -8.438 9.438 18.781 1 91.94 240 LEU B CA 1
ATOM 4215 C C . LEU B 1 240 ? -8.219 8.055 18.172 1 91.94 240 LEU B C 1
ATOM 4217 O O . LEU B 1 240 ? -8.922 7.672 17.234 1 91.94 240 LEU B O 1
ATOM 4221 N N . LEU B 1 241 ? -7.281 7.355 18.734 1 89.69 241 LEU B N 1
ATOM 4222 C CA . LEU B 1 241 ? -6.988 6.012 18.234 1 89.69 241 LEU B CA 1
ATOM 4223 C C . LEU B 1 241 ? -8.18 5.082 18.453 1 89.69 241 LEU B C 1
ATOM 4225 O O . LEU B 1 241 ? -8.484 4.25 17.594 1 89.69 241 LEU B O 1
ATOM 4229 N N . LEU B 1 242 ? -8.828 5.262 19.516 1 92.88 242 LEU B N 1
ATOM 4230 C CA . LEU B 1 242 ? -9.992 4.434 19.812 1 92.88 242 LEU B CA 1
ATOM 4231 C C . LEU B 1 242 ? -11.125 4.719 18.844 1 92.88 242 LEU B C 1
ATOM 4233 O O . LEU B 1 242 ? -11.75 3.791 18.312 1 92.88 242 LEU B O 1
ATOM 4237 N N . ALA B 1 243 ? -11.375 5.98 18.609 1 94.94 243 ALA B N 1
ATOM 4238 C CA . ALA B 1 243 ? -12.445 6.367 17.703 1 94.94 243 ALA B CA 1
ATOM 4239 C C . ALA B 1 243 ? -12.148 5.918 16.266 1 94.94 243 ALA B C 1
ATOM 4241 O O . ALA B 1 243 ? -12.984 5.266 15.633 1 94.94 243 ALA B O 1
ATOM 4242 N N . THR B 1 244 ? -10.984 6.223 15.82 1 93.12 244 THR B N 1
ATOM 4243 C CA . THR B 1 244 ? -10.594 5.863 14.461 1 93.12 244 THR B CA 1
ATOM 4244 C C . THR B 1 244 ? -10.477 4.352 14.312 1 93.12 244 THR B C 1
ATOM 4246 O O . THR B 1 244 ? -10.867 3.789 13.281 1 93.12 244 THR B O 1
ATOM 4249 N N . GLY B 1 245 ? -9.898 3.75 15.328 1 92.75 245 GLY B N 1
ATOM 4250 C CA . GLY B 1 245 ? -9.773 2.303 15.305 1 92.75 245 GLY B CA 1
ATOM 4251 C C . GLY B 1 245 ? -11.109 1.584 15.242 1 92.75 245 GLY B C 1
ATOM 4252 O O . GLY B 1 245 ? -11.281 0.646 14.461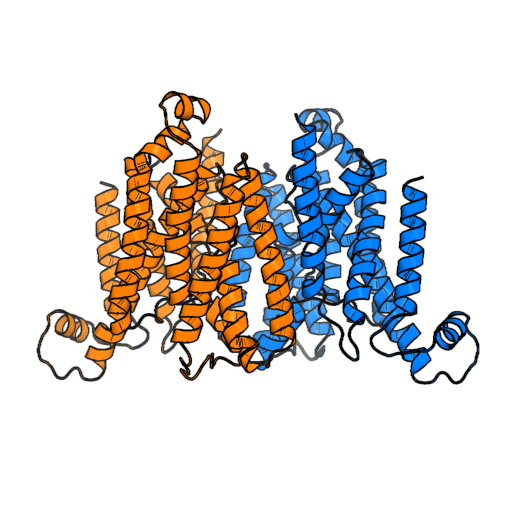 1 92.75 245 GLY B O 1
ATOM 4253 N N . LEU B 1 246 ? -12.016 2.039 16.047 1 94.5 246 LEU B N 1
ATOM 4254 C CA . LEU B 1 246 ? -13.344 1.436 16.062 1 94.5 246 LEU B CA 1
ATOM 4255 C C . LEU B 1 246 ? -14.047 1.625 14.727 1 94.5 246 LEU B C 1
ATOM 4257 O O . LEU B 1 246 ? -14.602 0.672 14.172 1 94.5 246 LEU B O 1
ATOM 4261 N N . LEU B 1 247 ? -14.016 2.805 14.266 1 96.5 247 LEU B N 1
ATOM 4262 C CA . LEU B 1 247 ? -14.672 3.117 13 1 96.5 247 LEU B CA 1
ATOM 4263 C C . LEU B 1 247 ? -14.078 2.291 11.867 1 96.5 247 LEU B C 1
ATOM 4265 O O . LEU B 1 247 ? -14.812 1.657 11.102 1 96.5 247 LEU B O 1
ATOM 4269 N N . THR B 1 248 ? -12.781 2.23 11.789 1 93.88 248 THR B N 1
ATOM 4270 C CA . THR B 1 248 ? -12.109 1.505 10.711 1 93.88 248 THR B CA 1
ATOM 4271 C C . THR B 1 248 ? -12.336 0.002 10.852 1 93.88 248 THR B C 1
ATOM 4273 O O . THR B 1 248 ? -12.578 -0.689 9.859 1 93.88 248 THR B O 1
ATOM 4276 N N . ALA B 1 249 ? -12.305 -0.455 12.07 1 94.19 249 ALA B N 1
ATOM 4277 C CA . ALA B 1 249 ? -12.477 -1.884 12.32 1 94.19 249 ALA B CA 1
ATOM 4278 C C . ALA B 1 249 ? -13.875 -2.348 11.914 1 94.19 249 ALA B C 1
ATOM 4280 O O . ALA B 1 249 ? -14.031 -3.344 11.203 1 94.19 249 ALA B O 1
ATOM 4281 N N . VAL B 1 250 ? -14.844 -1.591 12.352 1 95.44 250 VAL B N 1
ATOM 4282 C CA . VAL B 1 250 ? -16.234 -1.977 12.094 1 95.44 250 VAL B CA 1
ATOM 4283 C C . VAL B 1 250 ? -16.516 -1.886 10.602 1 95.44 250 VAL B C 1
ATOM 4285 O O . VAL B 1 250 ? -17.078 -2.812 10.016 1 95.44 250 VAL B O 1
ATOM 4288 N N . ILE B 1 251 ? -16.125 -0.842 9.969 1 96.31 251 ILE B N 1
ATOM 4289 C CA . ILE B 1 251 ? -16.406 -0.634 8.555 1 96.31 251 ILE B CA 1
ATOM 4290 C C . ILE B 1 251 ? -15.656 -1.669 7.719 1 96.31 251 ILE B C 1
ATOM 4292 O O . ILE B 1 251 ? -16.219 -2.264 6.797 1 96.31 251 ILE B O 1
ATOM 4296 N N . THR B 1 252 ? -14.422 -1.911 8.055 1 94 252 THR B N 1
ATOM 4297 C CA . THR B 1 252 ? -13.641 -2.885 7.309 1 94 252 THR B CA 1
ATOM 4298 C C . THR B 1 252 ? -14.18 -4.297 7.516 1 94 252 THR B C 1
ATOM 4300 O O . THR B 1 252 ? -14.172 -5.109 6.594 1 94 252 THR B O 1
ATOM 4303 N N . ALA B 1 253 ? -14.633 -4.566 8.688 1 93.5 253 ALA B N 1
ATOM 4304 C CA . ALA B 1 253 ? -15.172 -5.891 8.992 1 93.5 253 ALA B CA 1
ATOM 4305 C C . ALA B 1 253 ? -16.422 -6.18 8.156 1 93.5 253 ALA B C 1
ATOM 4307 O O . ALA B 1 253 ? -16.594 -7.293 7.648 1 93.5 253 ALA B O 1
ATOM 4308 N N . TYR B 1 254 ? -17.203 -5.148 7.949 1 94.06 254 TYR B N 1
ATOM 4309 C CA . TYR B 1 254 ? -18.484 -5.363 7.27 1 94.06 254 TYR B CA 1
ATOM 4310 C C . TYR B 1 254 ? -18.344 -5.094 5.773 1 94.06 254 TYR B C 1
ATOM 4312 O O . TYR B 1 254 ? -19.047 -5.711 4.965 1 94.06 254 TYR B O 1
ATOM 4320 N N . CYS B 1 255 ? -17.484 -4.18 5.383 1 94.94 255 CYS B N 1
ATOM 4321 C CA . CYS B 1 255 ? -17.469 -3.729 3.994 1 94.94 255 CYS B CA 1
ATOM 4322 C C . CYS B 1 255 ? -16.156 -4.102 3.32 1 94.94 255 CYS B C 1
ATOM 4324 O O . CYS B 1 255 ? -16 -3.945 2.107 1 94.94 255 CYS B O 1
ATOM 4326 N N . GLY B 1 256 ? -15.211 -4.684 4.113 1 92.94 256 GLY B N 1
ATOM 4327 C CA . GLY B 1 256 ? -13.859 -4.77 3.592 1 92.94 256 GLY B CA 1
ATOM 4328 C C . GLY B 1 256 ? -13.109 -3.451 3.645 1 92.94 256 GLY B C 1
ATOM 4329 O O . GLY B 1 256 ? -13.688 -2.418 3.99 1 92.94 256 GLY B O 1
ATOM 4330 N N . PRO B 1 257 ? -11.836 -3.514 3.318 1 92.25 257 PRO B N 1
ATOM 4331 C CA . PRO B 1 257 ? -11.078 -2.262 3.305 1 92.25 257 PRO B CA 1
ATOM 4332 C C . PRO B 1 257 ? -11.508 -1.32 2.184 1 92.25 257 PRO B C 1
ATOM 4334 O O . PRO B 1 257 ? -11.719 -1.761 1.051 1 92.25 257 PRO B O 1
ATOM 4337 N N . ILE B 1 258 ? -11.758 -0.102 2.541 1 92.81 258 ILE B N 1
ATOM 4338 C CA . ILE B 1 258 ? -12.125 0.914 1.562 1 92.81 258 ILE B CA 1
ATOM 4339 C C . ILE B 1 258 ? -11.031 1.973 1.475 1 92.81 258 ILE B C 1
ATOM 4341 O O . ILE B 1 258 ? -10.656 2.568 2.486 1 92.81 258 ILE B O 1
ATOM 4345 N N . SER B 1 259 ? -10.594 2.162 0.289 1 86.44 259 SER B N 1
ATOM 4346 C CA . SER B 1 259 ? -9.461 3.061 0.092 1 86.44 259 SER B CA 1
ATOM 4347 C C . SER B 1 259 ? -9.93 4.461 -0.298 1 86.44 259 SER B C 1
ATOM 4349 O O . SER B 1 259 ? -11.016 4.625 -0.856 1 86.44 259 SER B O 1
ATOM 4351 N N . PHE B 1 260 ? -9.172 5.488 0.108 1 85.88 260 PHE B N 1
ATOM 4352 C CA . PHE B 1 260 ? -9.133 6.82 -0.484 1 85.88 260 PHE B CA 1
ATOM 4353 C C . PHE B 1 260 ? -10.156 7.738 0.176 1 85.88 260 PHE B C 1
ATOM 4355 O O . PHE B 1 260 ? -9.961 8.953 0.225 1 85.88 260 PHE B O 1
ATOM 4362 N N . ILE B 1 261 ? -11.297 7.176 0.694 1 91.19 261 ILE B N 1
ATOM 4363 C CA . ILE B 1 261 ? -12.32 8.047 1.248 1 91.19 261 ILE B CA 1
ATOM 4364 C C . ILE B 1 261 ? -11.758 8.836 2.43 1 91.19 261 ILE B C 1
ATOM 4366 O O . ILE B 1 261 ? -11.883 10.055 2.49 1 91.19 261 ILE B O 1
ATOM 4370 N N . GLY B 1 262 ? -11.133 8.156 3.299 1 90.69 262 GLY B N 1
ATOM 4371 C CA . GLY B 1 262 ? -10.555 8.789 4.473 1 90.69 262 GLY B CA 1
ATOM 4372 C C . GLY B 1 262 ? -9.461 9.781 4.137 1 90.69 262 GLY B C 1
ATOM 4373 O O . GLY B 1 262 ? -9.234 10.742 4.879 1 90.69 262 GLY B O 1
ATOM 4374 N N . LEU B 1 263 ? -8.852 9.625 3.047 1 85.81 263 LEU B N 1
ATOM 4375 C CA . LEU B 1 263 ? -7.75 10.492 2.629 1 85.81 263 LEU B CA 1
ATOM 4376 C C . LEU B 1 263 ? -8.273 11.711 1.878 1 85.81 263 LEU B C 1
ATOM 4378 O O . LEU B 1 263 ? -7.844 12.836 2.137 1 85.81 263 LEU B O 1
ATOM 4382 N N . ALA B 1 264 ? -9.195 11.57 1.019 1 88 264 ALA B N 1
ATOM 4383 C CA . ALA B 1 264 ? -9.594 12.586 0.047 1 88 264 ALA B CA 1
ATOM 4384 C C . ALA B 1 264 ? -10.656 13.516 0.63 1 88 264 ALA B C 1
ATOM 4386 O O . ALA B 1 264 ? -10.633 14.727 0.395 1 88 264 ALA B O 1
ATOM 4387 N N . VAL B 1 265 ? -11.57 12.992 1.408 1 93.31 265 VAL B N 1
ATOM 4388 C CA . VAL B 1 265 ? -12.781 13.711 1.785 1 93.31 265 VAL B CA 1
ATOM 4389 C C . VAL B 1 265 ? -12.422 14.891 2.688 1 93.31 265 VAL B C 1
ATOM 4391 O O . VAL B 1 265 ? -12.969 15.984 2.531 1 93.31 265 VAL B O 1
ATOM 4394 N N . PRO B 1 266 ? -11.5 14.648 3.646 1 92.06 266 PRO B N 1
ATOM 4395 C CA . PRO B 1 266 ? -11.133 15.812 4.457 1 92.06 266 PRO B CA 1
ATOM 4396 C C . PRO B 1 266 ? -10.594 16.969 3.615 1 92.06 266 PRO B C 1
ATOM 4398 O O . PRO B 1 266 ? -10.859 18.141 3.92 1 92.06 266 PRO B O 1
ATOM 4401 N N . HIS B 1 267 ? -9.891 16.672 2.588 1 86.75 267 HIS B N 1
ATOM 4402 C CA . HIS B 1 267 ? -9.367 17.703 1.7 1 86.75 267 HIS B CA 1
ATOM 4403 C C . HIS B 1 267 ? -10.492 18.406 0.947 1 86.75 267 HIS B C 1
ATOM 4405 O O . HIS B 1 267 ? -10.445 19.625 0.752 1 86.75 267 HIS B O 1
ATOM 4411 N N . ILE B 1 268 ? -11.414 17.656 0.556 1 88.56 268 ILE B N 1
ATOM 4412 C CA . ILE B 1 268 ? -12.57 18.234 -0.129 1 88.56 268 ILE B CA 1
ATOM 4413 C C . ILE B 1 268 ? -13.312 19.172 0.811 1 88.56 268 ILE B C 1
ATOM 4415 O O . ILE B 1 268 ? -13.68 20.281 0.421 1 88.56 268 ILE B O 1
ATOM 4419 N N . ALA B 1 269 ? -13.516 18.719 1.995 1 92.94 269 ALA B N 1
ATOM 4420 C CA . ALA B 1 269 ? -14.219 19.531 2.986 1 92.94 269 ALA B CA 1
ATOM 4421 C C . ALA B 1 269 ? -13.469 20.828 3.264 1 92.94 269 ALA B C 1
ATOM 4423 O O . ALA B 1 269 ? -14.078 21.906 3.371 1 92.94 269 ALA B O 1
ATOM 4424 N N . ARG B 1 270 ? -12.188 20.75 3.383 1 88.94 270 ARG B N 1
ATOM 4425 C CA . ARG B 1 270 ? -11.375 21.938 3.617 1 88.94 270 ARG B CA 1
ATOM 4426 C C . ARG B 1 270 ? -11.477 22.906 2.445 1 88.94 270 ARG B C 1
ATOM 4428 O O . ARG B 1 270 ? -11.484 24.125 2.641 1 88.94 270 ARG B O 1
ATOM 4435 N N . LEU B 1 271 ? -11.508 22.375 1.301 1 84.81 271 LEU B N 1
ATOM 4436 C CA . LEU B 1 271 ? -11.594 23.203 0.106 1 84.81 271 LEU B CA 1
ATOM 4437 C C . LEU B 1 271 ? -12.945 23.906 0.032 1 84.81 271 LEU B C 1
ATOM 4439 O O . LEU B 1 271 ? -13.023 25.062 -0.404 1 84.81 271 LEU B O 1
ATOM 4443 N N . VAL B 1 272 ? -13.945 23.234 0.383 1 88.94 272 VAL B N 1
ATOM 4444 C CA . VAL B 1 272 ? -15.297 23.766 0.266 1 88.94 272 VAL B CA 1
ATOM 4445 C C . VAL B 1 272 ? -15.547 24.781 1.37 1 88.94 272 VAL B C 1
ATOM 4447 O O . VAL B 1 272 ? -16.141 25.844 1.122 1 88.94 272 VAL B O 1
ATOM 4450 N N . PHE B 1 273 ? -15.07 24.531 2.533 1 93.69 273 PHE B N 1
ATOM 4451 C CA . PHE B 1 273 ? -15.406 25.391 3.664 1 93.69 273 PHE B CA 1
ATOM 4452 C C . PHE B 1 273 ? -14.258 26.344 3.988 1 93.69 273 PHE B C 1
ATOM 4454 O O . PHE B 1 273 ? -14.445 27.344 4.68 1 93.69 273 PHE B O 1
ATOM 4461 N N . ARG B 1 274 ? -13.086 26.078 3.568 1 90 274 ARG B N 1
ATOM 4462 C CA . ARG B 1 274 ? -11.898 26.922 3.705 1 90 274 ARG B CA 1
ATOM 4463 C C . ARG B 1 274 ? -11.648 27.281 5.168 1 90 274 ARG B C 1
ATOM 4465 O O . ARG B 1 274 ? -11.453 28.453 5.496 1 90 274 ARG B O 1
ATOM 4472 N N . THR B 1 275 ? -11.805 26.312 6.047 1 92 275 THR B N 1
ATOM 4473 C CA . THR B 1 275 ? -11.547 26.516 7.469 1 92 275 THR B CA 1
ATOM 4474 C C . THR B 1 275 ? -10.859 25.297 8.078 1 92 275 THR B C 1
ATOM 4476 O O . THR B 1 275 ? -10.992 24.188 7.566 1 92 275 THR B O 1
ATOM 4479 N N . ASP B 1 276 ? -10.164 25.547 9.117 1 91.56 276 ASP B N 1
ATOM 4480 C CA . ASP B 1 276 ? -9.523 24.469 9.859 1 91.56 276 ASP B CA 1
ATOM 4481 C C . ASP B 1 276 ? -10.227 24.219 11.188 1 91.56 276 ASP B C 1
ATOM 4483 O O . ASP B 1 276 ? -9.836 23.328 11.953 1 91.56 276 ASP B O 1
ATOM 4487 N N . ASN B 1 277 ? -11.25 25.047 11.438 1 95.06 277 ASN B N 1
ATOM 4488 C CA . ASN B 1 277 ? -12.016 24.875 12.672 1 95.06 277 ASN B CA 1
ATOM 4489 C C . ASN B 1 277 ? -12.844 23.594 12.656 1 95.06 277 ASN B C 1
ATOM 4491 O O . ASN B 1 277 ? -13.758 23.453 11.836 1 95.06 277 ASN B O 1
ATOM 4495 N N . HIS B 1 278 ? -12.625 22.75 13.586 1 96.62 278 HIS B N 1
ATOM 4496 C CA . HIS B 1 278 ? -13.234 21.438 13.586 1 96.62 278 HIS B CA 1
ATOM 4497 C C . HIS B 1 278 ? -14.719 21.5 13.93 1 96.62 278 HIS B C 1
ATOM 4499 O O . HIS B 1 278 ? -15.461 20.547 13.695 1 96.62 278 HIS B O 1
ATOM 4505 N N . ARG B 1 279 ? -15.148 22.625 14.469 1 96.62 279 ARG B N 1
ATOM 4506 C CA . ARG B 1 279 ? -16.578 22.797 14.711 1 96.62 279 ARG B CA 1
ATOM 4507 C C . ARG B 1 279 ? -17.359 22.781 13.406 1 96.62 279 ARG B C 1
ATOM 4509 O O . ARG B 1 279 ? -18.516 22.359 13.367 1 96.62 279 ARG B O 1
ATOM 4516 N N . VAL B 1 280 ? -16.75 23.266 12.43 1 97 280 VAL B N 1
ATOM 4517 C CA . VAL B 1 280 ? -17.375 23.312 11.102 1 97 280 VAL B CA 1
ATOM 4518 C C . VAL B 1 280 ? -16.844 22.172 10.25 1 97 280 VAL B C 1
ATOM 4520 O O . VAL B 1 280 ? -17.625 21.484 9.562 1 97 280 VAL B O 1
ATOM 4523 N N . LEU B 1 281 ? -15.625 21.875 10.32 1 96.81 281 LEU B N 1
ATOM 4524 C CA . LEU B 1 281 ? -14.953 20.938 9.438 1 96.81 281 LEU B CA 1
ATOM 4525 C C . LEU B 1 281 ? -15.406 19.5 9.719 1 96.81 281 LEU B C 1
ATOM 4527 O O . LEU B 1 281 ? -15.562 18.703 8.789 1 96.81 281 LEU B O 1
ATOM 4531 N N . MET B 1 282 ? -15.633 19.219 10.961 1 97.56 282 MET B N 1
ATOM 4532 C CA . MET B 1 282 ? -16 17.859 11.32 1 97.56 282 MET B CA 1
ATOM 4533 C C . MET B 1 282 ? -17.359 17.5 10.758 1 97.56 282 MET B C 1
ATOM 4535 O O . MET B 1 282 ? -17.5 16.5 10.031 1 97.56 282 MET B O 1
ATOM 4539 N N . PRO B 1 283 ? -18.375 18.312 11.031 1 96.94 283 PRO B N 1
ATOM 4540 C CA . PRO B 1 283 ? -19.656 18 10.406 1 96.94 283 PRO B CA 1
ATOM 4541 C C . PRO B 1 283 ? -19.609 18.047 8.883 1 96.94 283 PRO B C 1
ATOM 4543 O O . PRO B 1 283 ? -20.266 17.25 8.203 1 96.94 283 PRO B O 1
ATOM 4546 N N . ALA B 1 284 ? -18.859 18.953 8.383 1 97.56 284 ALA B N 1
ATOM 4547 C CA . ALA B 1 284 ? -18.703 19.062 6.934 1 97.56 284 ALA B CA 1
ATOM 4548 C C . ALA B 1 284 ? -18.094 17.797 6.355 1 97.56 284 ALA B C 1
ATOM 4550 O O . ALA B 1 284 ? -18.531 17.297 5.32 1 97.56 284 ALA B O 1
ATOM 4551 N N . THR B 1 285 ? -17.125 17.297 7.02 1 97.5 285 THR B N 1
ATOM 4552 C CA . THR B 1 285 ? -16.438 16.078 6.59 1 97.5 285 THR B CA 1
ATOM 4553 C C . THR B 1 285 ? -17.359 14.867 6.703 1 97.5 285 THR B C 1
ATOM 4555 O O . THR B 1 285 ? -17.375 14 5.824 1 97.5 285 THR B O 1
ATOM 4558 N N . LEU B 1 286 ? -18.109 14.867 7.762 1 97.94 286 LEU B N 1
ATOM 4559 C CA . LEU B 1 286 ? -19.062 13.781 7.969 1 97.94 286 LEU B CA 1
ATOM 4560 C C . LEU B 1 286 ? -20.047 13.703 6.809 1 97.94 286 LEU B C 1
ATOM 4562 O O . LEU B 1 286 ? -20.25 12.641 6.223 1 97.94 286 LEU B O 1
ATOM 4566 N N . ILE B 1 287 ? -20.578 14.773 6.445 1 98.06 287 ILE B N 1
ATOM 4567 C CA . ILE B 1 287 ? -21.594 14.836 5.406 1 98.06 287 ILE B CA 1
ATOM 4568 C C . ILE B 1 287 ? -20.953 14.602 4.039 1 98.06 287 ILE B C 1
ATOM 4570 O O . ILE B 1 287 ? -21.5 13.867 3.209 1 98.06 287 ILE B O 1
ATOM 4574 N N . SER B 1 288 ? -19.844 15.156 3.844 1 96.81 288 SER B N 1
ATOM 4575 C CA . SER B 1 288 ? -19.141 14.977 2.576 1 96.81 288 SER B CA 1
ATOM 4576 C C . SER B 1 288 ? -18.75 13.523 2.363 1 96.81 288 SER B C 1
ATOM 4578 O O . SER B 1 288 ? -18.797 13.016 1.239 1 96.81 288 SER B O 1
ATOM 4580 N N . GLY B 1 289 ? -18.297 12.922 3.465 1 97.12 289 GLY B N 1
ATOM 4581 C CA . GLY B 1 289 ? -17.984 11.508 3.375 1 97.12 289 GLY B CA 1
ATOM 4582 C C . GLY B 1 289 ? -19.156 10.648 2.975 1 97.12 289 GLY B C 1
ATOM 4583 O O . GLY B 1 289 ? -19.031 9.758 2.137 1 97.12 289 GLY B O 1
ATOM 4584 N N . ALA B 1 290 ? -20.25 10.961 3.57 1 98.19 290 ALA B N 1
ATOM 4585 C CA . ALA B 1 290 ? -21.469 10.258 3.223 1 98.19 290 ALA B CA 1
ATOM 4586 C C . ALA B 1 290 ? -21.844 10.477 1.756 1 98.19 290 ALA B C 1
ATOM 4588 O O . ALA B 1 290 ? -22.219 9.539 1.054 1 98.19 290 ALA B O 1
ATOM 4589 N N . ILE B 1 291 ? -21.703 11.664 1.325 1 97.44 291 ILE B N 1
ATOM 4590 C CA . ILE B 1 291 ? -22.031 12.039 -0.046 1 97.44 291 ILE B CA 1
ATOM 4591 C C . ILE B 1 291 ? -21.141 11.281 -1.02 1 97.44 291 ILE B C 1
ATOM 4593 O O . ILE B 1 291 ? -21.609 10.688 -1.986 1 97.44 291 ILE B O 1
ATOM 4597 N N . VAL B 1 292 ? -19.891 11.281 -0.746 1 95.88 292 VAL B N 1
ATOM 4598 C CA . VAL B 1 292 ? -18.922 10.641 -1.635 1 95.88 292 VAL B CA 1
ATOM 4599 C C . VAL B 1 292 ? -19.188 9.133 -1.686 1 95.88 292 VAL B C 1
ATOM 4601 O O . VAL B 1 292 ? -19.188 8.539 -2.764 1 95.88 292 VAL B O 1
ATOM 4604 N N . ALA B 1 293 ? -19.375 8.555 -0.54 1 97.25 293 ALA B N 1
ATOM 4605 C CA . ALA B 1 293 ? -19.609 7.113 -0.484 1 97.25 293 ALA B CA 1
ATOM 4606 C C . ALA B 1 293 ? -20.906 6.742 -1.211 1 97.25 293 ALA B C 1
ATOM 4608 O O . ALA B 1 293 ? -20.953 5.75 -1.944 1 97.25 293 ALA B O 1
ATOM 4609 N N . LEU B 1 294 ? -21.953 7.523 -1.008 1 97.44 294 LEU B N 1
ATOM 4610 C CA . LEU B 1 294 ? -23.203 7.273 -1.698 1 97.44 294 LEU B CA 1
ATOM 4611 C C . LEU B 1 294 ? -23.047 7.441 -3.205 1 97.44 294 LEU B C 1
ATOM 4613 O O . LEU B 1 294 ? -23.609 6.668 -3.984 1 97.44 294 LEU B O 1
ATOM 4617 N N . GLY B 1 295 ? -22.344 8.453 -3.576 1 96 295 GLY B N 1
ATOM 4618 C CA . GLY B 1 295 ? -22.047 8.633 -4.988 1 96 295 GLY B CA 1
ATOM 4619 C C . GLY B 1 295 ? -21.297 7.465 -5.598 1 96 295 GLY B C 1
ATOM 4620 O O . GLY B 1 295 ? -21.625 7.004 -6.691 1 96 295 GLY B O 1
ATOM 4621 N N . CYS B 1 296 ? -20.281 7.051 -4.902 1 95.19 296 CYS B N 1
ATOM 4622 C CA . CYS B 1 296 ? -19.516 5.898 -5.371 1 95.19 296 CYS B CA 1
ATOM 4623 C C . CYS B 1 296 ? -20.391 4.66 -5.457 1 95.19 296 CYS B C 1
ATOM 4625 O O . CYS B 1 296 ? -20.266 3.863 -6.391 1 95.19 296 CYS B O 1
ATOM 4627 N N . ASN B 1 297 ? -21.25 4.504 -4.445 1 95.5 297 ASN B N 1
ATOM 4628 C CA . ASN B 1 297 ? -22.156 3.357 -4.465 1 95.5 297 ASN B CA 1
ATOM 4629 C C . ASN B 1 297 ? -23.062 3.381 -5.691 1 95.5 297 ASN B C 1
ATOM 4631 O O . ASN B 1 297 ? -23.328 2.338 -6.289 1 95.5 297 ASN B O 1
ATOM 4635 N N . LEU B 1 298 ? -23.516 4.531 -6.043 1 94.38 298 LEU B N 1
ATOM 4636 C CA . LEU B 1 298 ? -24.359 4.664 -7.227 1 94.38 298 LEU B CA 1
ATOM 4637 C C . LEU B 1 298 ? -23.609 4.211 -8.477 1 94.38 298 LEU B C 1
ATOM 4639 O O . LEU B 1 298 ? -24.188 3.533 -9.336 1 94.38 298 LEU B O 1
ATOM 4643 N N . VAL B 1 299 ? -22.406 4.57 -8.57 1 93 299 VAL B N 1
ATOM 4644 C CA . VAL B 1 299 ? -21.594 4.184 -9.711 1 93 299 VAL B CA 1
ATOM 4645 C C . VAL B 1 299 ? -21.391 2.67 -9.719 1 93 299 VAL B C 1
ATOM 4647 O O . VAL B 1 299 ? -21.391 2.043 -10.781 1 93 299 VAL B O 1
ATOM 4650 N N . CYS B 1 300 ? -21.219 2.098 -8.578 1 92.94 300 CYS B N 1
ATOM 4651 C CA . CYS B 1 300 ? -20.969 0.664 -8.453 1 92.94 300 CYS B CA 1
ATOM 4652 C C . CYS B 1 300 ? -22.188 -0.135 -8.938 1 92.94 300 CYS B C 1
ATOM 4654 O O . CYS B 1 300 ? -22.031 -1.249 -9.438 1 92.94 300 CYS B O 1
ATOM 4656 N N . VAL B 1 301 ? -23.375 0.399 -8.789 1 91.56 301 VAL B N 1
ATOM 4657 C CA . VAL B 1 301 ? -24.578 -0.385 -9.055 1 91.56 301 VAL B CA 1
ATOM 4658 C C . VAL B 1 301 ? -25.094 -0.073 -10.453 1 91.56 301 VAL B C 1
ATOM 4660 O O . VAL B 1 301 ? -26.031 -0.72 -10.938 1 91.56 301 VAL B O 1
ATOM 4663 N N . LEU B 1 302 ? -24.438 0.811 -11.141 1 86.38 302 LEU B N 1
ATOM 4664 C CA . LEU B 1 302 ? -24.922 1.265 -12.445 1 86.38 302 LEU B CA 1
ATOM 4665 C C . LEU B 1 302 ? -24.859 0.134 -13.461 1 86.38 302 LEU B C 1
ATOM 4667 O O . LEU B 1 302 ? -25.797 -0.03 -14.266 1 86.38 302 LEU B O 1
ATOM 4671 N N . PRO B 1 303 ? -23.75 -0.605 -13.453 1 82.94 303 PRO B N 1
ATOM 4672 C CA . PRO B 1 303 ? -23.719 -1.702 -14.422 1 82.94 303 PRO B CA 1
ATOM 4673 C C . PRO B 1 303 ? -24.828 -2.729 -14.18 1 82.94 303 PRO B C 1
ATOM 4675 O O . PRO B 1 303 ? -25.172 -3.012 -13.023 1 82.94 303 PRO B O 1
ATOM 4678 N N . GLU B 1 304 ? -25.281 -3.199 -15.312 1 78.12 304 GLU B N 1
ATOM 4679 C CA . GLU B 1 304 ? -26.391 -4.145 -15.211 1 78.12 304 GLU B CA 1
ATOM 4680 C C . GLU B 1 304 ? -25.906 -5.512 -14.742 1 78.12 304 GLU B C 1
ATOM 4682 O O . GLU B 1 304 ? -24.891 -6.016 -15.219 1 78.12 304 GLU B O 1
ATOM 4687 N N . SER B 1 305 ? -26.578 -6.062 -13.742 1 78.31 305 SER B N 1
ATOM 4688 C CA . SER B 1 305 ? -26.469 -7.434 -13.258 1 78.31 305 SER B CA 1
ATOM 4689 C C . SER B 1 305 ? -25.156 -7.641 -12.492 1 78.31 305 SER B C 1
ATOM 4691 O O . SER B 1 305 ? -24.75 -8.781 -12.258 1 78.31 305 SER B O 1
ATOM 4693 N N . THR B 1 306 ? -24.406 -6.504 -12.352 1 82.19 306 THR B N 1
ATOM 4694 C CA . THR B 1 306 ? -23.203 -6.664 -11.539 1 82.19 306 THR B CA 1
ATOM 4695 C C . THR B 1 306 ? -22.969 -5.438 -10.664 1 82.19 306 THR B C 1
ATOM 4697 O O . THR B 1 306 ? -23.391 -4.332 -11.016 1 82.19 306 THR B O 1
ATOM 4700 N N . ILE B 1 307 ? -22.5 -5.656 -9.516 1 88.44 307 ILE B N 1
ATOM 4701 C CA . ILE B 1 307 ? -22.094 -4.574 -8.633 1 88.44 307 ILE B CA 1
ATOM 4702 C C . ILE B 1 307 ? -20.562 -4.5 -8.578 1 88.44 307 ILE B C 1
ATOM 4704 O O . ILE B 1 307 ? -19.906 -5.457 -8.164 1 88.44 307 ILE B O 1
ATOM 4708 N N . LEU B 1 308 ? -20.047 -3.428 -9.023 1 91.81 308 LEU B N 1
ATOM 4709 C CA . LEU B 1 308 ? -18.609 -3.232 -9.023 1 91.81 308 LEU B CA 1
ATOM 4710 C C . LEU B 1 308 ? -18.078 -3.098 -7.598 1 91.81 308 LEU B C 1
ATOM 4712 O O . LEU B 1 308 ? -18.766 -2.58 -6.719 1 91.81 308 LEU B O 1
ATOM 4716 N N . PRO B 1 309 ? -16.875 -3.596 -7.398 1 93.62 309 PRO B N 1
ATOM 4717 C CA . PRO B 1 309 ? -16.25 -3.365 -6.086 1 93.62 309 PRO B CA 1
ATOM 4718 C C . PRO B 1 309 ? -15.977 -1.888 -5.82 1 93.62 309 PRO B C 1
ATOM 4720 O O . PRO B 1 309 ? -15.648 -1.14 -6.746 1 93.62 309 PRO B O 1
ATOM 4723 N N . ILE B 1 310 ? -16.125 -1.517 -4.625 1 94.62 310 ILE B N 1
ATOM 4724 C CA . ILE B 1 310 ? -16.031 -0.112 -4.242 1 94.62 310 ILE B CA 1
ATOM 4725 C C . ILE B 1 310 ? -14.633 0.418 -4.52 1 94.62 310 ILE B C 1
ATOM 4727 O O . ILE B 1 310 ? -14.461 1.573 -4.922 1 94.62 310 ILE B O 1
ATOM 4731 N N . ASN B 1 311 ? -13.578 -0.391 -4.348 1 93.81 311 ASN B N 1
ATOM 4732 C CA . ASN B 1 311 ? -12.195 0.046 -4.547 1 93.81 311 ASN B CA 1
ATOM 4733 C C . ASN B 1 311 ? -11.883 0.239 -6.027 1 93.81 311 ASN B C 1
ATOM 4735 O O . ASN B 1 311 ? -10.859 0.829 -6.379 1 93.81 311 ASN B O 1
ATOM 4739 N N . ALA B 1 312 ? -12.766 -0.243 -6.879 1 93.81 312 ALA B N 1
ATOM 4740 C CA . ALA B 1 312 ? -12.633 0.025 -8.305 1 93.81 312 ALA B CA 1
ATOM 4741 C C . ALA B 1 312 ? -13.133 1.427 -8.648 1 93.81 312 ALA B C 1
ATOM 4743 O O . ALA B 1 312 ? -12.789 1.975 -9.703 1 93.81 312 ALA B O 1
ATOM 4744 N N . VAL B 1 313 ? -13.836 2.045 -7.781 1 93.81 313 VAL B N 1
ATOM 4745 C CA . VAL B 1 313 ? -14.508 3.295 -8.117 1 93.81 313 VAL B CA 1
ATOM 4746 C C . VAL B 1 313 ? -13.922 4.434 -7.277 1 93.81 313 VAL B C 1
ATOM 4748 O O . VAL B 1 313 ? -13.617 5.504 -7.805 1 93.81 313 VAL B O 1
ATOM 4751 N N . THR B 1 314 ? -13.625 4.234 -6.035 1 92.44 314 THR B N 1
ATOM 4752 C CA . THR B 1 314 ? -13.281 5.293 -5.094 1 92.44 314 THR B CA 1
ATOM 4753 C C . THR B 1 314 ? -12 6.004 -5.516 1 92.44 314 THR B C 1
ATOM 4755 O O . THR B 1 314 ? -11.938 7.234 -5.527 1 92.44 314 THR B O 1
ATOM 4758 N N . PRO B 1 315 ? -10.938 5.25 -5.902 1 89.81 315 PRO B N 1
ATOM 4759 C CA . PRO B 1 315 ? -9.727 5.984 -6.289 1 89.81 315 PRO B CA 1
ATOM 4760 C C . PRO B 1 315 ? -9.914 6.785 -7.578 1 89.81 315 PRO B C 1
ATOM 4762 O O . PRO B 1 315 ? -9.297 7.836 -7.746 1 89.81 315 PRO B O 1
ATOM 4765 N N . LEU B 1 316 ? -10.719 6.301 -8.422 1 87.38 316 LEU B N 1
ATOM 4766 C CA . LEU B 1 316 ? -10.961 6.988 -9.688 1 87.38 316 LEU B CA 1
ATOM 4767 C C . LEU B 1 316 ? -11.672 8.32 -9.453 1 87.38 316 LEU B C 1
ATOM 4769 O O . LEU B 1 316 ? -11.438 9.289 -10.18 1 87.38 316 LEU B O 1
ATOM 4773 N N . VAL B 1 317 ? -12.406 8.375 -8.461 1 82.44 317 VAL B N 1
ATOM 4774 C CA . VAL B 1 317 ? -13.133 9.594 -8.117 1 82.44 317 VAL B CA 1
ATOM 4775 C C . VAL B 1 317 ? -12.266 10.477 -7.23 1 82.44 317 VAL B C 1
ATOM 4777 O O . VAL B 1 317 ? -12.195 11.695 -7.434 1 82.44 317 VAL B O 1
ATOM 4780 N N . GLY B 1 318 ? -11.594 9.898 -6.383 1 80.31 318 GLY B N 1
ATOM 4781 C CA . GLY B 1 318 ? -10.859 10.641 -5.367 1 80.31 318 GLY B CA 1
ATOM 4782 C C . GLY B 1 318 ? -9.562 11.234 -5.879 1 80.31 318 GLY B C 1
ATOM 4783 O O . GLY B 1 318 ? -9.211 12.367 -5.543 1 80.31 318 GLY B O 1
ATOM 4784 N N . ALA B 1 319 ? -8.859 10.469 -6.715 1 82.25 319 ALA B N 1
ATOM 4785 C CA . ALA B 1 319 ? -7.527 10.875 -7.148 1 82.25 319 ALA B CA 1
ATOM 4786 C C . ALA B 1 319 ? -7.582 12.188 -7.926 1 82.25 319 ALA B C 1
ATOM 4788 O O . ALA B 1 319 ? -6.824 13.117 -7.641 1 82.25 319 ALA B O 1
ATOM 4789 N N . PRO B 1 320 ? -8.422 12.352 -8.797 1 77.5 320 PRO B N 1
ATOM 4790 C CA . PRO B 1 320 ? -8.508 13.633 -9.508 1 77.5 320 PRO B CA 1
ATOM 4791 C C . PRO B 1 320 ? -8.844 14.797 -8.586 1 77.5 320 PRO B C 1
ATOM 4793 O O . PRO B 1 320 ? -8.336 15.906 -8.773 1 77.5 320 PRO B O 1
ATOM 4796 N N . VAL B 1 321 ? -9.602 14.555 -7.629 1 75 321 VAL B N 1
ATOM 4797 C CA . VAL B 1 321 ? -10 15.594 -6.691 1 75 321 VAL B CA 1
ATOM 4798 C C . VAL B 1 321 ? -8.789 16.047 -5.875 1 75 321 VAL B C 1
ATOM 4800 O O . VAL B 1 321 ? -8.555 17.25 -5.715 1 75 321 VAL B O 1
ATOM 4803 N N . ILE B 1 322 ? -8 15.094 -5.426 1 76.12 322 ILE B N 1
ATOM 4804 C CA . ILE B 1 322 ? -6.82 15.414 -4.633 1 76.12 322 ILE B CA 1
ATOM 4805 C C . ILE B 1 322 ? -5.812 16.188 -5.488 1 76.12 322 ILE B C 1
ATOM 4807 O O . ILE B 1 322 ? -5.211 17.156 -5.027 1 76.12 322 ILE B O 1
ATOM 4811 N N . LEU B 1 323 ? -5.664 15.711 -6.664 1 75.06 323 LEU B N 1
ATOM 4812 C CA . LEU B 1 323 ? -4.746 16.391 -7.578 1 75.06 323 LEU B CA 1
ATOM 4813 C C . LEU B 1 323 ? -5.184 17.828 -7.828 1 75.06 323 LEU B C 1
ATOM 4815 O O . LEU B 1 323 ? -4.352 18.734 -7.852 1 75.06 323 LEU B O 1
ATOM 4819 N N . TYR B 1 324 ? -6.383 18.062 -7.961 1 75 324 TYR B N 1
ATOM 4820 C CA . TYR B 1 324 ? -6.938 19.406 -8.18 1 75 324 TYR B CA 1
ATOM 4821 C C . TYR B 1 324 ? -6.707 20.297 -6.969 1 75 324 TYR B C 1
ATOM 4823 O O . TYR B 1 324 ? -6.289 21.453 -7.109 1 75 324 TYR B O 1
ATOM 4831 N N . VAL B 1 325 ? -6.918 19.812 -5.848 1 71.25 325 VAL B N 1
ATOM 4832 C CA . VAL B 1 325 ? -6.801 20.562 -4.609 1 71.25 325 VAL B CA 1
ATOM 4833 C C . VAL B 1 325 ? -5.348 20.984 -4.398 1 71.25 325 VAL B C 1
ATOM 4835 O O . VAL B 1 325 ? -5.078 22.141 -4.027 1 71.25 325 VAL B O 1
ATOM 4838 N N . ILE B 1 326 ? -4.543 20.125 -4.641 1 68.44 326 ILE B N 1
ATOM 4839 C CA . ILE B 1 326 ? -3.129 20.406 -4.402 1 68.44 326 ILE B CA 1
ATOM 4840 C C . ILE B 1 326 ? -2.619 21.422 -5.422 1 68.44 326 ILE B C 1
ATOM 4842 O O . ILE B 1 326 ? -1.83 22.297 -5.082 1 68.44 326 ILE B O 1
ATOM 4846 N N . LEU B 1 327 ? -3.115 21.266 -6.594 1 70.25 327 LEU B N 1
ATOM 4847 C CA . LEU B 1 327 ? -2.73 22.219 -7.629 1 70.25 327 LEU B CA 1
ATOM 4848 C C . LEU B 1 327 ? -3.271 23.609 -7.316 1 70.25 327 LEU B C 1
ATOM 4850 O O . LEU B 1 327 ? -2.621 24.609 -7.613 1 70.25 327 LEU B O 1
ATOM 4854 N N . ARG B 1 328 ? -4.34 23.656 -6.75 1 71.12 328 ARG B N 1
ATOM 4855 C CA . ARG B 1 328 ? -4.961 24.922 -6.41 1 71.12 328 ARG B CA 1
ATOM 4856 C C . ARG B 1 328 ? -4.289 25.562 -5.195 1 71.12 328 ARG B C 1
ATOM 4858 O O . ARG B 1 328 ? -4.152 26.781 -5.121 1 71.12 328 ARG B O 1
ATOM 4865 N N . GLU B 1 329 ? -4.105 24.75 -4.211 1 63.62 329 GLU B N 1
ATOM 4866 C CA . GLU B 1 329 ? -3.426 25.266 -3.023 1 63.62 329 GLU B CA 1
ATOM 4867 C C . GLU B 1 329 ? -2.104 25.922 -3.391 1 63.62 329 GLU B C 1
ATOM 4869 O O . GLU B 1 329 ? -1.713 26.922 -2.779 1 63.62 329 GLU B O 1
ATOM 4874 N N . ARG B 1 330 ? -1.425 25.422 -4.215 1 59.22 330 ARG B N 1
ATOM 4875 C CA . ARG B 1 330 ? -0.152 26 -4.629 1 59.22 330 ARG B CA 1
ATOM 4876 C C . ARG B 1 330 ? -0.366 27.328 -5.34 1 59.22 330 ARG B C 1
ATOM 4878 O O . ARG B 1 330 ? 0.464 28.234 -5.234 1 59.22 330 ARG B O 1
ATOM 4885 N N . ARG B 1 331 ? -1.45 27.344 -6.152 1 56.97 331 ARG B N 1
ATOM 4886 C CA . ARG B 1 331 ? -1.712 28.625 -6.82 1 56.97 331 ARG B CA 1
ATOM 4887 C C . ARG B 1 331 ? -2.006 29.719 -5.805 1 56.97 331 ARG B C 1
ATOM 4889 O O . ARG B 1 331 ? -1.716 30.891 -6.055 1 56.97 331 ARG B O 1
ATOM 4896 N N . GLY B 1 332 ? -2.627 29.281 -4.797 1 48.34 332 GLY B N 1
ATOM 4897 C CA . GLY B 1 332 ? -2.916 30.328 -3.826 1 48.34 332 GLY B CA 1
ATOM 4898 C C . GLY B 1 332 ? -1.699 30.734 -3.021 1 48.34 332 GLY B C 1
ATOM 4899 O O . GLY B 1 332 ? -1.721 31.766 -2.344 1 48.34 332 GLY B O 1
ATOM 4900 N N . ARG B 1 333 ? -0.81 29.953 -2.771 1 46.69 333 ARG B N 1
ATOM 4901 C CA . ARG B 1 333 ? 0.345 30.359 -1.983 1 46.69 333 ARG B CA 1
ATOM 4902 C C . ARG B 1 333 ? 1.289 31.234 -2.811 1 46.69 333 ARG B C 1
ATOM 4904 O O . ARG B 1 333 ? 2.338 31.656 -2.322 1 46.69 333 ARG B O 1
ATOM 4911 N N . HIS B 1 334 ? 1.144 31.578 -4.059 1 40.22 334 HIS B N 1
ATOM 4912 C CA . HIS B 1 334 ? 1.825 32.75 -4.629 1 40.22 334 HIS B CA 1
ATOM 4913 C C . HIS B 1 334 ? 0.935 33.969 -4.594 1 40.22 334 HIS B C 1
ATOM 4915 O O . HIS B 1 334 ? -0.276 33.875 -4.809 1 40.22 334 HIS B O 1
#

Solvent-accessible surface area (backbone atoms only — not comparable to full-atom values): 32207 Å² total; per-residue (Å²): 109,68,64,56,54,51,49,50,50,35,52,50,42,52,51,45,31,52,59,51,45,41,62,91,56,56,68,65,56,48,52,36,50,73,70,62,52,90,63,93,44,66,71,56,44,48,42,40,62,47,40,28,43,32,19,41,52,43,22,30,51,43,20,17,35,38,7,43,32,5,40,51,42,17,61,74,59,72,30,82,82,32,29,60,64,49,54,14,31,49,35,18,18,51,36,26,29,38,49,33,32,30,69,46,66,35,40,49,74,56,96,80,52,64,48,59,53,68,58,38,38,27,50,25,10,29,49,22,10,48,50,41,39,49,49,48,52,58,45,50,76,71,46,88,47,65,67,57,50,47,50,50,16,42,37,52,26,40,37,37,48,8,53,42,43,47,37,52,72,74,28,51,42,64,30,39,31,52,51,55,58,45,55,30,13,40,48,74,65,41,42,60,85,50,39,60,61,53,48,49,52,42,48,49,20,44,52,50,49,61,69,42,33,64,62,54,46,40,47,74,68,28,67,68,56,25,49,72,74,68,49,54,64,65,58,53,51,50,51,48,48,50,22,34,39,46,25,51,20,54,40,28,25,55,24,24,48,74,57,48,50,17,43,33,30,34,54,51,34,32,67,76,65,68,51,83,52,32,82,56,42,46,59,42,14,27,51,47,11,18,37,50,32,33,51,43,49,46,61,23,21,61,45,77,81,38,69,51,44,43,35,39,42,32,23,62,57,33,36,59,52,47,54,49,49,56,57,46,54,56,54,64,74,100,107,67,65,57,52,51,50,52,50,35,53,52,41,50,51,45,31,53,58,52,47,42,62,93,56,56,67,66,58,48,53,37,50,74,70,61,52,90,61,93,46,67,69,55,44,47,42,41,60,48,42,28,44,31,19,41,53,42,22,31,50,43,20,18,36,38,6,42,32,5,39,51,42,17,60,74,58,72,29,81,84,33,27,60,64,49,54,14,31,49,34,20,17,50,37,24,28,38,48,33,32,31,70,46,67,35,38,46,73,55,98,82,51,64,47,58,54,70,57,38,40,26,50,26,11,29,50,22,9,47,50,41,40,50,50,49,53,57,47,49,75,72,45,88,47,65,65,55,50,47,50,49,16,41,38,51,25,40,36,38,48,8,51,40,44,47,39,50,71,73,26,51,41,64,30,39,30,53,50,52,58,46,55,30,13,40,47,73,65,43,41,61,86,50,38,60,60,52,48,50,53,42,50,49,20,45,52,50,50,60,69,40,30,63,61,53,45,39,47,74,69,28,66,68,56,24,47,72,72,65,49,54,64,66,58,52,51,51,51,48,49,48,22,34,40,46,25,50,19,54,40,28,25,54,26,24,48,74,58,50,49,17,44,36,30,35,54,50,35,34,66,74,65,68,52,82,52,33,82,57,42,47,60,43,14,28,52,47,11,18,36,51,30,32,52,44,50,46,59,24,21,60,46,77,81,40,69,51,43,44,33,37,42,34,24,62,60,33,36,60,53,48,54,51,50,54,55,47,54,55,58,63,74,102

Foldseek 3Di:
DLVVVLVVLLVVLLVVLLQFFQDHDDPVLSVCLVVPPDDPPPPNNCCRVWFSNQLLLLLLLLLLLQQLLLLLQCLLQVNLQDGLVLLQLLLQLLLLLLCQLQVVVQWDDDPHDGPGHLVSSLVSSLVRSVVSLVVLLVVLVVDPHSVVSSVVSNVNSVVSVVVSVVSLVRGDPVSVVVSVVLQLWGSRQATPVRSVVLNVQSVVLLVLSVVLLVVSQQCNVDPVSSVVVVHDSSVSVSSSSVSSSSSQSSSCSRTNDDPQSSSQLLLVLCVSVVDPRSVRSSVSSSSSSSSLSSVLQSVQRNHHPGGHRSNVRNCVVRVVNVVVSVVVVVVVVD/DLVVVLVVLLVVLLVVLLQFFLDHDDPVLSVCLVVPPPDPPPPNNCCRVWFSNQLLLLLLLLLLLQQLLLLLQCLLQVNLQDGLVLLQLLLQLLLLLLCQLQVVVQWDDDPHDTPGHLVSSLVSSLVRSVVSLVVLLVVLVVDPHSVVSSVVSNVNSVVSVVVSVVSLVRGDPVSVVVSVVLQLWGSRQATPVRSVVLNVQSVVLLVLSVVLLVVSVQCNVDPVSSVVVVHDSSVSVSSSSVSSSSSQSSSCSRTNDAPQSSNQLLLVLCVSVVDPRSVRSSVSSSSSSSSLSSVLQSVQRNHHPGGHRSNVRNCVVRVVNVVVSVVVVVVVVD

InterPro domains:
  IPR000522 ABC transporter, permease protein, BtuC-like [PF01032] (10-328)
  IPR000522 ABC transporter, permease protein, BtuC-like [PTHR30472] (3-331)
  IPR037294 ABC transporter, BtuC-like [G3DSA:1.10.3470.10] (1-333)
  IPR037294 ABC transporter, BtuC-like [SSF81345] (3-328)